Protein AF-F1YZT9-F1 (afdb_monomer)

Secondary structure (DSSP, 8-state):
-----SSSSSHHHHHHHSSTTSS-----------------SPPP---TT-EEEE--TTS--EEEEEEEEEEETTEEEEEEEEEETTEEEEEEEEGGGEEE--PPPSS-TT-EEEE-SEEEETTTEEEE--TT--EEEEEEEEEEETTEEEEEEEEEETT-SSPEEEEGGGEEEEEE--PPPTT-HHHHHHHHHHHHHHHHHSSSEEEEPPSEEEEE-BS-TTTS-EEPPSSEEEEEEEEEEEE-SEEEEEEPP-SSSTTSSEEEEEEEEEEEEES-TTT--EEEEEEEEEEEEEEES-EEE--BPTT--SEEEEEEEEEEEES-EEE-B-GGGTT-----TTS-GGGTS-EEEEEEEE-SS--STTHHHHTT-TTHHHHTSS-EE-EEEEEES-EEE-EE-TTS-EEEBB-EEE-SSS---SEEEES-EE-SBGGGSS-----GGGSSEE--TTS-EEEES-EE-

InterPro domains:
  IPR011050 Pectin lyase fold/virulence factor [SSF51126] (178-450)
  IPR012334 Pectin lyase fold [G3DSA:2.160.20.10] (184-465)

Radius of gyration: 34.02 Å; Cα contacts (8 Å, |Δi|>4): 1179; chains: 1; bounding box: 70×66×114 Å

Solvent-accessible surface area (backbone atoms only — not comparable to full-atom values): 24594 Å² total; per-residue (Å²): 135,89,85,90,86,85,82,76,74,70,68,65,60,60,63,62,62,65,67,73,74,76,83,81,85,90,83,80,97,80,72,82,80,75,75,74,81,71,82,87,69,82,80,81,88,79,55,75,71,42,61,31,31,36,45,60,91,98,50,75,71,41,64,29,34,26,72,41,80,45,78,54,95,96,43,49,34,33,33,28,44,28,71,60,87,94,44,80,43,80,47,78,44,49,55,91,49,49,43,75,60,78,68,83,68,95,69,55,73,68,39,59,28,29,41,44,47,69,36,57,36,63,101,68,46,78,44,80,44,61,66,82,50,62,24,35,27,71,41,78,46,72,48,78,58,97,83,40,80,46,50,33,35,32,29,32,41,92,89,50,93,63,67,46,43,34,46,56,92,43,47,25,45,58,44,77,52,82,72,59,65,54,85,42,24,73,60,27,42,53,51,51,43,49,52,30,56,46,24,57,76,37,69,39,21,32,37,38,43,53,67,46,62,32,26,29,42,26,95,50,38,94,82,49,58,38,60,58,34,34,36,22,34,42,36,33,45,75,15,30,43,28,32,40,56,24,35,34,35,37,24,58,56,78,40,62,50,46,58,29,21,36,25,47,26,36,42,30,36,35,34,38,31,21,68,40,75,78,74,24,16,44,52,34,43,35,27,38,18,9,24,39,37,40,39,31,50,28,34,40,44,23,21,28,45,55,61,53,44,39,30,42,28,16,9,34,29,55,26,40,39,33,49,29,36,39,28,14,24,22,31,85,52,68,84,53,71,63,82,56,96,88,56,71,65,62,50,54,40,41,22,40,42,31,48,29,44,29,37,53,85,38,93,59,84,40,60,64,55,54,73,72,38,94,55,40,56,66,30,18,68,58,76,38,44,18,24,52,35,38,43,30,46,28,38,19,29,44,33,60,48,98,85,71,47,76,47,14,23,6,29,18,37,28,34,86,89,47,60,44,35,46,34,40,38,34,49,27,39,34,31,52,33,55,51,81,63,45,85,66,82,93,47,68,63,50,34,59,67,18,60,49,94,86,39,49,65,50,79,43,76,59,47,77,89

Foldseek 3Di:
DDDDDDPPPPVVVVVVVVVVPPDDDDDDPDDDPPPPDDPPDDDDPDDQQAWWWFDDVPDFIFIWGFHDWDDDDNWIKTWTWGDDPPDTDIDIDTPVRIDHLPDDQPDDAQAKKFFAQWFQWDPGDIDGDDRPFIWGFHDWDWDDDPNDIWIWTFTDTPPDPHTIIGTSVRIAHEDEQDADDAPCAPVSLVSVQVQQVVCQVPARYEYEYEADEHEYEDPCCLVREHEHHANYEDEYDNYEYAYEAEYEYEWEACAQDLARIREQYEYEDYEYAYPDLLQFHYAEHEYRGHEEYEYEHYEASGLAAFLGENYHYASYEQYEAAHYEHEFYHLVCLPPQADDPPDDCSRQLQANHEWHKQAQVCQDVCVSNCVPHVCSNVSRVDTHTHENYEYAHYEFYFDADPVRDTRGAGGAHEYDRDAHYAYEYAHYEHERRSLVRHPDDDDQSSDSYHYDPPHNYHHDHYHHD

pLDDT: mean 82.39, std 17.15, range [31.23, 98.81]

Organism: NCBI:txid873447

Nearest PDB structures (foldseek):
  5in1-assembly1_B  TM=8.157E-01  e=1.071E-01  Oryza sativa
  6bph-assembly1_A-2  TM=7.509E-01  e=3.638E-01  Homo sapiens
  4qqd-assembly1_A  TM=3.696E-01  e=2.322E-02  Homo sapiens
  3mew-assembly1_A  TM=3.827E-01  e=3.490E-02  Homo sapiens
  2lcc-assembly1_A  TM=6.494E-01  e=5.197E-01  Homo sapiens

Mean predicted aligned error: 13.72 Å

Structure (mmCIF, N/CA/C/O backbone):
data_AF-F1YZT9-F1
#
_entry.id   AF-F1YZT9-F1
#
loop_
_atom_site.group_PDB
_atom_site.id
_atom_site.type_symbol
_atom_site.label_atom_id
_atom_site.label_alt_id
_atom_site.label_comp_id
_atom_site.label_asym_id
_atom_site.label_entity_id
_atom_site.label_seq_id
_atom_site.pdbx_PDB_ins_code
_atom_site.Cartn_x
_atom_site.Cartn_y
_atom_site.Cartn_z
_atom_site.occupancy
_atom_site.B_iso_or_equiv
_atom_site.auth_seq_id
_atom_site.auth_comp_id
_atom_site.auth_asym_id
_atom_site.auth_atom_id
_atom_site.pdbx_PDB_model_num
ATOM 1 N N . MET A 1 1 ? 35.104 10.758 81.255 1.00 37.69 1 MET A N 1
ATOM 2 C CA . MET A 1 1 ? 34.613 10.407 79.902 1.00 37.69 1 MET A CA 1
ATOM 3 C C . MET A 1 1 ? 33.093 10.293 79.944 1.00 37.69 1 MET A C 1
ATOM 5 O O . MET A 1 1 ? 32.594 9.729 80.902 1.00 37.69 1 MET A O 1
ATOM 9 N N . ILE A 1 2 ? 32.412 10.821 78.912 1.00 32.94 2 ILE A N 1
ATOM 10 C CA . ILE A 1 2 ? 30.948 10.817 78.656 1.00 32.94 2 ILE A CA 1
ATOM 11 C C . ILE A 1 2 ? 30.149 11.768 79.584 1.00 32.94 2 ILE A C 1
ATOM 13 O O . ILE A 1 2 ? 29.828 11.433 80.711 1.00 32.94 2 ILE A O 1
ATOM 17 N N . SER A 1 3 ? 29.994 13.060 79.267 1.00 32.69 3 SER A N 1
ATOM 18 C CA . SER A 1 3 ? 29.166 13.723 78.229 1.00 32.69 3 SER A CA 1
ATOM 19 C C . SER A 1 3 ? 27.778 14.167 78.728 1.00 32.69 3 SER A C 1
ATOM 21 O O . SER A 1 3 ? 26.776 13.458 78.679 1.00 32.69 3 SER A O 1
ATOM 23 N N . ASN A 1 4 ? 27.773 15.424 79.177 1.00 45.62 4 ASN A N 1
ATOM 24 C CA . ASN A 1 4 ? 26.649 16.327 79.404 1.00 45.62 4 ASN A CA 1
ATOM 25 C C . ASN A 1 4 ? 25.941 16.672 78.080 1.00 45.62 4 ASN A C 1
ATOM 27 O O . ASN A 1 4 ? 26.541 17.364 77.259 1.00 45.62 4 ASN A O 1
ATOM 31 N N . LYS A 1 5 ? 24.666 16.292 77.879 1.00 42.91 5 LYS A N 1
ATOM 32 C CA . LYS A 1 5 ? 23.831 16.871 76.793 1.00 42.91 5 LYS A CA 1
ATOM 33 C C . LYS A 1 5 ? 22.302 16.729 76.938 1.00 42.91 5 LYS A C 1
ATOM 35 O O . LYS A 1 5 ? 21.599 16.693 75.936 1.00 42.91 5 LYS A O 1
ATOM 40 N N . LYS A 1 6 ? 21.744 16.691 78.160 1.00 45.31 6 LYS A N 1
ATOM 41 C CA . LYS A 1 6 ? 20.269 16.628 78.350 1.00 45.31 6 LYS A CA 1
ATOM 42 C C . LYS A 1 6 ? 19.629 17.637 79.313 1.00 45.31 6 LYS A C 1
ATOM 44 O O . LYS A 1 6 ? 18.434 17.550 79.552 1.00 45.31 6 LYS A O 1
ATOM 49 N N . LYS A 1 7 ? 20.353 18.646 79.814 1.00 44.03 7 LYS A N 1
ATOM 50 C CA . LYS A 1 7 ? 19.772 19.641 80.749 1.00 44.03 7 LYS A CA 1
ATOM 51 C C . LYS A 1 7 ? 19.895 21.121 80.349 1.00 44.03 7 LYS A C 1
ATOM 53 O O . LYS A 1 7 ? 19.554 21.982 81.145 1.00 44.03 7 LYS A O 1
ATOM 58 N N . ARG A 1 8 ? 20.297 21.444 79.110 1.00 44.47 8 ARG A N 1
ATOM 59 C CA . ARG A 1 8 ? 20.360 22.843 78.615 1.00 44.47 8 ARG A CA 1
ATOM 60 C C . ARG A 1 8 ? 19.356 23.217 77.510 1.00 44.47 8 ARG A C 1
ATOM 62 O O . ARG A 1 8 ? 19.306 24.378 77.135 1.00 44.47 8 ARG A O 1
ATOM 69 N N . ALA A 1 9 ? 18.514 22.292 77.043 1.00 46.75 9 ALA A N 1
ATOM 70 C CA . ALA A 1 9 ? 17.522 22.576 75.991 1.00 46.75 9 ALA A CA 1
ATOM 71 C C . ALA A 1 9 ? 16.117 22.946 76.514 1.00 46.75 9 ALA A C 1
ATOM 73 O O . ALA A 1 9 ? 15.298 23.447 75.755 1.00 46.75 9 ALA A O 1
ATOM 74 N N . VAL A 1 10 ? 15.829 22.737 77.804 1.00 45.34 10 VAL A N 1
ATOM 75 C CA . VAL A 1 10 ? 14.486 22.983 78.375 1.00 45.34 10 VAL A CA 1
ATOM 76 C C . VAL A 1 10 ? 14.357 24.386 78.984 1.00 45.34 10 VAL A C 1
ATOM 78 O O . VAL A 1 10 ? 13.257 24.913 79.079 1.00 45.34 10 VAL A O 1
ATOM 81 N N . LEU A 1 11 ? 15.471 25.055 79.304 1.00 42.44 11 LEU A N 1
ATOM 82 C CA . LEU A 1 11 ? 15.437 26.403 79.889 1.00 42.44 11 LEU A CA 1
ATOM 83 C C . LEU A 1 11 ? 15.367 27.539 78.849 1.00 42.44 11 LEU A C 1
ATOM 85 O O . LEU A 1 11 ? 14.957 28.641 79.190 1.00 42.44 11 LEU A O 1
ATOM 89 N N . PHE A 1 12 ? 15.711 27.278 77.581 1.00 42.62 12 PHE A N 1
ATOM 90 C CA . PHE A 1 12 ? 15.686 28.295 76.515 1.00 42.62 12 PHE A CA 1
ATOM 91 C C . PHE A 1 12 ? 14.340 28.390 75.771 1.00 42.62 12 PHE A C 1
ATOM 93 O O . PHE A 1 12 ? 14.068 29.407 75.142 1.00 42.62 12 PHE A O 1
ATOM 100 N N . LEU A 1 13 ? 13.471 27.375 75.870 1.00 41.88 13 LEU A N 1
ATOM 101 C CA . LEU A 1 13 ? 12.161 27.373 75.199 1.00 41.88 13 LEU A CA 1
ATOM 102 C C . LEU A 1 13 ? 11.047 28.000 76.060 1.00 41.88 13 LEU A C 1
ATOM 104 O O . LEU A 1 13 ? 10.082 28.539 75.529 1.00 41.88 13 LEU A O 1
ATOM 108 N N . VAL A 1 14 ? 11.198 27.989 77.389 1.00 44.94 14 VAL A N 1
ATOM 109 C CA . VAL A 1 14 ? 10.204 28.555 78.322 1.00 44.94 14 VAL A CA 1
ATOM 110 C C . VAL A 1 14 ? 10.341 30.079 78.447 1.00 44.94 14 VAL A C 1
ATOM 112 O O . VAL A 1 14 ? 9.349 30.770 78.657 1.00 44.94 14 VAL A O 1
ATOM 115 N N . PHE A 1 15 ? 11.534 30.638 78.212 1.00 41.53 15 PHE A N 1
ATOM 116 C CA . PHE A 1 15 ? 11.748 32.090 78.275 1.00 41.53 15 PHE A CA 1
ATOM 117 C C . PHE A 1 15 ? 11.305 32.842 77.004 1.00 41.53 15 PHE A C 1
ATOM 119 O O . PHE A 1 15 ? 11.037 34.038 77.068 1.00 41.53 15 PHE A O 1
ATOM 126 N N . PHE A 1 16 ? 11.156 32.155 75.861 1.00 40.28 16 PHE A N 1
ATOM 127 C CA . PHE A 1 16 ? 10.717 32.782 74.602 1.00 40.28 16 PHE A CA 1
ATOM 128 C C . PHE A 1 16 ? 9.185 32.841 74.444 1.00 40.28 16 PHE A C 1
ATOM 130 O O . PHE A 1 16 ? 8.670 33.680 73.711 1.00 40.28 16 PHE A O 1
ATOM 137 N N . ILE A 1 17 ? 8.438 31.997 75.166 1.00 45.16 17 ILE A N 1
ATOM 138 C CA . ILE A 1 17 ? 6.964 31.973 75.113 1.00 45.16 17 ILE A CA 1
ATOM 139 C C . ILE A 1 17 ? 6.346 32.995 76.090 1.00 45.16 17 ILE A C 1
ATOM 141 O O . ILE A 1 17 ? 5.274 33.540 75.826 1.00 45.16 17 ILE A O 1
ATOM 145 N N . CYS A 1 18 ? 7.053 33.355 77.166 1.00 37.53 18 CYS A N 1
ATOM 146 C CA . CYS A 1 18 ? 6.551 34.318 78.152 1.00 37.53 18 CYS A CA 1
ATOM 147 C C . CYS A 1 18 ? 6.725 35.799 77.756 1.00 37.53 18 CYS A C 1
ATOM 149 O O . CYS A 1 18 ? 6.030 36.644 78.310 1.00 37.53 18 CYS A O 1
ATOM 151 N N . VAL A 1 19 ? 7.578 36.135 76.778 1.00 39.53 19 VAL A N 1
ATOM 152 C CA . VAL A 1 19 ? 7.821 37.541 76.369 1.00 39.53 19 VAL A CA 1
ATOM 153 C C . VAL A 1 19 ? 6.936 37.993 75.194 1.00 39.53 19 VAL A C 1
ATOM 155 O O . VAL A 1 19 ? 6.733 39.186 75.003 1.00 39.53 19 VAL A O 1
ATOM 158 N N . LEU A 1 20 ? 6.298 37.073 74.462 1.00 36.00 20 LEU A N 1
ATOM 159 C CA . LEU A 1 20 ? 5.319 37.421 73.415 1.00 36.00 20 LEU A CA 1
ATOM 160 C C . LEU A 1 20 ? 3.870 37.547 73.918 1.00 36.00 20 LEU A C 1
ATOM 162 O O . LEU A 1 20 ? 2.980 37.869 73.137 1.00 36.00 20 LEU A O 1
ATOM 166 N N . SER A 1 21 ? 3.626 37.342 75.218 1.00 38.50 21 SER A N 1
ATOM 167 C CA . SER A 1 21 ? 2.279 37.389 75.817 1.00 38.50 21 SER A CA 1
ATOM 168 C C . SER A 1 21 ? 1.905 38.744 76.443 1.00 38.50 21 SER A C 1
ATOM 170 O O . SER A 1 21 ? 0.850 38.862 77.059 1.00 38.50 21 SER A O 1
ATOM 172 N N . PHE A 1 22 ? 2.724 39.786 76.274 1.00 39.31 22 PHE A N 1
ATOM 173 C CA . PHE A 1 22 ? 2.459 41.129 76.805 1.00 39.31 22 PHE A CA 1
ATOM 174 C C . PHE A 1 22 ? 2.691 42.206 75.743 1.00 39.31 22 PHE A C 1
ATOM 176 O O . PHE A 1 22 ? 3.618 42.993 75.843 1.00 39.31 22 PHE A O 1
ATOM 183 N N . CYS A 1 23 ? 1.851 42.222 74.708 1.00 37.09 23 CYS A N 1
ATOM 184 C CA . CYS A 1 23 ? 1.519 43.422 73.935 1.00 37.09 23 CYS A CA 1
ATOM 185 C C . CYS A 1 23 ? 0.420 43.070 72.929 1.00 37.09 23 CYS A C 1
ATOM 187 O O . CYS A 1 23 ? 0.713 42.608 71.833 1.00 37.09 23 CYS A O 1
ATOM 189 N N . LEU A 1 24 ? -0.842 43.240 73.337 1.00 33.31 24 LEU A N 1
ATOM 190 C CA . LEU A 1 24 ? -1.923 43.911 72.595 1.00 33.31 24 LEU A CA 1
ATOM 191 C C . LEU A 1 24 ? -3.272 43.564 73.252 1.00 33.31 24 LEU A C 1
ATOM 193 O O . LEU A 1 24 ? -3.674 42.410 73.371 1.00 33.31 24 LEU A O 1
ATOM 197 N N . LYS A 1 25 ? -3.925 44.616 73.748 1.00 32.44 25 LYS A N 1
ATOM 198 C CA . LYS A 1 25 ? -5.222 44.634 74.437 1.00 32.44 25 LYS A CA 1
ATOM 199 C C . LYS A 1 25 ? -6.402 44.460 73.447 1.00 32.44 25 LYS A C 1
ATOM 201 O O . LYS A 1 25 ? -6.191 44.498 72.238 1.00 32.44 25 LYS A O 1
ATOM 206 N N . PRO A 1 26 ? -7.630 44.234 73.955 1.00 40.28 26 PRO A N 1
ATOM 207 C CA . PRO A 1 26 ? -8.633 43.368 73.352 1.00 40.28 26 PRO A CA 1
ATOM 208 C C . PRO A 1 26 ? -9.619 44.136 72.473 1.00 40.28 26 PRO A C 1
ATOM 210 O O . PRO A 1 26 ? -10.083 45.203 72.854 1.00 40.28 26 PRO A O 1
ATOM 213 N N . ASN A 1 27 ? -9.999 43.553 71.340 1.00 34.91 27 ASN A N 1
ATOM 214 C CA . ASN A 1 27 ? -11.311 43.750 70.727 1.00 34.91 27 ASN A CA 1
ATOM 215 C C . ASN A 1 27 ? -11.570 42.612 69.732 1.00 34.91 27 ASN A C 1
ATOM 217 O O . ASN A 1 27 ? -10.669 42.213 69.000 1.00 34.91 27 ASN A O 1
ATOM 221 N N . ASN A 1 28 ? -12.819 42.140 69.701 1.00 32.47 28 ASN A N 1
ATOM 222 C CA . ASN A 1 28 ? -13.394 41.129 68.796 1.00 32.47 28 ASN A CA 1
ATOM 223 C C . ASN A 1 28 ? -13.349 39.669 69.270 1.00 32.47 28 ASN A C 1
ATOM 225 O O . ASN A 1 28 ? -12.800 38.794 68.607 1.00 32.47 28 ASN A O 1
ATOM 229 N N . PHE A 1 29 ? -14.062 39.379 70.360 1.00 31.23 29 PHE A N 1
ATOM 230 C CA . PHE A 1 29 ? -14.511 38.021 70.689 1.00 31.23 29 PHE A CA 1
ATOM 231 C C . PHE A 1 29 ? -15.975 37.802 70.269 1.00 31.23 29 PHE A C 1
ATOM 233 O O . PHE A 1 29 ? -16.810 37.416 71.067 1.00 31.23 29 PHE A O 1
ATOM 240 N N . TYR A 1 30 ? -16.298 38.084 69.005 1.00 36.34 30 TYR A N 1
ATOM 241 C CA . TYR A 1 30 ? -17.476 37.548 68.310 1.00 36.34 30 TYR A CA 1
ATOM 242 C C . TYR A 1 30 ? -17.177 37.560 66.807 1.00 36.34 30 TYR A C 1
ATOM 244 O O . TYR A 1 30 ? -17.627 38.424 66.060 1.00 36.34 30 TYR A O 1
ATOM 252 N N . GLN A 1 31 ? -16.380 36.598 66.344 1.00 31.56 31 GLN A N 1
ATOM 253 C CA . GLN A 1 31 ? -16.395 36.217 64.937 1.00 31.56 31 GLN A CA 1
ATOM 254 C C . GLN A 1 31 ? -16.682 34.729 64.821 1.00 31.56 31 GLN A C 1
ATOM 256 O O . GLN A 1 31 ? -15.902 33.865 65.211 1.00 31.56 31 GLN A O 1
ATOM 261 N N . SER A 1 32 ? -17.866 34.478 64.276 1.00 33.44 32 SER A N 1
ATOM 262 C CA . SER A 1 32 ? -18.354 33.214 63.761 1.00 33.44 32 SER A CA 1
ATOM 263 C C . SER A 1 32 ? -17.246 32.399 63.093 1.00 33.44 32 SER A C 1
ATOM 265 O O . SER A 1 32 ? -16.807 32.719 61.983 1.00 33.44 32 SER A O 1
ATOM 267 N N . ILE A 1 33 ? -16.873 31.278 63.705 1.00 31.91 33 ILE A N 1
ATOM 268 C CA . ILE A 1 33 ? -16.302 30.166 62.953 1.00 31.91 33 ILE A CA 1
ATOM 269 C C . ILE A 1 33 ? -17.438 29.656 62.062 1.00 31.91 33 ILE A C 1
ATOM 271 O O . ILE A 1 33 ? -18.288 28.874 62.484 1.00 31.91 33 ILE A O 1
ATOM 275 N N . LYS A 1 34 ? -17.489 30.143 60.815 1.00 34.31 34 LYS A N 1
ATOM 276 C CA . LYS A 1 34 ? -18.239 29.487 59.744 1.00 34.31 34 LYS A CA 1
ATOM 277 C C . LYS A 1 34 ? -17.627 28.102 59.574 1.00 34.31 34 LYS A C 1
ATOM 279 O O . LYS A 1 34 ? -16.617 27.936 58.891 1.00 34.31 34 LYS A O 1
ATOM 284 N N . ILE A 1 35 ? -18.248 27.110 60.205 1.00 34.16 35 ILE A N 1
ATOM 285 C CA . ILE A 1 35 ? -18.067 25.706 59.858 1.00 34.16 35 ILE A CA 1
ATOM 286 C C . ILE A 1 35 ? -18.345 25.621 58.356 1.00 34.16 35 ILE A C 1
ATOM 288 O O . ILE A 1 35 ? -19.467 25.860 57.906 1.00 34.16 35 ILE A O 1
ATOM 292 N N . LYS A 1 36 ? -17.297 25.367 57.563 1.00 33.59 36 LYS A N 1
ATOM 293 C CA . LYS A 1 36 ? -17.425 25.066 56.135 1.00 33.59 36 LYS A CA 1
ATOM 294 C C . LYS A 1 36 ? -18.492 23.985 55.996 1.00 33.59 36 LYS A C 1
ATOM 296 O O . LYS A 1 36 ? -18.348 22.919 56.588 1.00 33.59 36 LYS A O 1
ATOM 301 N N . ASN A 1 37 ? -19.538 24.282 55.226 1.00 38.59 37 ASN A N 1
ATOM 302 C CA . ASN A 1 37 ? -20.581 23.342 54.830 1.00 38.59 37 ASN A CA 1
ATOM 303 C C . ASN A 1 37 ? -19.954 21.999 54.438 1.00 38.59 37 ASN A C 1
ATOM 305 O O . ASN A 1 37 ? -19.410 21.849 53.343 1.00 38.59 37 ASN A O 1
ATOM 309 N N . ILE A 1 38 ? -20.036 21.021 55.338 1.00 40.16 38 ILE A N 1
ATOM 310 C CA . ILE A 1 38 ? -19.806 19.620 55.006 1.00 40.16 38 ILE A CA 1
ATOM 311 C C . ILE A 1 38 ? -20.895 19.269 53.983 1.00 40.16 38 ILE A C 1
ATOM 313 O O . ILE A 1 38 ? -22.066 19.553 54.254 1.00 40.16 38 ILE A O 1
ATOM 317 N N . PRO A 1 39 ? -20.576 18.691 52.811 1.00 42.09 39 PRO A N 1
ATOM 318 C CA . PRO A 1 39 ? -21.597 18.346 51.833 1.00 42.09 39 PRO A CA 1
ATOM 319 C C . PRO A 1 39 ? -22.547 17.316 52.457 1.00 42.09 39 PRO A C 1
ATOM 321 O O . PRO A 1 39 ? -22.201 16.152 52.632 1.00 42.09 39 PRO A O 1
ATOM 324 N N . THR A 1 40 ? -23.756 17.737 52.821 1.00 48.50 40 THR A N 1
ATOM 325 C CA . THR A 1 40 ? -24.775 16.870 53.435 1.00 48.50 40 THR A CA 1
ATOM 326 C C . THR A 1 40 ? -25.545 16.038 52.409 1.00 48.50 40 THR A C 1
ATOM 328 O O . THR A 1 40 ? -26.349 15.187 52.787 1.00 48.50 40 THR A O 1
ATOM 331 N N . LYS A 1 41 ? -25.292 16.230 51.106 1.00 58.19 41 LYS A N 1
ATOM 332 C CA . LYS A 1 41 ? -25.924 15.470 50.020 1.00 58.19 41 LYS A CA 1
ATOM 333 C C . LYS A 1 41 ? -24.909 14.564 49.333 1.00 58.19 41 LYS A C 1
ATOM 335 O O . LYS A 1 41 ? -24.016 15.032 48.634 1.00 58.19 41 LYS A O 1
ATOM 340 N N . ILE A 1 42 ? -25.092 13.257 49.488 1.00 65.88 42 ILE A N 1
ATOM 341 C CA . ILE A 1 42 ? -24.388 12.264 48.673 1.00 65.88 42 ILE A CA 1
ATOM 342 C C . ILE A 1 42 ? -24.932 12.332 47.256 1.00 65.88 42 ILE A C 1
ATOM 344 O O . ILE A 1 42 ? -26.146 12.306 47.043 1.00 65.88 42 ILE A O 1
ATOM 348 N N . LYS A 1 43 ? -24.020 12.440 46.289 1.00 76.94 43 LYS A N 1
ATOM 349 C CA . LYS A 1 43 ? -24.362 12.476 44.873 1.00 76.94 43 LYS A CA 1
ATOM 350 C C . LYS A 1 43 ? -24.787 11.078 44.428 1.00 76.94 43 LYS A C 1
ATOM 352 O O . LYS A 1 43 ? -24.022 10.120 44.531 1.00 76.94 43 LYS A O 1
ATOM 357 N N . GLN A 1 44 ? -26.018 10.987 43.941 1.00 79.94 44 GLN A N 1
ATOM 358 C CA . GLN A 1 44 ? -26.518 9.812 43.241 1.00 79.94 44 GLN A CA 1
ATOM 359 C C . GLN A 1 44 ? -25.715 9.618 41.956 1.00 79.94 44 GLN A C 1
ATOM 361 O O . GLN A 1 44 ? -25.592 10.550 41.161 1.00 79.94 44 GLN A O 1
ATOM 366 N N . SER A 1 45 ? -25.157 8.424 41.783 1.00 76.94 45 SER A N 1
ATOM 367 C CA . SER A 1 45 ? -24.350 8.073 40.611 1.00 76.94 45 SER A CA 1
ATOM 368 C C . SER A 1 45 ? -25.144 7.364 39.515 1.00 76.94 45 SER A C 1
ATOM 370 O O . SER A 1 45 ? -24.720 7.421 38.366 1.00 76.94 45 SER A O 1
ATOM 372 N N . TYR A 1 46 ? -26.268 6.723 39.855 1.00 79.00 46 TYR A N 1
ATOM 373 C CA . TYR A 1 46 ? -27.009 5.843 38.946 1.00 79.00 46 TYR A CA 1
ATOM 374 C C . TYR A 1 46 ? -28.522 6.103 39.007 1.00 79.00 46 TYR A C 1
ATOM 376 O O . TYR A 1 46 ? -29.033 6.624 40.002 1.00 79.00 46 TYR A O 1
ATOM 384 N N . SER A 1 47 ? -29.245 5.753 37.949 1.00 80.75 47 SER A N 1
ATOM 385 C CA . SER A 1 47 ? -30.687 5.956 37.775 1.00 80.75 47 SER A CA 1
ATOM 386 C C . SER A 1 47 ? -31.441 4.632 37.632 1.00 80.75 47 SER A C 1
ATOM 388 O O . SER A 1 47 ? -30.864 3.581 37.360 1.00 80.75 47 SER A O 1
ATOM 390 N N . VAL A 1 48 ? -32.761 4.676 37.823 1.00 79.62 48 VAL A N 1
ATOM 391 C CA . VAL A 1 48 ? -33.638 3.539 37.508 1.00 79.62 48 VAL A CA 1
ATOM 392 C C . VAL A 1 48 ? -33.535 3.236 36.011 1.00 79.62 48 VAL A C 1
ATOM 394 O O . VAL A 1 48 ? -33.606 4.147 35.192 1.00 79.62 48 VAL A O 1
ATOM 397 N N . GLY A 1 49 ? -33.363 1.962 35.668 1.00 68.88 49 GLY A N 1
ATOM 398 C CA . GLY A 1 49 ? -33.122 1.480 34.308 1.00 68.88 49 GLY A CA 1
ATOM 399 C C . GLY A 1 49 ? -31.644 1.260 33.971 1.00 68.88 49 GLY A C 1
ATOM 400 O O . GLY A 1 49 ? -31.355 0.548 33.008 1.00 68.88 49 GLY A O 1
ATOM 401 N N . ASP A 1 50 ? -30.709 1.795 34.766 1.00 71.00 50 ASP A N 1
ATOM 402 C CA . ASP A 1 50 ? -29.280 1.602 34.518 1.00 71.00 50 ASP A CA 1
ATOM 403 C C . ASP A 1 50 ? -28.880 0.131 34.713 1.00 71.00 50 ASP A C 1
ATOM 405 O O . ASP A 1 50 ? -29.254 -0.525 35.694 1.00 71.00 50 ASP A O 1
ATOM 409 N N . LYS A 1 51 ? -28.077 -0.382 33.772 1.00 75.81 51 LYS A N 1
ATOM 410 C CA . LYS A 1 51 ? -27.419 -1.687 33.887 1.00 75.81 51 LYS A CA 1
ATOM 411 C C . LYS A 1 51 ? -26.077 -1.522 34.582 1.00 75.81 51 LYS A C 1
ATOM 413 O O . LYS A 1 51 ? -25.235 -0.749 34.132 1.00 75.81 51 LYS A O 1
ATOM 418 N N . VAL A 1 52 ? -25.857 -2.290 35.640 1.00 76.38 52 VAL A N 1
ATOM 419 C CA . VAL A 1 52 ? -24.680 -2.145 36.499 1.00 76.38 52 VAL A CA 1
ATOM 420 C C . VAL A 1 52 ? -24.040 -3.488 36.828 1.00 76.38 52 VAL A C 1
ATOM 422 O O . VAL A 1 52 ? -24.706 -4.528 36.810 1.00 76.38 52 VAL A O 1
ATOM 425 N N . THR A 1 53 ? -22.742 -3.465 37.142 1.00 77.94 53 THR A N 1
ATOM 426 C CA . THR A 1 53 ? -22.060 -4.591 37.779 1.00 77.94 53 THR A CA 1
ATOM 427 C C . THR A 1 53 ? -22.003 -4.372 39.281 1.00 77.94 53 THR A C 1
ATOM 429 O O . THR A 1 53 ? -21.727 -3.276 39.769 1.00 77.94 53 THR A O 1
ATOM 432 N N . PHE A 1 54 ? -22.234 -5.434 40.036 1.00 78.00 54 PHE A N 1
ATOM 433 C CA . PHE A 1 54 ? -22.107 -5.411 41.484 1.00 78.00 54 PHE A CA 1
ATOM 434 C C . PHE A 1 54 ? -21.558 -6.736 41.993 1.00 78.00 54 PHE A C 1
ATOM 436 O O . PHE A 1 54 ? -21.739 -7.786 41.372 1.00 78.00 54 PHE A O 1
ATOM 443 N N . ASN A 1 55 ? -20.900 -6.686 43.147 1.00 73.88 55 ASN A N 1
ATOM 444 C CA . ASN A 1 55 ? -20.371 -7.867 43.811 1.00 73.88 55 ASN A CA 1
ATOM 445 C C . ASN A 1 55 ? -20.802 -7.852 45.273 1.00 73.88 55 ASN A C 1
ATOM 447 O O . ASN A 1 55 ? -20.648 -6.848 45.974 1.00 73.88 55 ASN A O 1
ATOM 451 N N . PHE A 1 56 ? -21.245 -9.005 45.762 1.00 70.19 56 PHE A N 1
ATOM 452 C CA . PHE A 1 56 ? -21.214 -9.277 47.194 1.00 70.19 56 PHE A CA 1
ATOM 453 C C . PHE A 1 56 ? -19.756 -9.513 47.608 1.00 70.19 56 PHE A C 1
ATOM 455 O O . PHE A 1 56 ? -18.951 -9.967 46.784 1.00 70.19 56 PHE A O 1
ATOM 462 N N . LYS A 1 57 ? -19.392 -9.191 48.857 1.00 61.00 57 LYS A N 1
ATOM 463 C CA . LYS A 1 57 ? -18.046 -9.469 49.392 1.00 61.00 57 LYS A CA 1
ATOM 464 C C . LYS A 1 57 ? -17.638 -10.907 49.029 1.00 61.00 57 LYS A C 1
ATOM 466 O O . LYS A 1 57 ? -18.390 -11.834 49.304 1.00 61.00 57 LYS A O 1
ATOM 471 N N . ASN A 1 58 ? -16.475 -11.065 48.393 1.00 56.94 58 ASN A N 1
ATOM 472 C CA . ASN A 1 58 ? -15.899 -12.349 47.964 1.00 56.94 58 ASN A CA 1
ATOM 473 C C . ASN A 1 58 ? -16.705 -13.140 46.909 1.00 56.94 58 ASN A C 1
ATOM 475 O O . ASN A 1 58 ? -16.602 -14.361 46.849 1.00 56.94 58 ASN A O 1
ATOM 479 N N . SER A 1 59 ? -17.477 -12.466 46.049 1.00 67.00 59 SER A N 1
ATOM 480 C CA . SER A 1 59 ? -18.192 -13.106 44.930 1.00 67.00 59 SER A CA 1
ATOM 481 C C . SER A 1 59 ? -17.772 -12.565 43.561 1.00 67.00 59 SER A C 1
ATOM 483 O O . SER A 1 59 ? -17.304 -11.427 43.434 1.00 67.00 59 SER A O 1
ATOM 485 N N . SER A 1 60 ? -17.960 -13.386 42.524 1.00 66.25 60 SER A N 1
ATOM 486 C CA . SER A 1 60 ? -17.799 -12.979 41.127 1.00 66.25 60 SER A CA 1
ATOM 487 C C . SER A 1 60 ? -18.773 -11.846 40.765 1.00 66.25 60 SER A C 1
ATOM 489 O O . SER A 1 60 ? -19.894 -11.827 41.282 1.00 66.25 60 SER A O 1
ATOM 491 N N . PRO A 1 61 ? -18.391 -10.917 39.867 1.00 73.31 61 PRO A N 1
ATOM 492 C CA . PRO A 1 61 ? -19.272 -9.829 39.459 1.00 73.31 61 PRO A CA 1
ATOM 493 C C . PRO A 1 61 ? -20.582 -10.323 38.855 1.00 73.31 61 PRO A C 1
ATOM 495 O O . PRO A 1 61 ? -20.583 -11.222 38.014 1.00 73.31 61 PRO A O 1
ATOM 498 N N . LYS A 1 62 ? -21.693 -9.706 39.264 1.00 76.81 62 LYS A N 1
ATOM 499 C CA . LYS A 1 62 ? -23.03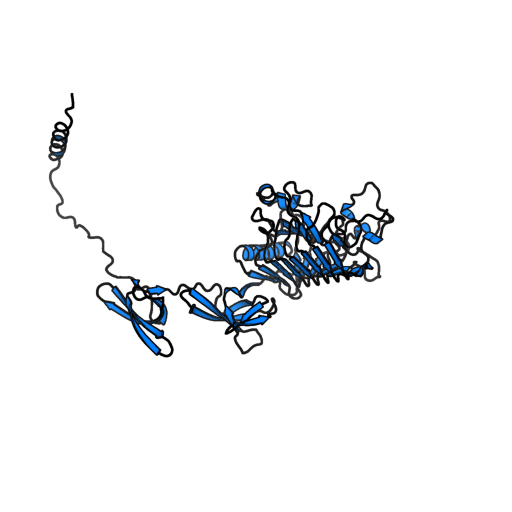5 -9.960 38.733 1.00 76.81 62 LYS A CA 1
ATOM 500 C C . LYS A 1 62 ? -23.535 -8.755 37.945 1.00 76.81 62 LYS A C 1
ATOM 502 O O . LYS A 1 62 ? -23.223 -7.616 38.279 1.00 76.81 62 LYS A O 1
ATOM 507 N N . LEU A 1 63 ? -24.318 -9.025 36.902 1.00 77.62 63 LEU A N 1
ATOM 508 C CA . LEU A 1 63 ? -24.992 -8.022 36.080 1.00 77.62 63 LEU A CA 1
ATOM 509 C C . LEU A 1 63 ? -26.435 -7.867 36.554 1.00 77.62 63 LEU A C 1
ATOM 511 O O . LEU A 1 63 ? -27.163 -8.857 36.603 1.00 77.62 63 LEU A O 1
ATOM 515 N N . GLY A 1 64 ? -26.873 -6.639 36.808 1.00 79.12 64 GLY A N 1
ATOM 516 C CA . GLY A 1 64 ? -28.275 -6.379 37.104 1.00 79.12 64 GLY A CA 1
ATOM 517 C C . GLY A 1 64 ? -28.766 -5.027 36.610 1.00 79.12 64 GLY A C 1
ATOM 518 O O . GLY A 1 64 ? -27.990 -4.202 36.135 1.00 79.12 64 GLY A O 1
ATOM 519 N N . THR A 1 65 ? -30.079 -4.831 36.688 1.00 82.81 65 THR A N 1
ATOM 520 C CA . THR A 1 65 ? -30.761 -3.584 36.323 1.00 82.81 65 THR A CA 1
ATOM 521 C C . THR A 1 65 ? -31.325 -2.940 37.577 1.00 82.81 65 THR A C 1
ATOM 523 O O . THR A 1 65 ? -32.044 -3.593 38.337 1.00 82.81 65 THR A O 1
ATOM 526 N N . ILE A 1 66 ? -31.002 -1.669 37.797 1.00 83.00 66 ILE A N 1
ATOM 527 C CA . ILE A 1 66 ? -31.553 -0.889 38.906 1.00 83.00 66 ILE A CA 1
ATOM 528 C C . ILE A 1 66 ? -33.033 -0.641 38.625 1.00 83.00 66 ILE A C 1
ATOM 530 O O . ILE A 1 66 ? -33.373 -0.046 37.607 1.00 83.00 66 ILE A O 1
ATOM 534 N N . TYR A 1 67 ? -33.916 -1.050 39.531 1.00 88.62 67 TYR A N 1
ATOM 535 C CA . TYR A 1 67 ? -35.356 -0.787 39.398 1.00 88.62 67 TYR A CA 1
ATOM 536 C C . TYR A 1 67 ? -35.909 0.083 40.534 1.00 88.62 67 TYR A C 1
ATOM 538 O O . TYR A 1 67 ? -36.993 0.647 40.406 1.00 88.62 67 TYR A O 1
ATOM 546 N N . LYS A 1 68 ? -35.160 0.246 41.633 1.00 89.44 68 LYS A N 1
ATOM 547 C CA . LYS A 1 68 ? -35.529 1.137 42.738 1.00 89.44 68 LYS A CA 1
ATOM 548 C C . LYS A 1 68 ? -34.292 1.756 43.377 1.00 89.44 68 LYS A C 1
ATOM 550 O O . LYS A 1 68 ? -33.240 1.129 43.461 1.00 89.44 68 LYS A O 1
ATOM 555 N N . ILE A 1 69 ? -34.435 2.990 43.853 1.00 89.50 69 ILE A N 1
ATOM 556 C CA . ILE A 1 69 ? -33.382 3.732 44.552 1.00 89.50 69 ILE A CA 1
ATOM 557 C C . ILE A 1 69 ? -33.896 4.073 45.946 1.00 89.50 69 ILE A C 1
ATOM 559 O O . ILE A 1 69 ? -34.979 4.640 46.089 1.00 89.50 69 ILE A O 1
ATOM 563 N N . ARG A 1 70 ? -33.121 3.734 46.976 1.00 86.38 70 ARG A N 1
ATOM 564 C CA . ARG A 1 70 ? -33.415 4.052 48.374 1.00 86.38 70 ARG A CA 1
ATOM 565 C C . ARG A 1 70 ? -32.297 4.907 48.953 1.00 86.38 70 ARG A C 1
ATOM 567 O O . ARG A 1 70 ? -31.115 4.665 48.720 1.00 86.38 70 ARG A O 1
ATOM 574 N N . ARG A 1 71 ? -32.671 5.932 49.716 1.00 83.38 71 ARG A N 1
ATOM 575 C CA . ARG A 1 71 ? -31.731 6.801 50.432 1.00 83.38 71 ARG A CA 1
ATOM 576 C C . ARG A 1 71 ? -31.929 6.583 51.924 1.00 83.38 71 ARG A C 1
ATOM 578 O O . ARG A 1 71 ? -33.012 6.850 52.429 1.00 83.38 71 ARG A O 1
ATOM 585 N N . ALA A 1 72 ? -30.894 6.110 52.609 1.00 74.75 72 ALA A N 1
ATOM 586 C CA . ALA A 1 72 ? -30.927 5.842 54.044 1.00 74.75 72 ALA A CA 1
ATOM 587 C C . ALA A 1 72 ? -29.603 6.280 54.681 1.00 74.75 72 ALA A C 1
ATOM 589 O O . ALA A 1 72 ? -28.547 6.023 54.119 1.00 74.75 72 ALA A O 1
ATOM 590 N N . HIS A 1 73 ? -29.653 6.975 55.823 1.00 69.25 73 HIS A N 1
ATOM 591 C CA . HIS A 1 73 ? -28.493 7.319 56.669 1.00 69.25 73 HIS A CA 1
ATOM 592 C C . HIS A 1 73 ? -27.219 7.770 55.932 1.00 69.25 73 HIS A C 1
ATOM 594 O O . HIS A 1 73 ? -26.139 7.236 56.167 1.00 69.25 73 HIS A O 1
ATOM 600 N N . ARG A 1 74 ? -27.325 8.764 55.038 1.00 74.50 74 ARG A N 1
ATOM 601 C CA . ARG A 1 74 ? -26.188 9.208 54.206 1.00 74.50 74 ARG A CA 1
ATOM 602 C C . ARG A 1 74 ? -25.547 8.032 53.449 1.00 74.50 74 ARG A C 1
ATOM 604 O O . ARG A 1 74 ? -24.331 7.909 53.388 1.00 74.50 74 ARG A O 1
ATOM 611 N N . LYS A 1 75 ? -26.366 7.183 52.843 1.00 80.94 75 LYS A N 1
ATOM 612 C CA . LYS A 1 75 ? -25.980 6.179 51.852 1.00 80.94 75 LYS A CA 1
ATOM 613 C C . LYS A 1 75 ? -27.075 6.080 50.798 1.00 80.94 75 LYS A C 1
ATOM 615 O O . LYS A 1 75 ? -28.247 6.370 51.060 1.00 80.94 75 LYS A O 1
ATOM 620 N N . ILE A 1 76 ? -26.679 5.702 49.588 1.00 84.00 76 ILE A N 1
ATOM 621 C CA . ILE A 1 76 ? -27.606 5.406 48.496 1.00 84.00 76 ILE A CA 1
ATOM 622 C C . ILE A 1 76 ? -27.531 3.908 48.250 1.00 84.00 76 ILE A C 1
ATOM 624 O O . ILE A 1 76 ? -26.454 3.379 47.975 1.00 84.00 76 ILE A O 1
ATOM 628 N N . HIS A 1 77 ? -28.673 3.248 48.375 1.00 88.12 77 HIS A N 1
ATOM 629 C CA . HIS A 1 77 ? -28.853 1.843 48.068 1.00 88.12 77 HIS A CA 1
ATOM 630 C C . HIS A 1 77 ? -29.676 1.719 46.793 1.00 88.12 77 HIS A C 1
ATOM 632 O O . HIS A 1 77 ? -30.614 2.484 46.550 1.00 88.12 77 HIS A O 1
ATOM 638 N N . TYR A 1 78 ? -29.316 0.746 45.974 1.00 86.69 78 TYR A N 1
ATOM 639 C CA . TYR A 1 78 ? -30.012 0.436 44.743 1.00 86.69 78 TYR A CA 1
ATOM 640 C C . TYR A 1 78 ? -30.575 -0.963 44.861 1.00 86.69 78 TYR A C 1
ATOM 642 O O . TYR A 1 78 ? -29.848 -1.907 45.173 1.00 86.69 78 TYR A O 1
ATOM 650 N N . SER A 1 79 ? -31.870 -1.088 44.608 1.00 89.75 79 SER A N 1
ATOM 651 C CA . SER A 1 79 ? -32.488 -2.387 44.440 1.00 89.75 79 SER A CA 1
ATOM 652 C C . SER A 1 79 ? -32.338 -2.807 42.978 1.00 89.75 79 SER A C 1
ATOM 654 O O . SER A 1 79 ? -32.662 -2.050 42.054 1.00 89.75 79 SER A O 1
ATOM 656 N N . ILE A 1 80 ? -31.769 -3.992 42.782 1.00 85.81 80 ILE A N 1
ATOM 657 C CA . ILE A 1 80 ? -31.274 -4.494 41.506 1.00 85.81 80 ILE A CA 1
ATOM 658 C C . ILE A 1 80 ? -31.932 -5.839 41.205 1.00 85.81 80 ILE A C 1
ATOM 660 O O . ILE A 1 80 ? -31.873 -6.758 42.022 1.00 85.81 80 ILE A O 1
ATOM 664 N N . PHE A 1 81 ? -32.495 -5.973 40.003 1.00 86.62 81 PHE A N 1
ATOM 665 C CA . PHE A 1 81 ? -32.856 -7.272 39.442 1.00 86.62 81 PHE A CA 1
ATOM 666 C C . PHE A 1 81 ? -31.662 -7.859 38.704 1.00 86.62 81 PHE A C 1
ATOM 668 O O . PHE A 1 81 ? -31.096 -7.212 37.821 1.00 86.62 81 PHE A O 1
ATOM 675 N N . TYR A 1 82 ? -31.299 -9.097 39.017 1.00 82.06 82 TYR A N 1
ATOM 676 C CA . TYR A 1 82 ? -30.272 -9.838 38.294 1.00 82.06 82 TYR A CA 1
ATOM 677 C C . TYR A 1 82 ? -30.725 -11.269 38.020 1.00 82.06 82 TYR A C 1
ATOM 679 O O . TYR A 1 82 ? -31.568 -11.815 38.726 1.00 82.06 82 TYR A O 1
ATOM 687 N N . ARG A 1 83 ? -30.182 -11.885 36.968 1.00 75.12 83 ARG A N 1
ATOM 688 C CA . ARG A 1 83 ? -30.573 -13.238 36.559 1.00 75.12 83 ARG A CA 1
ATOM 689 C C . ARG A 1 83 ? -29.576 -14.271 37.074 1.00 75.12 83 ARG A C 1
ATOM 691 O O . ARG A 1 83 ? -28.369 -14.060 36.989 1.00 75.12 83 ARG A O 1
ATOM 698 N N . THR A 1 84 ? -30.080 -15.397 37.565 1.00 72.69 84 THR A N 1
ATOM 699 C CA . THR A 1 84 ? -29.288 -16.586 37.909 1.00 72.69 84 THR A CA 1
ATOM 700 C C . THR A 1 84 ? -29.989 -17.818 37.346 1.00 72.69 84 THR A C 1
ATOM 702 O O . THR A 1 84 ? -31.051 -18.221 37.821 1.00 72.69 84 THR A O 1
ATOM 705 N N . GLY A 1 85 ? -29.440 -18.378 36.264 1.00 69.81 85 GLY A N 1
ATOM 706 C CA . GLY A 1 85 ? -30.140 -19.387 35.467 1.00 69.81 85 GLY A CA 1
ATOM 707 C C . GLY A 1 85 ? -31.439 -18.824 34.877 1.00 69.81 85 GLY A C 1
ATOM 708 O O . GLY A 1 85 ? -31.434 -17.764 34.247 1.00 69.81 85 GLY A O 1
ATOM 709 N N . MET A 1 86 ? -32.561 -19.512 35.099 1.00 67.44 86 MET A N 1
ATOM 710 C CA . MET A 1 86 ? -33.881 -19.052 34.644 1.00 67.44 86 MET A CA 1
ATOM 711 C C . MET A 1 86 ? -34.554 -18.051 35.595 1.00 67.44 86 MET A C 1
ATOM 713 O O . MET A 1 86 ? -35.525 -17.411 35.197 1.00 67.44 86 MET A O 1
ATOM 717 N N . HIS A 1 87 ? -34.036 -17.865 36.811 1.00 70.12 87 HIS A N 1
ATOM 718 C CA . HIS A 1 87 ? -34.683 -17.054 37.842 1.00 70.12 87 HIS A CA 1
ATOM 719 C C . HIS A 1 87 ? -34.217 -15.596 37.813 1.00 70.12 87 HIS A C 1
ATOM 721 O O . HIS A 1 87 ? -33.036 -15.305 37.598 1.00 70.12 87 HIS A O 1
ATOM 727 N N . ILE A 1 88 ? -35.154 -14.679 38.060 1.00 80.44 88 ILE A N 1
ATOM 728 C CA . ILE A 1 88 ? -34.872 -13.272 38.355 1.00 80.44 88 ILE A CA 1
ATOM 729 C C . ILE A 1 88 ? -34.806 -13.140 39.873 1.00 80.44 88 ILE A C 1
ATOM 731 O O . ILE A 1 88 ? -35.730 -13.549 40.570 1.00 80.44 88 ILE A O 1
ATOM 735 N N . VAL A 1 89 ? -33.707 -12.587 40.372 1.00 85.00 89 VAL A N 1
ATOM 736 C CA . VAL A 1 89 ? -33.463 -12.374 41.796 1.00 85.00 89 VAL A CA 1
ATOM 737 C C . VAL A 1 89 ? -33.353 -10.884 42.065 1.00 85.00 89 VAL A C 1
ATOM 739 O O . VAL A 1 89 ? -32.721 -10.135 41.317 1.00 85.00 89 VAL A O 1
ATOM 742 N N . GLU A 1 90 ? -33.983 -10.473 43.153 1.00 89.44 90 GLU A N 1
ATOM 743 C CA . GLU A 1 90 ? -33.948 -9.122 43.687 1.00 89.44 90 GLU A CA 1
ATOM 744 C C . GLU A 1 90 ? -32.867 -9.018 44.765 1.00 89.44 90 GLU A C 1
ATOM 746 O O . GLU A 1 90 ? -32.694 -9.917 45.588 1.00 89.44 90 GLU A O 1
ATOM 751 N N . THR A 1 91 ? -32.107 -7.927 44.766 1.00 87.56 91 THR A N 1
ATOM 752 C CA . THR A 1 91 ? -31.144 -7.649 45.834 1.00 87.56 91 THR A CA 1
ATOM 753 C C . THR A 1 91 ? -30.959 -6.157 46.042 1.00 87.56 91 THR A C 1
ATOM 755 O O . THR A 1 91 ? -31.271 -5.359 45.162 1.00 87.56 91 THR A O 1
ATOM 758 N N . GLU A 1 92 ? -30.438 -5.774 47.202 1.00 88.44 92 GLU A N 1
ATOM 759 C CA . GLU A 1 92 ? -30.135 -4.392 47.547 1.00 88.44 92 GLU A CA 1
ATOM 760 C C . GLU A 1 92 ? -28.625 -4.220 47.720 1.00 88.44 92 GLU A C 1
ATOM 762 O O . GLU A 1 92 ? -27.971 -4.984 48.430 1.00 88.44 92 GLU A O 1
ATOM 767 N N . VAL A 1 93 ? -28.064 -3.218 47.043 1.00 86.06 93 VAL A N 1
ATOM 768 C CA . VAL A 1 93 ? -26.618 -2.990 46.975 1.00 86.06 93 VAL A CA 1
ATOM 769 C C . VAL A 1 93 ? -26.314 -1.523 47.258 1.00 86.06 93 VAL A C 1
ATOM 771 O O . VAL A 1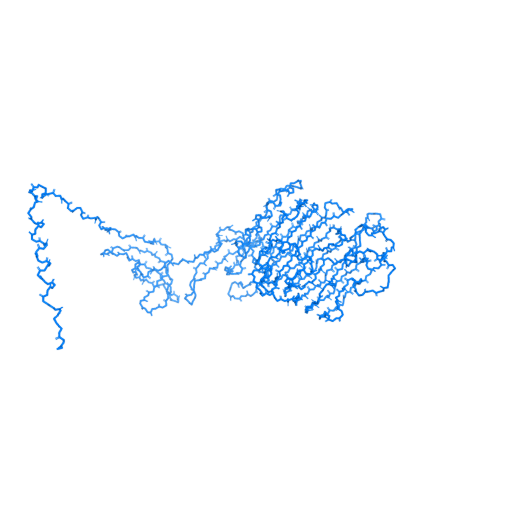 93 ? -26.921 -0.625 46.676 1.00 86.06 93 VAL A O 1
ATOM 774 N N . GLU A 1 94 ? -25.362 -1.264 48.153 1.00 85.25 94 GLU A N 1
ATOM 775 C CA . GLU A 1 94 ? -24.870 0.092 48.422 1.00 85.25 94 GLU A CA 1
ATOM 776 C C . GLU A 1 94 ? -24.105 0.642 47.203 1.00 85.25 94 GLU A C 1
ATOM 778 O O . GLU A 1 94 ? -23.353 -0.089 46.561 1.00 85.25 94 GLU A O 1
ATOM 783 N N . GLN A 1 95 ? -24.243 1.941 46.899 1.00 82.88 95 GLN A N 1
ATOM 784 C CA . GLN A 1 95 ? -23.591 2.608 45.758 1.00 82.88 95 GLN A CA 1
ATOM 785 C C . GLN A 1 95 ? -22.094 2.290 45.623 1.00 82.88 95 GLN A C 1
ATOM 787 O O . GLN A 1 95 ? -21.594 2.158 44.511 1.00 82.88 95 GLN A O 1
ATOM 792 N N . SER A 1 96 ? -21.384 2.164 46.746 1.00 80.88 96 SER A N 1
ATOM 793 C CA . SER A 1 96 ? -19.948 1.865 46.816 1.00 80.88 96 SER A CA 1
ATOM 794 C C . SER A 1 96 ? -19.576 0.476 46.277 1.00 80.88 96 SER A C 1
ATOM 796 O O . SER A 1 96 ? -18.434 0.260 45.879 1.00 80.88 96 SER A O 1
ATOM 798 N N . HIS A 1 97 ? -20.534 -0.450 46.215 1.00 78.56 97 HIS A N 1
ATOM 799 C CA . HIS A 1 97 ? -20.372 -1.811 45.693 1.00 78.56 97 HIS A CA 1
ATOM 800 C C . HIS A 1 97 ? -20.823 -1.948 44.234 1.00 78.56 97 HIS A C 1
ATOM 802 O O . HIS A 1 97 ? -20.702 -3.025 43.645 1.00 78.56 97 HIS A O 1
ATOM 808 N N . ILE A 1 98 ? -21.340 -0.864 43.655 1.00 74.56 98 ILE A N 1
ATOM 809 C CA . ILE A 1 98 ? -21.783 -0.808 42.271 1.00 74.56 98 ILE A CA 1
ATOM 810 C C . ILE A 1 98 ? -20.679 -0.177 41.441 1.00 74.56 98 ILE A C 1
ATOM 812 O O . ILE A 1 98 ? -20.308 0.984 41.633 1.00 74.56 98 ILE A O 1
ATOM 816 N N . LYS A 1 99 ? -20.191 -0.938 40.470 1.00 66.88 99 LYS A N 1
ATOM 817 C CA . LYS A 1 99 ? -19.386 -0.404 39.381 1.00 66.88 99 LYS A CA 1
ATOM 818 C C . LYS A 1 99 ? -20.320 -0.190 38.198 1.00 66.88 99 LYS A C 1
ATOM 820 O O . LYS A 1 99 ? -21.179 -1.024 37.906 1.00 66.88 99 LYS A O 1
ATOM 825 N N . ASN A 1 100 ? -20.173 0.937 37.509 1.00 60.00 100 ASN A N 1
ATOM 826 C CA . ASN A 1 100 ? -20.830 1.077 36.217 1.00 60.00 100 ASN A CA 1
ATOM 827 C C . ASN A 1 100 ? -20.401 -0.098 35.336 1.00 60.00 100 ASN A C 1
ATOM 829 O O . ASN A 1 100 ? -19.223 -0.473 35.328 1.00 60.00 100 ASN A O 1
ATOM 833 N N . LEU A 1 101 ? -21.326 -0.611 34.527 1.00 55.91 101 LEU A N 1
ATOM 834 C CA . LEU A 1 101 ? -20.910 -1.290 33.311 1.00 55.91 101 LEU A CA 1
ATOM 835 C C . LEU A 1 101 ? -20.357 -0.217 32.372 1.00 55.91 101 LEU A C 1
ATOM 837 O O . LEU A 1 101 ? -21.016 0.239 31.445 1.00 55.91 101 LEU A O 1
ATOM 841 N N . THR A 1 102 ? -19.136 0.240 32.632 1.00 49.44 102 THR A N 1
ATOM 842 C CA . THR A 1 102 ? -18.395 1.046 31.672 1.00 49.44 102 THR A CA 1
ATOM 843 C C . THR A 1 102 ? -17.847 0.101 30.611 1.00 49.44 102 THR A C 1
ATOM 845 O O . THR A 1 102 ? -16.648 -0.141 30.539 1.00 49.44 102 THR A O 1
ATOM 848 N N . GLY A 1 103 ? -18.734 -0.484 29.807 1.00 52.00 103 GLY A N 1
ATOM 849 C CA . GLY A 1 103 ? -18.338 -0.915 28.476 1.00 52.00 103 GLY A CA 1
ATOM 850 C C . GLY A 1 103 ? -18.258 0.344 27.628 1.00 52.00 103 GLY A C 1
ATOM 851 O O . GLY A 1 103 ? -19.250 1.057 27.483 1.00 52.00 103 GLY A O 1
ATOM 852 N N . HIS A 1 104 ? -17.074 0.682 27.135 1.00 60.19 104 HIS A N 1
ATOM 853 C CA . HIS A 1 104 ? -16.996 1.604 26.013 1.00 60.19 104 HIS A CA 1
ATOM 854 C C . HIS A 1 104 ? -17.325 0.794 24.770 1.00 60.19 104 HIS A C 1
ATOM 856 O O . HIS A 1 104 ? -16.642 -0.174 24.472 1.00 60.19 104 HIS A O 1
ATOM 862 N N . SER A 1 105 ? -18.414 1.162 24.102 1.00 71.19 105 SER A N 1
ATOM 863 C CA . SER A 1 105 ? -18.697 0.675 22.761 1.00 71.19 105 SER A CA 1
ATOM 864 C C . SER A 1 105 ? -17.880 1.515 21.785 1.00 71.19 105 SER A C 1
ATOM 866 O O . SER A 1 105 ? -18.087 2.733 21.721 1.00 71.19 105 SER A O 1
ATOM 868 N N . ALA A 1 106 ? -16.985 0.895 21.026 1.00 75.31 106 ALA A N 1
ATOM 869 C CA . ALA A 1 106 ? -16.201 1.572 19.996 1.00 75.31 106 ALA A CA 1
ATOM 870 C C . ALA A 1 106 ? -17.104 2.184 18.909 1.00 75.31 106 ALA A C 1
ATOM 872 O O . ALA A 1 106 ? -16.803 3.249 18.367 1.00 75.31 106 ALA A O 1
ATOM 873 N N . PHE A 1 107 ? -18.251 1.544 18.659 1.00 83.06 107 PHE A N 1
ATOM 874 C CA . PHE A 1 107 ? -19.224 1.933 17.640 1.00 83.06 107 PHE A CA 1
ATOM 875 C C . PHE A 1 107 ? -20.601 2.255 18.227 1.00 83.06 107 PHE A C 1
ATOM 877 O O . PHE A 1 107 ? -21.021 1.670 19.232 1.00 83.06 107 PHE A O 1
ATOM 884 N N . LYS A 1 108 ? -21.335 3.163 17.577 1.00 83.94 108 LYS A N 1
ATOM 885 C CA . LYS A 1 108 ? -22.659 3.635 18.011 1.00 83.94 108 LYS A CA 1
ATOM 886 C C . LYS A 1 108 ? -23.793 3.054 17.166 1.00 83.94 108 LYS A C 1
ATOM 888 O O . LYS A 1 108 ? -23.627 2.659 16.015 1.00 83.94 108 LYS A O 1
ATOM 893 N N . LYS A 1 109 ? -25.009 3.065 17.722 1.00 82.81 109 LYS A N 1
ATOM 894 C CA . LYS A 1 109 ? -26.229 2.752 16.961 1.00 82.81 109 LYS A CA 1
ATOM 895 C C . LYS A 1 109 ? -26.328 3.649 15.722 1.00 82.81 109 LYS A C 1
ATOM 897 O O . LYS A 1 109 ? -26.097 4.850 15.805 1.00 82.81 109 LYS A O 1
A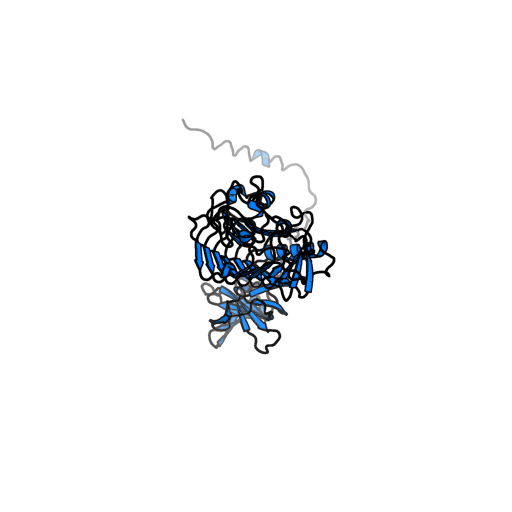TOM 902 N N . ASN A 1 110 ? -26.751 3.058 14.608 1.00 82.75 110 ASN A N 1
ATOM 903 C CA . ASN A 1 110 ? -26.846 3.633 13.264 1.00 82.75 110 ASN A CA 1
ATOM 904 C C . ASN A 1 110 ? -25.520 3.911 12.544 1.00 82.75 110 ASN A C 1
ATOM 906 O O . ASN A 1 110 ? -25.585 4.305 11.379 1.00 82.75 110 ASN A O 1
ATOM 910 N N . GLU A 1 111 ? -24.368 3.684 13.175 1.00 86.06 111 GLU A N 1
ATOM 911 C CA . GLU A 1 111 ? -23.069 3.782 12.508 1.00 86.06 111 GLU A CA 1
ATOM 912 C C . GLU A 1 111 ? -22.916 2.668 11.460 1.00 86.06 111 GLU A C 1
ATOM 914 O O . GLU A 1 111 ? -23.518 1.590 11.583 1.00 86.06 111 GLU A O 1
ATOM 919 N N . LEU A 1 112 ? -22.172 2.976 10.396 1.00 85.62 112 LEU A N 1
ATOM 920 C CA . LEU A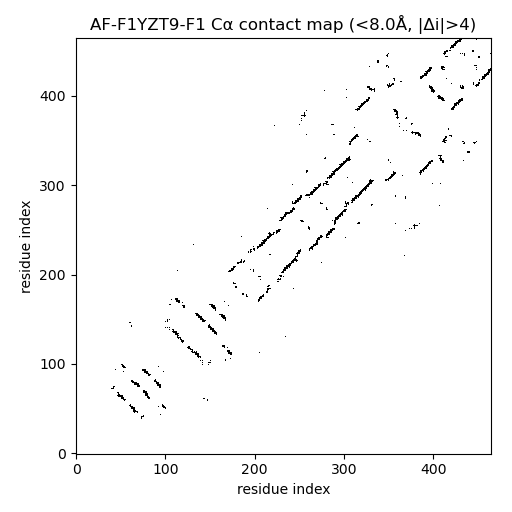 1 112 ? -21.811 2.026 9.352 1.00 85.62 112 LEU A CA 1
ATOM 921 C C . LEU A 1 112 ? -20.458 1.412 9.689 1.00 85.62 112 LEU A C 1
ATOM 923 O O . LEU A 1 112 ? -19.519 2.130 10.029 1.00 85.62 112 LEU A O 1
ATOM 927 N N . VAL A 1 113 ? -20.396 0.092 9.595 1.00 86.62 113 VAL A N 1
ATOM 928 C CA . VAL A 1 113 ? -19.203 -0.706 9.863 1.00 86.62 113 VAL A CA 1
ATOM 929 C C . VAL A 1 113 ? -19.044 -1.767 8.789 1.00 86.62 113 VAL A C 1
ATOM 931 O O . VAL A 1 113 ? -20.012 -2.174 8.139 1.00 86.62 113 VAL A O 1
ATOM 934 N N . THR A 1 114 ? -17.825 -2.246 8.652 1.00 84.81 114 THR A N 1
ATOM 935 C CA . THR A 1 114 ? -17.466 -3.464 7.931 1.00 84.81 114 THR A CA 1
ATOM 936 C C . THR A 1 114 ? -17.166 -4.568 8.937 1.00 84.81 114 THR A C 1
ATOM 938 O O . THR A 1 114 ? -16.961 -4.324 10.130 1.00 84.81 114 THR A O 1
ATOM 941 N N . ILE A 1 115 ? -17.199 -5.807 8.461 1.00 81.75 115 ILE A N 1
ATOM 942 C CA . ILE A 1 115 ? -16.819 -6.984 9.239 1.00 81.75 115 ILE A CA 1
ATOM 943 C C . ILE A 1 115 ? -15.542 -7.509 8.596 1.00 81.75 115 ILE A C 1
ATOM 945 O O . ILE A 1 115 ? -15.473 -7.564 7.369 1.00 81.75 115 ILE A O 1
ATOM 949 N N . LYS A 1 116 ? -14.556 -7.901 9.407 1.00 76.19 116 LYS A N 1
ATOM 950 C CA . LYS A 1 116 ? -13.354 -8.577 8.902 1.00 76.19 116 LYS A CA 1
ATOM 951 C C . LYS A 1 116 ? -13.750 -9.797 8.061 1.00 76.19 116 LYS A C 1
ATOM 953 O O . LYS A 1 116 ? -14.720 -10.479 8.394 1.00 76.19 116 LYS A O 1
ATOM 958 N N . ASP A 1 117 ? -12.968 -10.107 7.026 1.00 67.88 117 ASP A N 1
ATOM 959 C CA . ASP A 1 117 ? -13.258 -11.170 6.044 1.00 67.88 117 ASP A CA 1
ATOM 960 C C . ASP A 1 117 ? -13.638 -12.516 6.662 1.00 67.88 117 ASP A C 1
ATOM 962 O O . ASP A 1 117 ? -14.428 -13.275 6.099 1.00 67.88 117 ASP A O 1
ATOM 966 N N . LYS A 1 118 ? -13.112 -12.800 7.855 1.00 75.06 118 LYS A N 1
ATOM 967 C CA . LYS A 1 118 ? -13.489 -13.942 8.676 1.00 75.06 118 LYS A CA 1
ATOM 968 C C . LYS A 1 118 ? -13.968 -13.456 10.036 1.00 75.06 118 LYS A C 1
ATOM 970 O O . LYS A 1 118 ? -13.194 -12.874 10.796 1.00 75.06 118 LYS A O 1
ATOM 975 N N . ALA A 1 119 ? -15.218 -13.769 10.359 1.00 73.62 119 ALA A N 1
ATOM 976 C CA . ALA A 1 119 ? -15.803 -13.429 11.645 1.00 73.62 119 ALA A CA 1
ATOM 977 C C . ALA A 1 119 ? -16.660 -14.566 12.210 1.00 73.62 119 ALA A C 1
ATOM 979 O O . ALA A 1 119 ? -17.382 -15.264 11.497 1.00 73.62 119 ALA A O 1
ATOM 980 N N . VAL A 1 120 ? -16.575 -14.743 13.521 1.00 77.75 120 VAL A N 1
ATOM 981 C CA . VAL A 1 120 ? -17.464 -15.559 14.331 1.00 77.75 120 VAL A CA 1
ATOM 982 C C . VAL A 1 120 ? -18.793 -14.819 14.479 1.00 77.75 120 VAL A C 1
ATOM 984 O O . VAL A 1 120 ? -18.860 -13.738 15.064 1.00 77.75 120 VAL A O 1
ATOM 987 N N . ILE A 1 121 ? -19.850 -15.414 13.933 1.00 78.50 121 ILE A N 1
ATOM 988 C CA . ILE A 1 121 ? -21.227 -14.935 14.009 1.00 78.50 121 ILE A CA 1
ATOM 989 C C . ILE A 1 121 ? -22.054 -15.780 14.966 1.00 78.50 121 ILE A C 1
ATOM 991 O O . ILE A 1 121 ? -21.950 -17.012 14.987 1.00 78.50 121 ILE A O 1
ATOM 995 N N . ASN A 1 122 ? -22.976 -15.114 15.662 1.00 71.38 122 ASN A N 1
ATOM 996 C CA . ASN A 1 122 ? -23.941 -15.758 16.556 1.00 71.38 122 ASN A CA 1
ATOM 997 C C . ASN A 1 122 ? -23.220 -16.724 17.526 1.00 71.38 122 ASN A C 1
ATOM 999 O O . ASN A 1 122 ? -22.101 -16.440 17.937 1.00 71.38 122 ASN A O 1
ATOM 1003 N N . ASP A 1 123 ? -23.821 -17.861 17.879 1.00 65.69 123 ASP A N 1
ATOM 1004 C CA . ASP A 1 123 ? -23.327 -18.835 18.870 1.00 65.69 123 ASP A CA 1
ATOM 1005 C C . ASP A 1 123 ? -22.014 -19.581 18.497 1.00 65.69 123 ASP A C 1
ATOM 1007 O O . ASP A 1 123 ? -21.851 -20.753 18.827 1.00 65.69 123 ASP A O 1
ATOM 1011 N N . GLY A 1 124 ? -21.068 -18.944 17.796 1.00 67.19 124 GLY A N 1
ATOM 1012 C CA . GLY A 1 124 ? -19.729 -19.483 17.529 1.00 67.19 124 GLY A CA 1
ATOM 1013 C C . GLY A 1 124 ? -19.467 -19.936 16.090 1.00 67.19 124 GLY A C 1
ATOM 1014 O O . GLY A 1 124 ? -18.428 -20.539 15.827 1.00 67.19 124 GLY A O 1
ATOM 1015 N N . LYS A 1 125 ? -20.369 -19.669 15.135 1.00 76.69 125 LYS A N 1
ATOM 1016 C CA . LYS A 1 125 ? -20.177 -20.095 13.737 1.00 76.69 125 LYS A CA 1
ATOM 1017 C C . LYS A 1 125 ? -19.235 -19.151 13.004 1.00 76.69 125 LYS A C 1
ATOM 1019 O O . LYS A 1 125 ? -19.480 -17.955 12.957 1.00 76.69 125 LYS A O 1
ATOM 1024 N N . ILE A 1 126 ? -18.209 -19.684 12.352 1.00 78.44 126 ILE A N 1
ATOM 1025 C CA . ILE A 1 126 ? -17.357 -18.893 11.459 1.00 78.44 126 ILE A CA 1
ATOM 1026 C C . ILE A 1 126 ? -18.131 -18.596 10.174 1.00 78.44 126 ILE A C 1
ATOM 1028 O O . ILE A 1 126 ? -18.767 -19.474 9.593 1.00 78.44 126 ILE A O 1
ATOM 1032 N N . SER A 1 127 ? -18.094 -17.349 9.727 1.00 76.38 127 SER A N 1
ATOM 1033 C CA . SER A 1 127 ? -18.617 -16.926 8.435 1.00 76.38 127 SER A CA 1
ATOM 1034 C C . SER A 1 127 ? -17.614 -16.056 7.709 1.00 76.38 127 SER A C 1
ATOM 1036 O O . SER A 1 127 ? -16.844 -15.318 8.326 1.00 76.38 127 SER A O 1
ATOM 1038 N N . TYR A 1 128 ? -17.666 -16.163 6.387 1.00 76.12 128 TYR A N 1
ATOM 1039 C CA . TYR A 1 128 ? -16.864 -15.370 5.478 1.00 76.12 128 TYR A CA 1
ATOM 1040 C C . TYR A 1 128 ? -17.692 -14.197 4.975 1.00 76.12 128 TYR A C 1
ATOM 1042 O O . TYR A 1 128 ? -18.875 -14.340 4.644 1.00 76.12 128 TYR A O 1
ATOM 1050 N N . PHE A 1 129 ? -17.072 -13.031 4.977 1.00 70.69 129 PHE A N 1
ATOM 1051 C CA . PHE A 1 129 ? -17.687 -11.768 4.623 1.00 70.69 129 PHE A CA 1
ATOM 1052 C C . PHE A 1 129 ? -16.920 -11.142 3.471 1.00 70.69 129 PHE A C 1
ATOM 1054 O O . PHE A 1 129 ? -15.716 -11.320 3.355 1.00 70.69 129 PHE A O 1
ATOM 1061 N N . SER A 1 130 ? -17.630 -10.404 2.622 1.00 66.06 130 SER A N 1
ATOM 1062 C CA . SER A 1 130 ? -16.963 -9.467 1.726 1.00 66.06 130 SER A CA 1
ATOM 1063 C C . SER A 1 130 ? -16.493 -8.279 2.566 1.00 66.06 130 SER A C 1
ATOM 1065 O O . SER A 1 130 ? -17.335 -7.622 3.191 1.00 66.06 130 SER A O 1
ATOM 1067 N N . SER A 1 131 ? -15.187 -8.001 2.545 1.00 59.09 131 SER A N 1
ATOM 1068 C CA . SER A 1 131 ? -14.517 -6.840 3.160 1.00 59.09 131 SER A CA 1
ATOM 1069 C C . SER A 1 131 ? -15.191 -5.506 2.830 1.00 59.09 131 SER A C 1
ATOM 1071 O O . SER A 1 131 ? -15.100 -4.537 3.580 1.00 59.09 131 SER A O 1
ATOM 1073 N N . HIS A 1 132 ? -15.944 -5.451 1.731 1.00 65.88 132 HIS A N 1
ATOM 1074 C CA . HIS A 1 132 ? -16.569 -4.236 1.208 1.00 65.88 132 HIS A CA 1
ATOM 1075 C C . HIS A 1 132 ? -18.036 -4.072 1.607 1.00 65.88 132 HIS A C 1
ATOM 1077 O O . HIS A 1 132 ? -18.659 -3.047 1.312 1.00 65.88 132 HIS A O 1
ATOM 1083 N N . GLN A 1 133 ? -18.633 -5.073 2.258 1.00 77.62 133 GLN A N 1
ATOM 1084 C CA . GLN A 1 133 ? -20.041 -5.015 2.617 1.00 77.62 133 GLN A CA 1
ATOM 1085 C C . GLN A 1 133 ? -20.261 -4.146 3.858 1.00 77.62 133 GLN A C 1
ATOM 1087 O O . GLN A 1 133 ? -19.843 -4.477 4.963 1.00 77.62 133 GLN A O 1
ATOM 1092 N N . LEU A 1 134 ? -21.022 -3.065 3.681 1.00 81.31 134 LEU A N 1
ATOM 1093 C CA . LEU A 1 134 ? -21.415 -2.182 4.773 1.00 81.31 134 LEU A CA 1
ATOM 1094 C C . LEU A 1 134 ? -22.599 -2.739 5.564 1.00 81.31 134 LEU A C 1
ATOM 1096 O O . LEU A 1 134 ? -23.632 -3.144 5.013 1.00 81.31 134 LEU A O 1
ATOM 1100 N N . TYR A 1 135 ? -22.474 -2.647 6.879 1.00 86.19 135 TYR A N 1
ATOM 1101 C CA . TYR A 1 135 ? -23.482 -3.022 7.850 1.00 86.19 135 TYR A CA 1
ATOM 1102 C C . TYR A 1 135 ? -23.872 -1.820 8.696 1.00 86.19 135 TYR A C 1
ATOM 1104 O O . TYR A 1 135 ? -23.026 -1.067 9.164 1.00 86.19 135 TYR A O 1
ATOM 1112 N N . LYS A 1 136 ? -25.172 -1.658 8.940 1.00 89.19 136 LYS A N 1
ATOM 1113 C CA . LYS A 1 136 ? -25.681 -0.660 9.881 1.00 89.19 136 LYS A CA 1
ATOM 1114 C C . LYS A 1 136 ? -25.858 -1.288 11.256 1.00 89.19 136 LYS A C 1
ATOM 1116 O O . LYS A 1 136 ? -26.572 -2.286 11.385 1.00 89.19 136 LYS A O 1
ATOM 1121 N N . ILE A 1 137 ? -25.298 -0.666 12.291 1.00 88.00 137 ILE A N 1
ATOM 1122 C CA . ILE A 1 137 ? -25.510 -1.097 13.676 1.00 88.00 137 ILE A CA 1
ATOM 1123 C C . ILE A 1 137 ? -26.949 -0.786 14.090 1.00 88.00 137 ILE A C 1
ATOM 1125 O O . ILE A 1 137 ? -27.364 0.372 14.171 1.00 88.00 137 ILE A O 1
ATOM 1129 N N . LYS A 1 138 ? -27.729 -1.824 14.384 1.00 89.75 138 LYS A N 1
ATOM 1130 C CA . LYS A 1 138 ? -29.103 -1.701 14.888 1.00 89.75 138 LYS A CA 1
ATOM 1131 C C . LYS A 1 138 ? -29.164 -1.609 16.397 1.00 89.75 138 LYS A C 1
ATOM 1133 O O . LYS A 1 138 ? -29.965 -0.834 16.922 1.00 89.75 138 LYS A O 1
ATOM 1138 N N . ASN A 1 139 ? -28.335 -2.389 17.073 1.00 86.25 139 ASN A N 1
ATOM 1139 C CA . ASN A 1 139 ? -28.299 -2.443 18.520 1.00 86.25 139 ASN A CA 1
ATOM 1140 C C . ASN A 1 139 ? -26.885 -2.752 19.011 1.00 86.25 139 ASN A C 1
ATOM 1142 O O . ASN A 1 139 ? -26.126 -3.434 18.322 1.00 86.25 139 ASN A O 1
ATOM 1146 N N . VAL A 1 140 ? -26.574 -2.263 20.207 1.00 85.75 140 VAL A N 1
ATOM 1147 C CA . VAL A 1 140 ? -25.328 -2.539 20.921 1.00 85.75 140 VAL A CA 1
ATOM 1148 C C . VAL A 1 140 ? -25.702 -3.264 22.204 1.00 85.75 140 VAL A C 1
ATOM 1150 O O . VAL A 1 140 ? -26.552 -2.796 22.963 1.00 85.75 140 VAL A O 1
ATOM 1153 N N . GLN A 1 141 ? -25.102 -4.425 22.431 1.00 83.31 141 GLN A N 1
ATOM 1154 C CA . GLN A 1 141 ? -25.323 -5.223 23.626 1.00 83.31 141 GLN A CA 1
ATOM 1155 C C . GLN A 1 141 ? -24.013 -5.365 24.382 1.00 83.31 141 GLN A C 1
ATOM 1157 O O . GLN A 1 141 ? -23.069 -5.984 23.902 1.00 83.31 141 GLN A O 1
ATOM 1162 N N . ILE A 1 142 ? -23.988 -4.806 25.588 1.00 77.00 142 ILE A N 1
ATOM 1163 C CA . ILE A 1 142 ? -22.880 -4.969 26.520 1.00 77.00 142 ILE A CA 1
ATOM 1164 C C . ILE A 1 142 ? -23.311 -5.986 27.576 1.00 77.00 142 ILE A C 1
ATOM 1166 O O . ILE A 1 142 ? -24.380 -5.841 28.181 1.00 77.00 142 ILE A O 1
ATOM 1170 N N . PHE A 1 143 ? -22.510 -7.025 27.778 1.00 69.50 143 PHE A N 1
ATOM 1171 C CA . PHE A 1 143 ? -22.789 -8.086 28.743 1.00 69.50 143 PHE A CA 1
ATOM 1172 C C . PHE A 1 143 ? -21.517 -8.555 29.447 1.00 69.50 143 PHE A C 1
ATOM 1174 O O . PHE A 1 143 ? -20.400 -8.254 29.033 1.00 69.50 143 PHE A O 1
ATOM 1181 N N . LEU A 1 144 ? -21.698 -9.287 30.544 1.00 61.88 144 LEU A N 1
ATOM 1182 C CA . LEU A 1 144 ? -20.610 -9.890 31.300 1.00 61.88 144 LEU A CA 1
ATOM 1183 C C . LEU A 1 144 ? -20.567 -11.392 31.004 1.00 61.88 144 LEU A C 1
ATOM 1185 O O . LEU A 1 144 ? -21.574 -12.079 31.172 1.00 61.88 144 LEU A O 1
ATOM 1189 N N . LYS A 1 145 ? -19.403 -11.913 30.617 1.00 62.88 145 LYS A N 1
ATOM 1190 C CA . LYS A 1 145 ? -19.154 -13.354 30.477 1.00 62.88 145 LYS A CA 1
ATOM 1191 C C . LYS A 1 145 ? -17.845 -13.676 31.190 1.00 62.88 145 LYS A C 1
ATOM 1193 O O . LYS A 1 145 ? -16.840 -13.018 30.958 1.00 62.88 145 LYS A O 1
ATOM 1198 N N . GLN A 1 146 ? -17.867 -14.637 32.117 1.00 62.56 146 GLN A N 1
ATOM 1199 C CA . GLN A 1 146 ? -16.677 -15.055 32.883 1.00 62.56 146 GLN A CA 1
ATOM 1200 C C . GLN A 1 146 ? -15.900 -13.883 33.533 1.00 62.56 146 GLN A C 1
ATOM 1202 O O . GLN A 1 146 ? -14.674 -13.854 33.539 1.00 62.56 146 GLN A O 1
ATOM 1207 N N . GLY A 1 147 ? -16.610 -12.873 34.050 1.00 53.44 147 GLY A N 1
ATOM 1208 C CA . GLY A 1 147 ? -15.990 -11.713 34.705 1.00 53.44 147 GLY A CA 1
ATOM 1209 C C . GLY A 1 147 ? -15.374 -10.666 33.766 1.00 53.44 147 GLY A C 1
ATOM 1210 O O . GLY A 1 147 ? -14.902 -9.643 34.256 1.00 53.44 147 GLY A O 1
ATOM 1211 N N . LYS A 1 148 ? -15.418 -10.867 32.442 1.00 59.94 148 LYS A N 1
ATOM 1212 C CA . LYS A 1 148 ? -15.024 -9.871 31.434 1.00 59.94 148 LYS A CA 1
ATOM 1213 C C . LYS A 1 148 ? -16.256 -9.209 30.817 1.00 59.94 148 LYS A C 1
ATOM 1215 O O . LYS A 1 148 ? -17.303 -9.843 30.660 1.00 59.94 148 LYS A O 1
ATOM 1220 N N . VAL A 1 149 ? -16.131 -7.922 30.499 1.00 67.06 149 VAL A N 1
ATOM 1221 C CA . VAL A 1 149 ? -17.155 -7.150 29.782 1.00 67.06 149 VAL A CA 1
ATOM 1222 C C . VAL A 1 149 ? -16.949 -7.358 28.286 1.00 67.06 149 VAL A C 1
ATOM 1224 O O . VAL A 1 149 ? -15.837 -7.189 27.797 1.00 67.06 149 VAL A O 1
ATOM 1227 N N . TYR A 1 150 ? -18.017 -7.714 27.583 1.00 72.62 150 TYR A N 1
ATOM 1228 C CA . TYR A 1 150 ? -18.039 -7.898 26.136 1.00 72.62 150 TYR A CA 1
ATOM 1229 C C . TYR A 1 150 ? -19.048 -6.945 25.512 1.00 72.62 150 TYR A C 1
ATOM 1231 O O . TYR A 1 150 ? -20.129 -6.731 26.070 1.00 72.62 150 TYR A O 1
ATOM 1239 N N . THR A 1 151 ? -18.708 -6.429 24.334 1.00 81.31 151 THR A N 1
ATOM 1240 C CA . THR A 1 151 ? -19.603 -5.632 23.497 1.00 81.31 151 THR A CA 1
ATOM 1241 C C . THR A 1 151 ? -19.882 -6.403 22.211 1.00 81.31 151 THR A C 1
ATOM 1243 O O . THR A 1 151 ? -18.963 -6.749 21.472 1.00 81.31 151 THR A O 1
ATOM 1246 N N . THR A 1 152 ? -21.160 -6.660 21.940 1.00 86.81 152 THR A N 1
ATOM 1247 C CA . THR A 1 152 ? -21.636 -7.244 20.681 1.00 86.81 152 THR A CA 1
ATOM 1248 C C . THR A 1 152 ? -22.552 -6.287 19.947 1.00 86.81 152 THR A C 1
ATOM 1250 O O . THR A 1 152 ? -23.246 -5.449 20.534 1.00 86.81 152 THR A O 1
ATOM 1253 N N . TYR A 1 153 ? -22.580 -6.452 18.635 1.00 87.81 153 TYR A N 1
ATOM 1254 C CA . TYR A 1 153 ? -23.266 -5.580 17.708 1.00 87.81 153 TYR A CA 1
ATOM 1255 C C . TYR A 1 153 ? -24.247 -6.368 16.869 1.00 87.81 153 TYR A C 1
ATOM 1257 O O . TYR A 1 153 ? -23.907 -7.384 16.269 1.00 87.81 153 TYR A O 1
ATOM 1265 N N . HIS A 1 154 ? -25.480 -5.873 16.817 1.00 89.81 154 HIS A N 1
ATOM 1266 C CA . HIS A 1 154 ? -26.513 -6.412 15.944 1.00 89.81 154 HIS A CA 1
ATOM 1267 C C . HIS A 1 154 ? -26.473 -5.633 14.641 1.00 89.81 154 HIS A C 1
ATOM 1269 O O . HIS A 1 154 ? -26.823 -4.451 14.599 1.00 89.81 154 HIS A O 1
ATOM 1275 N N . LEU A 1 155 ? -26.032 -6.291 13.582 1.00 88.75 155 LEU A N 1
ATOM 1276 C CA . LEU A 1 155 ? -25.736 -5.686 12.295 1.00 88.75 155 LEU A CA 1
ATOM 1277 C C . LEU A 1 155 ? -26.823 -5.994 11.278 1.00 88.75 155 LEU A C 1
ATOM 1279 O O . LEU A 1 155 ? -27.234 -7.144 11.144 1.00 88.75 155 LEU A O 1
ATOM 1283 N N . LEU A 1 156 ? -27.242 -4.986 10.514 1.00 86.56 156 LEU A N 1
ATOM 1284 C CA . LEU A 1 156 ? -28.151 -5.151 9.383 1.00 86.56 156 LEU A CA 1
ATOM 1285 C C . LEU A 1 156 ? -27.441 -4.774 8.080 1.00 86.56 156 LEU A C 1
ATOM 1287 O O . LEU A 1 156 ? -27.025 -3.627 7.916 1.00 86.56 156 LEU A O 1
ATOM 1291 N N . ALA A 1 157 ? -27.339 -5.719 7.146 1.00 81.56 157 ALA A N 1
ATOM 1292 C CA . ALA A 1 157 ? -26.916 -5.411 5.782 1.00 81.56 157 ALA A CA 1
ATOM 1293 C C . ALA A 1 157 ? -28.050 -4.721 5.007 1.00 81.56 157 ALA A C 1
ATOM 1295 O O . ALA A 1 157 ? -29.227 -4.977 5.266 1.00 81.56 157 ALA A O 1
ATOM 1296 N N . LYS A 1 158 ? -27.690 -3.898 4.013 1.00 67.94 158 LYS A N 1
ATOM 1297 C CA . LYS A 1 158 ? -28.613 -3.069 3.209 1.00 67.94 158 LYS A CA 1
ATOM 1298 C C . LYS A 1 158 ? -29.816 -3.840 2.624 1.00 67.94 158 LYS A C 1
ATOM 1300 O O . LYS A 1 158 ? -30.893 -3.265 2.529 1.00 67.94 158 LYS A O 1
ATOM 1305 N N . ASN A 1 159 ? -29.651 -5.136 2.331 1.00 64.19 159 ASN A N 1
ATOM 1306 C CA . ASN A 1 159 ? -30.663 -5.979 1.675 1.00 64.19 159 ASN A CA 1
ATOM 1307 C C . ASN A 1 159 ? -31.189 -7.138 2.548 1.00 64.19 159 ASN A C 1
ATOM 1309 O O . ASN A 1 159 ? -31.870 -8.021 2.038 1.00 64.19 159 ASN A O 1
ATOM 1313 N N . ASN A 1 160 ? -30.876 -7.178 3.849 1.00 68.12 160 ASN A N 1
ATOM 1314 C CA . ASN A 1 160 ? -31.283 -8.282 4.726 1.00 68.12 160 ASN A CA 1
ATOM 1315 C C . ASN A 1 160 ? -32.309 -7.846 5.769 1.00 68.12 160 ASN A C 1
ATOM 1317 O O . ASN A 1 160 ? -32.195 -6.775 6.355 1.00 68.12 160 ASN A O 1
ATOM 1321 N N . LYS A 1 161 ? -33.273 -8.729 6.060 1.00 63.81 161 LYS A N 1
ATOM 1322 C CA . LYS A 1 161 ? -34.192 -8.579 7.203 1.00 63.81 161 LYS A CA 1
ATOM 1323 C C . LYS A 1 161 ? -33.615 -9.143 8.508 1.00 63.81 161 LYS A C 1
ATOM 1325 O O . LYS A 1 161 ? -34.053 -8.743 9.581 1.00 63.81 161 LYS A O 1
ATOM 1330 N N . LYS A 1 162 ? -32.639 -10.059 8.432 1.00 75.31 162 LYS A N 1
ATOM 1331 C CA . LYS A 1 162 ? -32.030 -10.706 9.605 1.00 75.31 162 LYS A CA 1
ATOM 1332 C C . LYS A 1 162 ? -30.792 -9.951 10.079 1.00 75.31 162 LYS A C 1
ATOM 1334 O O . LYS A 1 162 ? -29.921 -9.615 9.277 1.00 75.31 162 LYS A O 1
ATOM 1339 N N . THR A 1 163 ? -30.715 -9.724 11.387 1.00 77.75 163 THR A N 1
ATOM 1340 C CA . THR A 1 163 ? -29.535 -9.159 12.040 1.00 77.75 163 THR A CA 1
ATOM 1341 C C . THR A 1 163 ? -28.487 -10.235 12.303 1.00 77.75 163 THR A C 1
ATOM 1343 O O . THR A 1 163 ? -28.836 -11.358 12.663 1.00 77.75 163 THR A O 1
ATOM 1346 N N . LYS A 1 164 ? -27.208 -9.889 12.155 1.00 84.75 164 LYS A N 1
ATOM 1347 C CA . LYS A 1 164 ? -26.070 -10.723 12.577 1.00 84.75 164 LYS A CA 1
ATOM 1348 C C . LYS A 1 164 ? -25.528 -10.201 13.905 1.00 84.75 164 LYS A C 1
ATOM 1350 O O . LYS A 1 164 ? -25.462 -8.985 14.065 1.00 84.75 164 LYS A O 1
ATOM 1355 N N . VAL A 1 165 ? -25.151 -11.084 14.828 1.00 86.38 165 VAL A N 1
ATOM 1356 C CA . VAL A 1 165 ? -24.479 -10.696 16.080 1.00 86.38 165 VAL A CA 1
ATOM 1357 C C . VAL A 1 165 ? -22.980 -10.920 15.922 1.00 86.38 165 VAL A C 1
ATOM 1359 O O . VAL A 1 165 ? -22.573 -12.034 15.596 1.00 86.38 165 VAL A O 1
ATOM 1362 N N . ILE A 1 166 ? -22.197 -9.858 16.111 1.00 86.25 166 ILE A N 1
ATOM 1363 C CA . ILE A 1 166 ? -20.740 -9.829 15.925 1.00 86.25 166 ILE A CA 1
ATOM 1364 C C . ILE A 1 166 ? -20.074 -9.174 17.140 1.00 86.25 166 ILE A C 1
ATOM 1366 O O . ILE A 1 166 ? -20.605 -8.192 17.666 1.00 86.25 166 ILE A O 1
ATOM 1370 N N . ASP A 1 167 ? -18.917 -9.683 17.566 1.00 84.44 167 ASP A N 1
ATOM 1371 C CA . ASP A 1 167 ? -18.111 -9.054 18.619 1.00 84.44 167 ASP A CA 1
ATOM 1372 C C . ASP A 1 167 ? -17.385 -7.803 18.111 1.00 84.44 167 ASP A C 1
ATOM 1374 O O . ASP A 1 167 ? -16.966 -7.734 16.957 1.00 84.44 167 ASP A O 1
ATOM 1378 N N . GLU A 1 168 ? -17.190 -6.822 18.994 1.00 83.19 168 GLU A N 1
ATOM 1379 C CA . GLU A 1 168 ? -16.525 -5.548 18.680 1.00 83.19 168 GLU A CA 1
ATOM 1380 C C . GLU A 1 168 ? -15.185 -5.708 17.950 1.00 83.19 168 GLU A C 1
ATOM 1382 O O . GLU A 1 168 ? -14.928 -5.008 16.975 1.00 83.19 168 GLU A O 1
ATOM 1387 N N . GLU A 1 169 ? -14.359 -6.665 18.378 1.00 79.88 169 GLU A N 1
ATOM 1388 C CA . GLU A 1 169 ? -13.016 -6.907 17.832 1.00 79.88 169 GLU A CA 1
ATOM 1389 C C . GLU A 1 169 ? -13.006 -7.368 16.367 1.00 79.88 169 GLU A C 1
ATOM 1391 O O . GLU A 1 169 ? -11.955 -7.389 15.719 1.00 79.88 169 GLU A O 1
ATOM 1396 N N . GLN A 1 170 ? -14.166 -7.762 15.848 1.00 84.75 170 GLN A N 1
ATOM 1397 C CA . GLN A 1 170 ? -14.354 -8.275 14.496 1.00 84.75 170 GLN A CA 1
ATOM 1398 C C . GLN A 1 170 ? -14.915 -7.207 13.543 1.00 84.75 170 GLN A C 1
ATOM 1400 O O . GLN A 1 170 ? -15.105 -7.479 12.355 1.00 84.75 170 GLN A O 1
ATOM 1405 N N . LEU A 1 171 ? -15.178 -6.002 14.059 1.00 84.31 171 LEU A N 1
ATOM 1406 C CA . LEU A 1 171 ? -15.653 -4.858 13.294 1.00 84.31 171 LEU A CA 1
ATOM 1407 C C . LEU A 1 171 ? -14.517 -3.906 12.963 1.00 84.31 171 LEU A C 1
ATOM 1409 O O . LEU A 1 171 ? -13.613 -3.684 13.769 1.00 84.31 171 LEU A O 1
ATOM 1413 N N . CYS A 1 172 ? -14.632 -3.282 11.799 1.00 84.44 172 CYS A N 1
ATOM 1414 C CA . CYS A 1 172 ? -13.809 -2.148 11.427 1.00 84.44 172 CYS A CA 1
ATOM 1415 C C . CYS A 1 172 ? -14.680 -0.896 11.326 1.00 84.44 172 CYS A C 1
ATOM 1417 O O . CYS A 1 172 ? -15.836 -0.920 10.884 1.00 84.44 172 CYS A O 1
ATOM 1419 N N . LYS A 1 173 ? -14.111 0.230 11.757 1.00 84.56 173 LYS A N 1
ATOM 1420 C CA . LYS A 1 173 ? -14.720 1.538 11.563 1.00 84.56 173 LYS A CA 1
ATOM 1421 C C . LYS A 1 173 ? -14.642 1.905 10.097 1.00 84.56 173 LYS A C 1
ATOM 1423 O O . LYS A 1 173 ? -13.591 1.764 9.493 1.00 84.56 173 LYS A O 1
ATOM 1428 N N . THR A 1 174 ? -15.709 2.466 9.547 1.00 87.06 174 THR A N 1
ATOM 1429 C CA . THR A 1 174 ? -15.676 2.946 8.168 1.00 87.06 174 THR A CA 1
ATOM 1430 C C . THR A 1 174 ? -15.443 4.454 8.111 1.00 87.06 174 THR A C 1
ATOM 1432 O O . THR A 1 174 ? -16.219 5.236 8.664 1.00 87.06 174 THR A O 1
ATOM 1435 N N . TYR A 1 175 ? -14.393 4.877 7.406 1.00 90.06 175 TYR A N 1
ATOM 1436 C CA . TYR A 1 175 ? -14.156 6.268 7.029 1.00 90.06 175 TYR A CA 1
ATOM 1437 C C . TYR A 1 175 ? -14.494 6.465 5.550 1.00 90.06 175 TYR A C 1
ATOM 1439 O O . TYR A 1 175 ? -13.758 6.027 4.668 1.00 90.06 175 TYR A O 1
ATOM 1447 N N . PHE A 1 176 ? -15.601 7.153 5.270 1.00 89.56 176 PHE A N 1
ATOM 1448 C CA . PHE A 1 176 ? -15.976 7.498 3.901 1.00 89.56 176 PHE A CA 1
ATOM 1449 C C . PHE A 1 176 ? -15.222 8.733 3.432 1.00 89.56 176 PHE A C 1
ATOM 1451 O O . PHE A 1 176 ? -15.318 9.811 4.023 1.00 89.56 176 PHE A O 1
ATOM 1458 N N . VAL A 1 177 ? -14.481 8.578 2.342 1.00 92.44 177 VAL A N 1
ATOM 1459 C CA . VAL A 1 177 ? -13.807 9.691 1.692 1.00 92.44 177 VAL A CA 1
ATOM 1460 C C . VAL A 1 177 ? -14.807 10.457 0.829 1.00 92.44 177 VAL A C 1
ATOM 1462 O O . VAL A 1 177 ? -15.548 9.884 0.035 1.00 92.44 177 VAL A O 1
ATOM 1465 N N . HIS A 1 178 ? -14.814 11.780 0.968 1.00 91.00 178 HIS A N 1
ATOM 1466 C CA . HIS A 1 178 ? -15.667 12.673 0.187 1.00 91.00 178 HIS A CA 1
ATOM 1467 C C . HIS A 1 178 ? -14.794 13.547 -0.709 1.00 91.00 178 HIS A C 1
ATOM 1469 O O . HIS A 1 178 ? -14.491 14.690 -0.373 1.00 91.00 178 HIS A O 1
ATOM 1475 N N . PHE A 1 179 ? -14.336 12.975 -1.821 1.00 91.00 179 PHE A N 1
ATOM 1476 C CA . PHE A 1 179 ? -13.541 13.704 -2.803 1.00 91.00 179 PHE A CA 1
ATOM 1477 C C . PHE A 1 179 ? -14.344 14.807 -3.499 1.00 91.00 179 PHE A C 1
ATOM 1479 O O . PHE A 1 179 ? -15.558 14.707 -3.684 1.00 91.00 179 PHE A O 1
ATOM 1486 N N . HIS A 1 180 ? -13.633 15.842 -3.939 1.00 85.44 180 HIS A N 1
ATOM 1487 C CA . HIS A 1 180 ? -14.146 16.819 -4.890 1.00 85.44 180 HIS A CA 1
ATOM 1488 C C . HIS A 1 180 ? -13.945 16.322 -6.328 1.00 85.44 180 HIS A C 1
ATOM 1490 O O . HIS A 1 180 ? -13.124 15.441 -6.590 1.00 85.44 180 HIS A O 1
ATOM 1496 N N . SER A 1 181 ? -14.690 16.903 -7.272 1.00 74.69 181 SER A N 1
ATOM 1497 C CA . SER A 1 181 ? -14.637 16.560 -8.699 1.00 74.69 181 SER A CA 1
ATOM 1498 C C . SER A 1 181 ? -13.218 16.601 -9.290 1.00 74.69 181 SER A C 1
ATOM 1500 O O . SER A 1 181 ? -12.322 17.254 -8.749 1.00 74.69 181 SER A O 1
ATOM 1502 N N . LYS A 1 182 ? -13.049 15.939 -10.447 1.00 65.62 182 LYS A N 1
ATOM 1503 C CA . LYS A 1 182 ? -11.786 15.653 -11.161 1.00 65.62 182 LYS A CA 1
ATOM 1504 C C . LYS A 1 182 ? -10.702 16.736 -11.158 1.00 65.62 182 LYS A C 1
ATOM 1506 O O . LYS A 1 182 ? -9.548 16.366 -11.267 1.00 65.62 182 LYS A O 1
ATOM 1511 N N . THR A 1 183 ? -11.007 18.029 -11.069 1.00 67.12 183 THR A N 1
ATOM 1512 C CA . THR A 1 183 ? -10.027 19.116 -11.250 1.00 67.12 183 THR A CA 1
ATOM 1513 C C . THR A 1 183 ? -9.352 19.612 -9.968 1.00 67.12 183 THR A C 1
ATOM 1515 O O . THR A 1 183 ? -8.426 20.415 -10.053 1.00 67.12 183 THR A O 1
ATOM 1518 N N . ASN A 1 184 ? -9.749 19.144 -8.777 1.00 81.81 184 ASN A N 1
ATOM 1519 C CA . ASN A 1 184 ? -9.237 19.689 -7.512 1.00 81.81 184 ASN A CA 1
ATOM 1520 C C . ASN A 1 184 ? -8.197 18.790 -6.817 1.00 81.81 184 ASN A C 1
ATOM 1522 O O . ASN A 1 184 ? -8.397 18.329 -5.692 1.00 81.81 184 ASN A O 1
ATOM 1526 N N . GLN A 1 185 ? -7.060 18.582 -7.488 1.00 91.56 185 GLN A N 1
ATOM 1527 C CA . GLN A 1 185 ? -5.922 17.774 -7.020 1.00 91.56 185 GLN A CA 1
ATOM 1528 C C . GLN A 1 185 ? -5.492 18.114 -5.582 1.00 91.56 185 GLN A C 1
ATOM 1530 O O . GLN A 1 185 ? -5.450 17.244 -4.716 1.00 91.56 185 GLN A O 1
ATOM 1535 N N . LYS A 1 186 ? -5.240 19.398 -5.286 1.00 92.94 186 LYS A N 1
ATOM 1536 C CA . LYS A 1 186 ? -4.762 19.839 -3.963 1.00 92.94 186 LYS A CA 1
ATOM 1537 C C . LYS A 1 186 ? -5.781 19.579 -2.850 1.00 92.94 186 LYS A C 1
ATOM 1539 O O . LYS A 1 186 ? -5.391 19.222 -1.739 1.00 92.94 186 LYS A O 1
ATOM 1544 N N . ALA A 1 187 ? -7.075 19.781 -3.106 1.00 93.94 187 ALA A N 1
ATOM 1545 C CA . ALA A 1 187 ? -8.095 19.487 -2.102 1.00 93.94 187 ALA A CA 1
ATOM 1546 C C . ALA A 1 187 ? -8.271 17.976 -1.908 1.00 93.94 187 ALA A C 1
ATOM 1548 O O . ALA A 1 187 ? -8.378 17.529 -0.768 1.00 93.94 187 ALA A O 1
ATOM 1549 N N . ASN A 1 188 ? -8.219 17.191 -2.986 1.00 96.19 188 ASN A N 1
ATOM 1550 C CA . ASN A 1 188 ? -8.300 15.735 -2.909 1.00 96.19 188 ASN A CA 1
ATOM 1551 C C . ASN A 1 188 ? -7.105 15.130 -2.161 1.00 96.19 188 ASN A C 1
ATOM 1553 O O . ASN A 1 188 ? -7.322 14.272 -1.306 1.00 96.19 188 ASN A O 1
ATOM 1557 N N . ASN A 1 189 ? -5.882 15.640 -2.361 1.00 96.81 189 ASN A N 1
ATOM 1558 C CA . ASN A 1 189 ? -4.727 15.256 -1.541 1.00 96.81 189 ASN A CA 1
ATOM 1559 C C . ASN A 1 189 ? -4.984 15.541 -0.060 1.00 96.81 189 ASN A C 1
ATOM 1561 O O . ASN A 1 189 ? -4.795 14.663 0.772 1.00 96.81 189 ASN A O 1
ATOM 1565 N N . LYS A 1 190 ? -5.475 16.738 0.293 1.00 96.19 190 LYS A N 1
ATOM 1566 C CA . LYS A 1 190 ? -5.800 17.079 1.691 1.00 96.19 190 LYS A CA 1
ATOM 1567 C C . LYS A 1 190 ? -6.860 16.154 2.289 1.00 96.19 190 LYS A C 1
ATOM 1569 O O . LYS A 1 190 ? -6.744 15.768 3.449 1.00 96.19 190 LYS A O 1
ATOM 1574 N N . ILE A 1 191 ? -7.892 15.815 1.519 1.00 96.56 191 ILE A N 1
ATOM 1575 C CA . ILE A 1 191 ? -8.959 14.909 1.948 1.00 96.56 191 ILE A CA 1
ATOM 1576 C C . ILE A 1 191 ? -8.395 13.504 2.203 1.00 96.56 191 ILE A C 1
ATOM 1578 O O . ILE A 1 191 ? -8.642 12.937 3.267 1.00 96.56 191 ILE A O 1
ATOM 1582 N N . LEU A 1 192 ? -7.598 12.970 1.275 1.00 96.88 192 LEU A N 1
ATOM 1583 C CA . LEU A 1 192 ? -6.990 11.647 1.415 1.00 96.88 192 LEU A CA 1
ATOM 1584 C C . LEU A 1 192 ? -5.977 11.610 2.569 1.00 96.88 192 LEU A C 1
ATOM 1586 O O . LEU A 1 192 ? -6.029 10.706 3.400 1.00 96.88 192 LEU A O 1
ATOM 1590 N N . ASN A 1 193 ? -5.152 12.650 2.722 1.00 97.19 193 ASN A N 1
ATOM 1591 C CA . ASN A 1 193 ? -4.237 12.784 3.858 1.00 97.19 193 ASN A CA 1
ATOM 1592 C C . ASN A 1 193 ? -4.979 12.845 5.198 1.00 97.19 193 ASN A C 1
ATOM 1594 O O . ASN A 1 193 ? -4.526 12.270 6.189 1.00 97.19 193 ASN A O 1
ATOM 1598 N N . LYS A 1 194 ? -6.149 13.495 5.243 1.00 97.06 194 LYS A N 1
ATOM 1599 C CA . LYS A 1 194 ? -7.001 13.510 6.437 1.00 97.06 194 LYS A CA 1
ATOM 1600 C C . LYS A 1 194 ? -7.557 12.119 6.745 1.00 97.06 194 LYS A C 1
ATOM 1602 O O . LYS A 1 194 ? -7.612 11.762 7.920 1.00 97.06 194 LYS A O 1
ATOM 1607 N N . ALA A 1 195 ? -7.932 11.344 5.728 1.00 96.94 195 ALA A N 1
ATOM 1608 C CA . ALA A 1 195 ? -8.392 9.967 5.896 1.00 96.94 195 ALA A CA 1
ATOM 1609 C C . ALA A 1 195 ? -7.275 9.063 6.444 1.00 96.94 195 ALA A C 1
ATOM 1611 O O . ALA A 1 195 ? -7.476 8.380 7.446 1.00 96.94 195 ALA A O 1
ATOM 1612 N N . PHE A 1 196 ? -6.070 9.140 5.873 1.00 97.75 196 PHE A N 1
ATOM 1613 C CA . PHE A 1 196 ? -4.913 8.360 6.332 1.00 97.75 196 PHE A CA 1
ATOM 1614 C C . PHE A 1 196 ? -4.506 8.757 7.755 1.00 97.75 196 PHE A C 1
ATOM 1616 O O . PHE A 1 196 ? -4.345 7.906 8.627 1.00 97.75 196 PHE A O 1
ATOM 1623 N N . SER A 1 197 ? -4.436 10.062 8.036 1.00 96.25 197 SER A N 1
ATOM 1624 C CA . SER A 1 197 ? -4.187 10.579 9.389 1.00 96.25 197 SER A CA 1
ATOM 1625 C C . SER A 1 197 ? -5.247 10.122 10.393 1.00 96.25 197 SER A C 1
ATOM 1627 O O . SER A 1 197 ? -4.939 9.903 11.564 1.00 96.25 197 SER A O 1
ATOM 1629 N N . TYR A 1 198 ? -6.506 10.004 9.961 1.00 95.00 198 TYR A N 1
ATOM 1630 C CA . TYR A 1 198 ? -7.579 9.505 10.808 1.00 95.00 198 TYR A CA 1
ATOM 1631 C C . TYR A 1 198 ? -7.371 8.026 11.140 1.00 95.00 198 TYR A C 1
ATOM 1633 O O . TYR A 1 198 ? -7.390 7.682 12.320 1.00 95.00 198 TYR A O 1
ATOM 1641 N N . ALA A 1 199 ? -7.118 7.183 10.137 1.00 94.44 199 ALA A N 1
ATOM 1642 C CA . ALA A 1 199 ? -6.880 5.752 10.316 1.00 94.44 199 ALA A CA 1
ATOM 1643 C C . ALA A 1 199 ? -5.627 5.465 11.166 1.00 94.44 199 ALA A C 1
ATOM 1645 O O . ALA A 1 199 ? -5.665 4.631 12.065 1.00 94.44 199 ALA A O 1
ATOM 1646 N N . ASN A 1 200 ? -4.562 6.258 11.011 1.00 91.94 200 ASN A N 1
ATOM 1647 C CA . ASN A 1 200 ? -3.379 6.181 11.876 1.00 91.94 200 ASN A CA 1
ATOM 1648 C C . ASN A 1 200 ? -3.685 6.432 13.363 1.00 91.94 200 ASN A C 1
ATOM 1650 O O . ASN A 1 200 ? -3.060 5.842 14.242 1.00 91.94 200 ASN A O 1
ATOM 1654 N N . LYS A 1 201 ? -4.663 7.295 13.665 1.00 91.12 201 LYS A N 1
ATOM 1655 C CA . LYS A 1 201 ? -5.091 7.593 15.044 1.00 91.12 201 LYS A CA 1
ATOM 1656 C C . LYS A 1 201 ? -6.147 6.621 15.574 1.00 91.12 201 LYS A C 1
ATOM 1658 O O . LYS A 1 201 ? -6.326 6.531 16.785 1.00 91.12 201 LYS A O 1
ATOM 1663 N N . HIS A 1 202 ? -6.847 5.914 14.690 1.00 86.75 202 HIS A N 1
ATOM 1664 C CA . HIS A 1 202 ? -7.956 5.026 15.027 1.00 86.75 202 HIS A CA 1
ATOM 1665 C C . HIS A 1 202 ? -7.729 3.677 14.348 1.00 86.75 202 HIS A C 1
ATOM 1667 O O . HIS A 1 202 ? -8.149 3.467 13.212 1.00 86.75 202 HIS A O 1
ATOM 1673 N N . LYS A 1 203 ? -7.054 2.765 15.054 1.00 82.56 203 LYS A N 1
ATOM 1674 C CA . LYS A 1 203 ? -6.796 1.400 14.569 1.00 82.56 203 LYS A CA 1
ATOM 1675 C C . LYS A 1 203 ? -8.101 0.722 14.128 1.00 82.56 203 LYS A C 1
ATOM 1677 O O . LYS A 1 203 ? -9.152 1.019 14.691 1.00 82.56 203 LYS A O 1
ATOM 1682 N N . GLN A 1 204 ? -8.006 -0.224 13.191 1.00 83.88 204 GLN A N 1
ATOM 1683 C CA . GLN A 1 204 ? -9.155 -0.946 12.623 1.00 83.88 204 GLN A CA 1
ATOM 1684 C C . GLN A 1 204 ? -10.122 0.002 11.901 1.00 83.88 204 GLN A C 1
ATOM 1686 O O . GLN A 1 204 ? -11.333 -0.060 12.106 1.00 83.88 204 GLN A O 1
ATOM 1691 N N . THR A 1 205 ? -9.578 0.908 11.081 1.00 88.31 205 THR A N 1
ATOM 1692 C CA . THR A 1 205 ? -10.378 1.798 10.232 1.00 88.31 205 THR A CA 1
ATOM 1693 C C . THR A 1 205 ? -10.199 1.429 8.767 1.00 88.31 205 THR A C 1
ATOM 1695 O O . THR A 1 205 ? -9.103 1.538 8.227 1.00 88.31 205 THR A O 1
ATOM 1698 N N . ASP A 1 206 ? -11.296 1.093 8.104 1.00 90.88 206 ASP A N 1
ATOM 1699 C CA . ASP A 1 206 ? -11.340 0.945 6.658 1.00 90.88 206 ASP A CA 1
ATOM 1700 C C . ASP A 1 206 ? -11.664 2.294 6.012 1.00 90.88 206 ASP A C 1
ATOM 1702 O O . ASP A 1 206 ? -12.663 2.950 6.328 1.00 90.88 206 ASP A O 1
ATOM 1706 N N . ILE A 1 207 ? -10.808 2.717 5.092 1.00 94.19 207 ILE A N 1
ATOM 1707 C CA . ILE A 1 207 ? -10.946 3.922 4.285 1.00 94.19 207 ILE A CA 1
ATOM 1708 C C . ILE A 1 207 ? -11.637 3.536 2.979 1.00 94.19 207 ILE A C 1
ATOM 1710 O O . ILE A 1 207 ? -11.054 2.874 2.124 1.00 94.19 207 ILE A O 1
ATOM 1714 N N . PHE A 1 208 ? -12.872 3.998 2.808 1.00 91.88 208 PHE A N 1
ATOM 1715 C CA . PHE A 1 208 ? -13.664 3.748 1.609 1.00 91.88 208 PHE A CA 1
ATOM 1716 C C . PHE A 1 208 ? -13.583 4.931 0.657 1.00 91.88 208 PHE A C 1
ATOM 1718 O O . PHE A 1 208 ? -14.018 6.043 0.981 1.00 91.88 208 PHE A O 1
ATOM 1725 N N . LEU A 1 209 ? -13.063 4.671 -0.537 1.00 93.44 209 LEU A N 1
ATOM 1726 C CA . LEU A 1 209 ? -13.034 5.632 -1.621 1.00 93.44 209 LEU A CA 1
ATOM 1727 C C . LEU A 1 209 ? -14.345 5.552 -2.425 1.00 93.44 209 LEU A C 1
ATOM 1729 O O . LEU A 1 209 ? -14.838 4.459 -2.716 1.00 93.44 209 LEU A O 1
ATOM 1733 N N . PRO A 1 210 ? -14.949 6.700 -2.771 1.00 90.69 210 PRO A N 1
ATOM 1734 C CA . PRO A 1 210 ? -16.213 6.733 -3.491 1.00 90.69 210 PRO A CA 1
ATOM 1735 C C . PRO A 1 210 ? -16.043 6.291 -4.950 1.00 90.69 210 PRO A C 1
ATOM 1737 O O . PRO A 1 210 ? -14.950 6.340 -5.515 1.00 90.69 210 PRO A O 1
ATOM 1740 N N . MET A 1 211 ? -17.150 5.889 -5.572 1.00 90.19 211 MET A N 1
ATOM 1741 C CA . MET A 1 211 ? -17.206 5.623 -7.008 1.00 90.19 211 MET A CA 1
ATOM 1742 C C . MET A 1 211 ? -16.996 6.906 -7.803 1.00 90.19 211 MET A C 1
ATOM 1744 O O . MET A 1 211 ? -17.670 7.905 -7.552 1.00 90.19 211 MET A O 1
ATOM 1748 N N . GLY A 1 212 ? -16.132 6.843 -8.811 1.00 92.44 212 GLY A N 1
ATOM 1749 C CA . GLY A 1 212 ? -15.851 7.963 -9.698 1.00 92.44 212 GLY A CA 1
ATOM 1750 C C . GLY A 1 212 ? -14.364 8.134 -9.961 1.00 92.44 212 GLY A C 1
ATOM 1751 O O . GLY A 1 212 ? -13.540 7.301 -9.590 1.00 92.44 212 GLY A O 1
ATOM 1752 N N . GLU A 1 213 ? -14.028 9.240 -10.612 1.00 95.00 213 GLU A N 1
ATOM 1753 C CA . GLU A 1 213 ? -12.661 9.569 -10.996 1.00 95.00 213 GLU A CA 1
ATOM 1754 C C . GLU A 1 213 ? -12.192 10.836 -10.268 1.00 95.00 213 GLU A C 1
ATOM 1756 O O . GLU A 1 213 ? -12.846 11.883 -10.334 1.00 95.00 213 GLU A O 1
ATOM 1761 N N . TYR A 1 214 ? -11.033 10.758 -9.617 1.00 95.69 214 TYR A N 1
ATOM 1762 C CA . TYR A 1 214 ? -10.520 11.813 -8.746 1.00 95.69 214 TYR A CA 1
ATOM 1763 C C . TYR A 1 214 ? -9.040 12.044 -8.998 1.00 95.69 214 TYR A C 1
ATOM 1765 O O . TYR A 1 214 ? -8.243 11.114 -8.928 1.00 95.69 214 TYR A O 1
ATOM 1773 N N . MET A 1 215 ? -8.655 13.287 -9.280 1.00 96.25 215 MET A N 1
ATOM 1774 C CA . MET A 1 215 ? -7.246 13.625 -9.455 1.00 96.25 215 MET A CA 1
ATOM 1775 C C . MET A 1 215 ? -6.558 13.806 -8.101 1.00 96.25 215 MET A C 1
ATOM 1777 O O . MET A 1 215 ? -7.104 14.481 -7.225 1.00 96.25 215 MET A O 1
ATOM 1781 N N . ILE A 1 216 ? -5.368 13.220 -7.966 1.00 96.44 216 ILE A N 1
ATOM 1782 C CA . ILE A 1 216 ? -4.440 13.343 -6.834 1.00 96.44 216 ILE A CA 1
ATOM 1783 C C . ILE A 1 216 ? -3.001 13.494 -7.353 1.00 96.44 216 ILE A C 1
ATOM 1785 O O . ILE A 1 216 ? -2.742 13.370 -8.550 1.00 96.44 216 ILE A O 1
ATOM 1789 N N . GLY A 1 217 ? -2.056 13.750 -6.454 1.00 94.88 217 GLY A N 1
ATOM 1790 C CA . GLY A 1 217 ? -0.630 13.867 -6.765 1.00 94.88 217 GLY A CA 1
ATOM 1791 C C . GLY A 1 217 ? -0.110 15.295 -6.633 1.00 94.88 217 GLY A C 1
ATOM 1792 O O . GLY A 1 217 ? -0.850 16.203 -6.267 1.00 94.88 217 GLY A O 1
ATOM 1793 N N . SER A 1 218 ? 1.170 15.510 -6.897 1.00 94.81 218 SER A N 1
ATOM 1794 C CA . SER A 1 218 ? 1.870 16.762 -6.644 1.00 94.81 218 SER A CA 1
ATOM 1795 C C . SER A 1 218 ? 3.101 16.893 -7.534 1.00 94.81 218 SER A C 1
ATOM 1797 O O . SER A 1 218 ? 3.717 15.904 -7.922 1.00 94.81 218 SER A O 1
ATOM 1799 N N . LYS A 1 219 ? 3.512 18.134 -7.809 1.00 94.56 219 LYS A N 1
ATOM 1800 C CA . LYS A 1 219 ? 4.833 18.443 -8.386 1.00 94.56 219 LYS A CA 1
ATOM 1801 C C . LYS A 1 219 ? 5.954 18.421 -7.341 1.00 94.56 219 LYS A C 1
ATOM 1803 O O . LYS A 1 219 ? 7.125 18.430 -7.702 1.00 94.56 219 LYS A O 1
ATOM 1808 N N . TYR A 1 220 ? 5.605 18.406 -6.053 1.00 93.94 220 TYR A N 1
ATOM 1809 C CA . TYR A 1 220 ? 6.542 18.470 -4.931 1.00 93.94 220 TYR A CA 1
ATOM 1810 C C . TYR A 1 220 ? 6.342 17.273 -3.988 1.00 93.94 220 TYR A C 1
ATOM 1812 O O . TYR A 1 220 ? 5.979 17.464 -2.824 1.00 93.94 220 TYR A O 1
ATOM 1820 N N . PRO A 1 221 ? 6.579 16.034 -4.451 1.00 91.25 221 PRO A N 1
ATOM 1821 C CA . PRO A 1 221 ? 6.207 14.831 -3.705 1.00 91.25 221 PRO A CA 1
ATOM 1822 C C . PRO A 1 221 ? 7.002 14.630 -2.403 1.00 91.25 221 PRO A C 1
ATOM 1824 O O . PRO A 1 221 ? 6.557 13.922 -1.512 1.00 91.25 221 PRO A O 1
ATOM 1827 N N . LYS A 1 222 ? 8.137 15.323 -2.224 1.00 89.75 222 LYS A N 1
ATOM 1828 C CA . LYS A 1 222 ? 8.884 15.354 -0.948 1.00 89.75 222 LYS A CA 1
ATOM 1829 C C . LYS A 1 222 ? 8.228 16.224 0.138 1.00 89.75 222 LYS A C 1
ATOM 1831 O O . LYS A 1 222 ? 8.644 16.177 1.288 1.00 89.75 222 LYS A O 1
ATOM 1836 N N . LYS A 1 223 ? 7.246 17.059 -0.221 1.00 91.69 223 LYS A N 1
ATOM 1837 C CA . LYS A 1 223 ? 6.506 17.945 0.703 1.00 91.69 223 LYS A CA 1
ATOM 1838 C C . LYS A 1 223 ? 5.020 17.600 0.798 1.00 91.69 223 LYS A C 1
ATOM 1840 O O . LYS A 1 223 ? 4.384 17.953 1.784 1.00 91.69 223 LYS A O 1
ATOM 1845 N N . ASP A 1 224 ? 4.472 16.970 -0.235 1.00 94.94 224 ASP A N 1
ATOM 1846 C CA . ASP A 1 224 ? 3.076 16.549 -0.319 1.00 94.94 224 ASP A CA 1
ATOM 1847 C C . ASP A 1 224 ? 3.042 15.050 -0.623 1.00 94.94 224 ASP A C 1
ATOM 1849 O O . ASP A 1 224 ? 3.083 14.628 -1.780 1.00 94.94 224 ASP A O 1
ATOM 1853 N N . TYR A 1 225 ? 3.054 14.272 0.454 1.00 96.38 225 TYR A N 1
ATOM 1854 C CA . TYR A 1 225 ? 3.038 12.814 0.466 1.00 96.38 225 TYR A CA 1
ATOM 1855 C C . TYR A 1 225 ? 1.983 12.315 1.453 1.00 96.38 225 TYR A C 1
ATOM 1857 O O . TYR A 1 225 ? 1.378 13.094 2.196 1.00 96.38 225 TYR A O 1
ATOM 1865 N N . PHE A 1 226 ? 1.783 11.003 1.461 1.00 97.94 226 PHE A N 1
ATOM 1866 C CA . PHE A 1 226 ? 0.848 10.304 2.328 1.00 97.94 226 PHE A CA 1
ATOM 1867 C C . PHE A 1 226 ? 1.604 9.340 3.243 1.00 97.94 226 PHE A C 1
ATOM 1869 O O . PHE A 1 226 ? 2.553 8.703 2.800 1.00 97.94 226 PHE A O 1
ATOM 1876 N N . ILE A 1 227 ? 1.177 9.213 4.502 1.00 97.75 227 ILE A N 1
ATOM 1877 C CA . ILE A 1 227 ? 1.696 8.194 5.429 1.00 97.75 227 ILE A CA 1
ATOM 1878 C C . ILE A 1 227 ? 0.672 7.071 5.550 1.00 97.75 227 ILE A C 1
ATOM 1880 O O . ILE A 1 227 ? -0.456 7.304 5.996 1.00 97.75 227 ILE A O 1
ATOM 1884 N N . LEU A 1 228 ? 1.063 5.867 5.145 1.00 98.06 228 LEU A N 1
ATOM 1885 C CA . LEU A 1 228 ? 0.207 4.688 5.135 1.00 98.06 228 LEU A CA 1
ATOM 1886 C C . LEU A 1 228 ? -0.236 4.304 6.555 1.00 98.06 228 LEU A C 1
ATOM 1888 O O . LEU A 1 228 ? 0.583 4.312 7.478 1.00 98.06 228 LEU A O 1
ATOM 1892 N N . PRO A 1 229 ? -1.520 3.962 6.754 1.00 95.94 229 PRO A N 1
ATOM 1893 C CA . PRO A 1 229 ? -2.013 3.519 8.046 1.00 95.94 229 PRO A CA 1
ATOM 1894 C C . PRO A 1 229 ? -1.835 2.016 8.274 1.00 95.94 229 PRO A C 1
ATOM 1896 O O . PRO A 1 229 ? -2.049 1.204 7.381 1.00 95.94 229 PRO A O 1
ATOM 1899 N N . SER A 1 230 ? -1.520 1.636 9.514 1.00 95.12 230 SER A N 1
ATOM 1900 C CA . SER A 1 230 ? -1.574 0.234 9.960 1.00 95.12 230 SER A CA 1
ATOM 1901 C C . SER A 1 230 ? -2.983 -0.175 10.393 1.00 95.12 230 SER A C 1
ATOM 1903 O O . SER A 1 230 ? -3.777 0.661 10.829 1.00 95.12 230 SER A O 1
ATOM 1905 N N . ASN A 1 231 ? -3.266 -1.480 10.400 1.00 91.44 231 ASN A N 1
ATOM 1906 C CA . ASN A 1 231 ? -4.537 -2.076 10.828 1.00 91.44 231 ASN A CA 1
ATOM 1907 C C . ASN A 1 231 ? -5.726 -1.430 10.119 1.00 91.44 231 ASN A C 1
ATOM 1909 O O . ASN A 1 231 ? -6.687 -1.018 10.770 1.00 91.44 231 ASN A O 1
ATOM 1913 N N . SER A 1 232 ? -5.581 -1.228 8.818 1.00 91.75 232 SER A N 1
ATOM 1914 C CA . SER A 1 232 ? -6.473 -0.403 8.020 1.00 91.75 232 SER A CA 1
ATOM 1915 C C . SER A 1 232 ? -6.485 -0.905 6.589 1.00 91.75 232 SER A C 1
ATOM 1917 O O . SER A 1 232 ? -5.465 -1.365 6.076 1.00 91.75 232 SER A O 1
ATOM 1919 N N . SER A 1 233 ? -7.628 -0.741 5.944 1.00 93.12 233 SER A N 1
ATOM 1920 C CA . SER A 1 233 ? -7.823 -1.081 4.538 1.00 93.12 233 SER A CA 1
ATOM 1921 C C . SER A 1 233 ? -8.079 0.196 3.749 1.00 93.12 233 SER A C 1
ATOM 1923 O O . SER A 1 233 ? -8.761 1.094 4.241 1.00 93.12 233 SER A O 1
ATOM 1925 N N . ILE A 1 234 ? -7.564 0.302 2.528 1.00 96.12 234 ILE A N 1
ATOM 1926 C CA . ILE A 1 234 ? -7.919 1.359 1.580 1.00 96.12 234 ILE A CA 1
ATOM 1927 C C . ILE A 1 234 ? -8.609 0.692 0.401 1.00 96.12 234 ILE A C 1
ATOM 1929 O O . ILE A 1 234 ? -7.996 -0.041 -0.372 1.00 96.12 234 ILE A O 1
ATOM 1933 N N . ILE A 1 235 ? -9.900 0.966 0.280 1.00 93.44 235 ILE A N 1
ATOM 1934 C CA . ILE A 1 235 ? -10.802 0.197 -0.562 1.00 93.44 235 ILE A CA 1
ATOM 1935 C C . ILE A 1 235 ? -11.459 1.134 -1.566 1.00 93.44 235 ILE A C 1
ATOM 1937 O O . ILE A 1 235 ? -12.105 2.114 -1.188 1.00 93.44 235 ILE A O 1
ATOM 1941 N N . GLY A 1 236 ? -11.334 0.811 -2.848 1.00 91.94 236 GLY A N 1
ATOM 1942 C CA . GLY A 1 236 ? -12.092 1.445 -3.917 1.00 91.94 236 GLY A CA 1
ATOM 1943 C C . GLY A 1 236 ? -13.439 0.772 -4.178 1.00 91.94 236 GLY A C 1
ATOM 1944 O O . GLY A 1 236 ? -13.662 -0.396 -3.878 1.00 91.94 236 GLY A O 1
ATOM 1945 N N . ASN A 1 237 ? -14.355 1.519 -4.784 1.00 83.12 237 ASN A N 1
ATOM 1946 C CA . ASN A 1 237 ? -15.608 0.989 -5.314 1.00 83.12 237 ASN A CA 1
ATOM 1947 C C . ASN A 1 237 ? -15.816 1.563 -6.711 1.00 83.12 237 ASN A C 1
ATOM 1949 O O . ASN A 1 237 ? -16.437 2.615 -6.852 1.00 83.12 237 ASN A O 1
ATOM 1953 N N . HIS A 1 238 ? -15.249 0.915 -7.732 1.00 86.75 238 HIS A N 1
ATOM 1954 C CA . HIS A 1 238 ? -15.145 1.508 -9.074 1.00 86.75 238 HIS A CA 1
ATOM 1955 C C . HIS A 1 238 ? -14.501 2.909 -9.010 1.00 86.75 238 HIS A C 1
ATOM 1957 O O . HIS A 1 238 ? -14.922 3.860 -9.673 1.00 86.75 238 HIS A O 1
ATOM 1963 N N . THR A 1 239 ? -13.506 3.046 -8.132 1.00 94.44 239 THR A N 1
ATOM 1964 C CA . THR A 1 239 ? -12.768 4.286 -7.905 1.00 94.44 239 THR A CA 1
ATOM 1965 C C . THR A 1 239 ? -11.577 4.335 -8.843 1.00 94.44 239 THR A C 1
ATOM 1967 O O . THR A 1 239 ? -10.775 3.400 -8.879 1.00 94.44 239 THR A O 1
ATOM 1970 N N . GLN A 1 240 ? -11.406 5.458 -9.534 1.00 97.31 240 GLN A N 1
ATOM 1971 C CA . GLN A 1 240 ? -10.190 5.759 -10.271 1.00 97.31 240 GLN A CA 1
ATOM 1972 C C . GLN A 1 240 ? -9.479 6.977 -9.672 1.00 97.31 240 GLN A C 1
ATOM 1974 O O . GLN A 1 240 ? -10.036 8.073 -9.609 1.00 97.31 240 GLN A O 1
ATOM 1979 N N . LEU A 1 241 ? -8.227 6.793 -9.264 1.00 97.56 241 LEU A N 1
ATOM 1980 C CA . LEU A 1 241 ? -7.334 7.861 -8.834 1.00 97.56 241 LEU A CA 1
ATOM 1981 C C . LEU A 1 241 ? -6.438 8.264 -10.011 1.00 97.56 241 LEU A C 1
ATOM 1983 O O . LEU A 1 241 ? -5.579 7.499 -10.452 1.00 97.56 241 LEU A O 1
ATOM 1987 N N . ILE A 1 242 ? -6.659 9.466 -10.540 1.00 97.19 242 ILE A N 1
ATOM 1988 C CA . ILE A 1 242 ? -5.863 10.036 -11.627 1.00 97.19 242 ILE A CA 1
ATOM 1989 C C . ILE A 1 242 ? -4.619 10.683 -11.014 1.00 97.19 242 ILE A C 1
ATOM 1991 O O . ILE A 1 242 ? -4.720 11.708 -10.343 1.00 97.19 242 ILE A O 1
ATOM 1995 N N . ILE A 1 243 ? -3.451 10.089 -11.237 1.00 96.69 243 ILE A N 1
ATOM 1996 C CA . ILE A 1 243 ? -2.174 10.597 -10.740 1.00 96.69 243 ILE A CA 1
ATOM 1997 C C . ILE A 1 243 ? -1.677 11.687 -11.681 1.00 96.69 243 ILE A C 1
ATOM 1999 O O . ILE A 1 243 ? -1.310 11.421 -12.829 1.00 96.69 243 ILE A O 1
ATOM 2003 N N . ASP A 1 244 ? -1.655 12.918 -11.187 1.00 93.94 244 ASP A N 1
ATOM 2004 C CA . ASP A 1 244 ? -1.025 14.039 -11.862 1.00 93.94 244 ASP A CA 1
ATOM 2005 C C . ASP A 1 244 ? 0.368 14.296 -11.273 1.00 93.94 244 ASP A C 1
ATOM 2007 O O . ASP A 1 244 ? 0.524 14.620 -10.094 1.00 93.94 244 ASP A O 1
ATOM 2011 N N . ASN A 1 245 ? 1.385 14.144 -12.124 1.00 93.00 245 ASN A N 1
ATOM 2012 C CA . ASN A 1 245 ? 2.805 14.147 -11.772 1.00 93.00 245 ASN A CA 1
ATOM 2013 C C . ASN A 1 245 ? 3.191 12.990 -10.826 1.00 93.00 245 ASN A C 1
ATOM 2015 O O . ASN A 1 245 ? 3.392 11.871 -11.303 1.00 93.00 245 ASN A O 1
ATOM 2019 N N . PHE A 1 246 ? 3.301 13.247 -9.520 1.00 95.44 246 PHE A N 1
ATOM 2020 C CA . PHE A 1 246 ? 3.844 12.307 -8.533 1.00 95.44 246 PHE A CA 1
ATOM 2021 C C . PHE A 1 246 ? 2.884 12.095 -7.356 1.00 95.44 246 PHE A C 1
ATOM 2023 O O . PHE A 1 246 ? 2.288 13.049 -6.872 1.00 95.44 246 PHE A O 1
ATOM 2030 N N . SER A 1 247 ? 2.773 10.883 -6.823 1.00 97.19 247 SER A N 1
ATOM 2031 C CA . SER A 1 247 ? 2.049 10.585 -5.582 1.00 97.19 247 SER A CA 1
ATOM 2032 C C . SER A 1 247 ? 2.878 9.624 -4.738 1.00 97.19 247 SER A C 1
ATOM 2034 O O . SER A 1 247 ? 3.044 8.474 -5.132 1.00 97.19 247 SER A O 1
ATOM 2036 N N . TYR A 1 248 ? 3.417 10.085 -3.606 1.00 97.69 248 TYR A N 1
ATOM 2037 C CA . TYR A 1 248 ? 4.281 9.275 -2.732 1.00 97.69 248 TYR A CA 1
ATOM 2038 C C . TYR A 1 248 ? 3.535 8.856 -1.473 1.00 97.69 248 TYR A C 1
ATOM 2040 O O . TYR A 1 248 ? 2.951 9.694 -0.786 1.00 97.69 248 TYR A O 1
ATOM 2048 N N . TRP A 1 249 ? 3.495 7.553 -1.224 1.00 98.25 249 TRP A N 1
ATOM 2049 C CA . TRP A 1 249 ? 2.809 6.908 -0.114 1.00 98.25 249 TRP A CA 1
ATOM 2050 C C . TRP A 1 249 ? 3.867 6.143 0.678 1.00 98.25 249 TRP A C 1
ATOM 2052 O O . TRP A 1 249 ? 4.440 5.186 0.168 1.00 98.25 249 TRP A O 1
ATOM 2062 N N . PHE A 1 250 ? 4.142 6.578 1.904 1.00 98.00 250 PHE A N 1
ATOM 2063 C CA . PHE A 1 250 ? 5.221 6.045 2.728 1.00 98.00 250 PHE A CA 1
ATOM 2064 C C . PHE A 1 250 ? 4.688 5.204 3.884 1.00 98.00 250 PHE A C 1
ATOM 2066 O O . PHE A 1 250 ? 3.851 5.664 4.664 1.00 98.00 250 PHE A O 1
ATOM 2073 N N . GLY A 1 251 ? 5.201 3.985 4.017 1.00 97.12 251 GLY A N 1
ATOM 2074 C CA . GLY A 1 251 ? 5.137 3.193 5.234 1.00 97.12 251 GLY A CA 1
ATOM 2075 C C . GLY A 1 251 ? 6.412 3.389 6.041 1.00 97.12 251 GLY A C 1
ATOM 2076 O O . GLY A 1 251 ? 7.495 3.076 5.562 1.00 97.12 251 GLY A O 1
ATOM 2077 N N . LEU A 1 252 ? 6.284 3.948 7.241 1.00 95.88 252 LEU A N 1
ATOM 2078 C CA . LEU A 1 252 ? 7.427 4.233 8.106 1.00 95.88 252 LEU A CA 1
ATOM 2079 C C . LEU A 1 252 ? 7.626 3.107 9.119 1.00 95.88 252 LEU A C 1
ATOM 2081 O O . LEU A 1 252 ? 6.646 2.571 9.654 1.00 95.88 252 LEU A O 1
ATOM 2085 N N . ALA A 1 253 ? 8.887 2.811 9.422 1.00 95.56 253 ALA A N 1
ATOM 2086 C CA . ALA A 1 253 ? 9.245 1.933 10.520 1.00 95.56 253 ALA A CA 1
ATOM 2087 C C . ALA A 1 253 ? 8.826 2.564 11.859 1.00 95.56 253 ALA A C 1
ATOM 2089 O O . ALA A 1 253 ? 8.953 3.763 12.091 1.00 95.56 253 ALA A O 1
ATOM 2090 N N . THR A 1 254 ? 8.323 1.737 12.766 1.00 94.44 254 THR A N 1
ATOM 2091 C CA . THR A 1 254 ? 7.929 2.114 14.130 1.00 94.44 254 THR A CA 1
ATOM 2092 C C . THR A 1 254 ? 8.866 1.535 15.192 1.00 94.44 254 THR A C 1
ATOM 2094 O O . THR A 1 254 ? 8.639 1.728 16.386 1.00 94.44 254 THR A O 1
ATOM 2097 N N . GLY A 1 255 ? 9.890 0.791 14.773 1.00 96.06 255 GLY A N 1
ATOM 2098 C CA . GLY A 1 255 ? 10.813 0.070 15.641 1.00 96.06 255 GLY A CA 1
ATOM 2099 C C . GLY A 1 255 ? 11.861 -0.721 14.848 1.00 96.06 255 GLY A C 1
ATOM 2100 O O . GLY A 1 255 ? 11.832 -0.728 13.618 1.00 96.06 255 GLY A O 1
ATOM 2101 N N . PRO A 1 256 ? 12.813 -1.366 15.544 1.00 94.56 256 PRO A N 1
ATOM 2102 C CA . PRO A 1 256 ? 13.956 -2.028 14.919 1.00 94.56 256 PRO A CA 1
ATOM 2103 C C . PRO A 1 256 ? 13.678 -3.444 14.393 1.00 94.56 256 PRO A C 1
ATOM 2105 O O . PRO A 1 256 ? 14.545 -4.020 13.745 1.00 94.56 256 PRO A O 1
ATOM 2108 N N . SER A 1 257 ? 12.526 -4.050 14.692 1.00 95.62 257 SER A N 1
ATOM 2109 C CA . SER A 1 257 ? 12.144 -5.332 14.085 1.00 95.62 257 SER A CA 1
ATOM 2110 C C . SER A 1 257 ? 11.654 -5.107 12.651 1.00 95.62 257 SER A C 1
ATOM 2112 O O . SER A 1 257 ? 10.940 -4.133 12.426 1.00 95.62 257 SER A O 1
ATOM 2114 N N . PRO A 1 258 ? 11.880 -6.030 11.695 1.00 93.94 258 PRO A N 1
ATOM 2115 C CA . PRO A 1 258 ? 11.350 -5.890 10.332 1.00 93.94 258 PRO A CA 1
ATOM 2116 C C . PRO A 1 258 ? 9.815 -5.868 10.276 1.00 93.94 258 PRO A C 1
ATOM 2118 O O . PRO A 1 258 ? 9.223 -5.439 9.291 1.00 93.94 258 PRO A O 1
ATOM 2121 N N . ARG A 1 259 ? 9.149 -6.330 11.344 1.00 96.81 259 ARG A N 1
ATOM 2122 C CA . ARG A 1 259 ? 7.688 -6.255 11.498 1.00 96.81 259 ARG A CA 1
ATOM 2123 C C . ARG A 1 259 ? 7.220 -4.960 12.162 1.00 96.81 259 ARG A C 1
ATOM 2125 O O . ARG A 1 259 ? 6.021 -4.693 12.158 1.00 96.81 259 ARG A O 1
ATOM 2132 N N . ASP A 1 260 ? 8.130 -4.168 12.721 1.00 95.94 260 ASP A N 1
ATOM 2133 C CA . ASP A 1 260 ? 7.830 -2.867 13.314 1.00 95.94 260 ASP A CA 1
ATOM 2134 C C . ASP A 1 260 ? 7.759 -1.811 12.206 1.00 95.94 260 ASP A C 1
ATOM 2136 O O . ASP A 1 260 ? 8.582 -0.905 12.131 1.00 95.94 260 ASP A O 1
ATOM 2140 N N . GLY A 1 261 ? 6.767 -1.938 11.337 1.00 96.31 261 GLY A N 1
ATOM 2141 C CA . GLY A 1 261 ? 6.417 -0.957 10.318 1.00 96.31 261 GLY A CA 1
ATOM 2142 C C . GLY A 1 261 ? 4.923 -1.022 10.038 1.00 96.31 261 GLY A C 1
ATOM 2143 O O . GLY A 1 261 ? 4.141 -1.517 10.863 1.00 96.31 261 GLY A O 1
ATOM 2144 N N . VAL A 1 262 ? 4.501 -0.565 8.860 1.00 97.56 262 VAL A N 1
ATOM 2145 C CA . VAL A 1 262 ? 3.081 -0.626 8.493 1.00 97.56 262 VAL A CA 1
ATOM 2146 C C . VAL A 1 262 ? 2.611 -2.074 8.480 1.00 97.56 262 VAL A C 1
ATOM 2148 O O . VAL A 1 262 ? 3.143 -2.905 7.745 1.00 97.56 262 VAL A O 1
ATOM 2151 N N . SER A 1 263 ? 1.614 -2.376 9.310 1.00 96.56 263 SER A N 1
ATOM 2152 C CA . SER A 1 263 ? 1.186 -3.751 9.559 1.00 96.56 263 SER A CA 1
ATOM 2153 C C . SER A 1 263 ? -0.313 -3.947 9.405 1.00 96.56 263 SER A C 1
ATOM 2155 O O . SER A 1 263 ? -1.079 -3.069 9.801 1.00 96.56 263 SER A O 1
ATOM 2157 N N . ASN A 1 264 ? -0.737 -5.122 8.926 1.00 94.38 264 ASN A N 1
ATOM 2158 C CA . ASN A 1 264 ? -2.147 -5.467 8.690 1.00 94.38 264 ASN A CA 1
ATOM 2159 C C . ASN A 1 264 ? -2.818 -4.430 7.774 1.00 94.38 264 ASN A C 1
ATOM 2161 O O . ASN A 1 264 ? -3.747 -3.729 8.187 1.00 94.38 264 ASN A O 1
ATOM 2165 N N . PHE A 1 265 ? -2.259 -4.275 6.578 1.00 96.62 265 PHE A N 1
ATOM 2166 C CA . PHE A 1 265 ? -2.636 -3.244 5.618 1.00 96.62 265 PHE A CA 1
ATOM 2167 C C . PHE A 1 265 ? -3.245 -3.874 4.369 1.00 96.62 265 PHE A C 1
ATOM 2169 O O . PHE A 1 265 ? -2.644 -4.773 3.787 1.00 96.62 265 PHE A O 1
ATOM 2176 N N . GLU A 1 266 ? -4.405 -3.387 3.939 1.00 96.12 266 GLU A N 1
ATOM 2177 C CA . GLU A 1 266 ? -5.028 -3.799 2.677 1.00 96.12 266 GLU A CA 1
ATOM 2178 C C . GLU A 1 266 ? -5.117 -2.617 1.706 1.00 96.12 266 GLU A C 1
ATOM 2180 O O . GLU A 1 266 ? -5.488 -1.505 2.092 1.00 96.12 266 GLU A O 1
ATOM 2185 N N . LEU A 1 267 ? -4.829 -2.869 0.428 1.00 97.94 267 LEU A N 1
ATOM 2186 C CA . LEU A 1 267 ? -5.123 -1.959 -0.677 1.00 97.94 267 LEU A CA 1
ATOM 2187 C C . LEU A 1 267 ? -5.868 -2.727 -1.763 1.00 97.94 267 LEU A C 1
ATOM 2189 O O . LEU A 1 267 ? -5.294 -3.637 -2.369 1.00 97.94 267 LEU A O 1
ATOM 2193 N N . SER A 1 268 ? -7.117 -2.352 -2.043 1.00 96.19 268 SER A N 1
ATOM 2194 C CA . SER A 1 268 ? -7.914 -3.110 -3.002 1.00 96.19 268 SER A CA 1
ATOM 2195 C C . SER A 1 268 ? -8.911 -2.302 -3.823 1.00 96.19 268 SER A C 1
ATOM 2197 O O . SER A 1 268 ? -9.418 -1.262 -3.400 1.00 96.19 268 SER A O 1
ATOM 2199 N N . HIS A 1 269 ? -9.216 -2.822 -5.017 1.00 95.19 269 HIS A N 1
ATOM 2200 C CA . HIS A 1 269 ? -10.288 -2.343 -5.898 1.00 95.19 269 HIS A CA 1
ATOM 2201 C C . HIS A 1 269 ? -10.147 -0.885 -6.369 1.00 95.19 269 HIS A C 1
ATOM 2203 O O . HIS A 1 269 ? -11.144 -0.200 -6.625 1.00 95.19 269 HIS A O 1
ATOM 2209 N N . ILE A 1 270 ? -8.910 -0.397 -6.512 1.00 98.12 270 ILE A N 1
ATOM 2210 C CA . ILE A 1 270 ? -8.616 0.958 -6.992 1.00 98.12 270 ILE A CA 1
ATOM 2211 C C . ILE A 1 270 ? -7.948 0.905 -8.364 1.00 98.12 270 ILE A C 1
ATOM 2213 O O . ILE A 1 270 ? -7.019 0.136 -8.611 1.00 98.12 270 ILE A O 1
ATOM 2217 N N . GLN A 1 271 ? -8.397 1.781 -9.262 1.00 98.50 271 GLN A N 1
ATOM 2218 C CA . GLN A 1 271 ? -7.732 2.030 -10.534 1.00 98.50 271 GLN A CA 1
ATOM 2219 C C . GLN A 1 271 ? -6.855 3.278 -10.423 1.00 98.50 271 GLN A C 1
ATOM 2221 O O . GLN A 1 271 ? -7.344 4.401 -10.382 1.00 98.50 271 GLN A O 1
ATOM 2226 N N . PHE A 1 272 ? -5.544 3.115 -10.415 1.00 98.56 272 PHE A N 1
ATOM 2227 C CA . PHE A 1 272 ? -4.591 4.206 -10.545 1.00 98.56 272 PHE A CA 1
ATOM 2228 C C . PHE A 1 272 ? -4.318 4.460 -12.027 1.00 98.56 272 PHE A C 1
ATOM 2230 O O . PHE A 1 272 ? -3.964 3.544 -12.769 1.00 98.56 272 PHE A O 1
ATOM 2237 N N . ARG A 1 273 ? -4.477 5.704 -12.483 1.00 97.38 273 ARG A N 1
ATOM 2238 C CA . ARG A 1 273 ? -4.263 6.077 -13.888 1.00 97.38 273 ARG A CA 1
ATOM 2239 C C . ARG A 1 273 ? -3.392 7.314 -13.988 1.00 97.38 273 ARG A C 1
ATOM 2241 O O . ARG A 1 273 ? -3.684 8.306 -13.335 1.00 97.38 273 ARG A O 1
ATOM 2248 N N . ALA A 1 274 ? -2.373 7.312 -14.840 1.00 96.69 274 ALA A N 1
ATOM 2249 C CA . ALA A 1 274 ? -1.653 8.549 -15.125 1.00 96.69 274 ALA A CA 1
ATOM 2250 C C . ALA A 1 274 ? -2.568 9.570 -15.816 1.00 96.69 274 ALA A C 1
ATOM 2252 O O . ALA A 1 274 ? -3.321 9.228 -16.734 1.00 96.69 274 ALA A O 1
ATOM 2253 N N . ASN A 1 275 ? -2.463 10.838 -15.411 1.00 95.00 275 ASN A N 1
ATOM 2254 C CA . ASN A 1 275 ? -3.160 11.948 -16.062 1.00 95.00 275 ASN A CA 1
ATOM 2255 C C . ASN A 1 275 ? -2.795 12.035 -17.556 1.00 95.00 275 ASN A C 1
ATOM 2257 O O . ASN A 1 275 ? -3.655 12.240 -18.411 1.00 95.00 275 ASN A O 1
ATOM 2261 N N . ASN A 1 276 ? -1.523 11.776 -17.881 1.00 93.25 276 ASN A N 1
ATOM 2262 C CA . ASN A 1 276 ? -1.023 11.710 -19.247 1.00 93.25 276 ASN A CA 1
ATOM 2263 C C . ASN A 1 276 ? -0.451 10.320 -19.561 1.00 93.25 276 ASN A C 1
ATOM 2265 O O . ASN A 1 276 ? 0.682 10.010 -19.216 1.00 93.25 276 ASN A O 1
ATOM 2269 N N . LEU A 1 277 ? -1.211 9.503 -20.292 1.00 92.25 277 LEU A N 1
ATOM 2270 C CA . LEU A 1 277 ? -0.807 8.145 -20.683 1.00 92.25 277 LEU A CA 1
ATOM 2271 C C . LEU A 1 277 ? 0.278 8.089 -21.777 1.00 92.25 277 LEU A C 1
ATOM 2273 O O . LEU A 1 277 ? 0.695 7.001 -22.153 1.00 92.25 277 LEU A O 1
ATOM 2277 N N . LYS A 1 278 ? 0.723 9.229 -22.317 1.00 88.62 278 LYS A N 1
ATOM 2278 C CA . LYS A 1 278 ? 1.887 9.285 -23.219 1.00 88.62 278 LYS A CA 1
ATOM 2279 C C . LYS A 1 278 ? 3.188 9.549 -22.464 1.00 88.62 278 LYS A C 1
ATOM 2281 O O . LYS A 1 278 ? 4.227 9.062 -22.881 1.00 88.62 278 LYS A O 1
ATOM 2286 N N . LEU A 1 279 ? 3.124 10.343 -21.393 1.00 87.50 279 LEU A N 1
ATOM 2287 C CA . LEU A 1 279 ? 4.294 10.753 -20.601 1.00 87.50 279 LEU A CA 1
ATOM 2288 C C . LEU A 1 279 ? 4.431 9.997 -19.276 1.00 87.50 279 LEU A C 1
ATOM 2290 O O . LEU A 1 279 ? 5.456 10.116 -18.610 1.00 87.50 279 LEU A O 1
ATOM 2294 N N . GLY A 1 280 ? 3.389 9.278 -18.868 1.00 92.38 280 GLY A N 1
ATOM 2295 C CA . GLY A 1 280 ? 3.351 8.590 -17.592 1.00 92.38 280 GLY A CA 1
ATOM 2296 C C . GLY A 1 280 ? 3.144 9.498 -16.386 1.00 92.38 280 GLY A C 1
ATOM 2297 O O . GLY A 1 280 ? 3.142 10.730 -16.464 1.00 92.38 280 GLY A O 1
ATOM 2298 N N . ALA A 1 281 ? 2.976 8.850 -15.242 1.00 94.12 281 ALA A N 1
ATOM 2299 C CA . ALA A 1 281 ? 2.997 9.452 -13.915 1.00 94.12 281 ALA A CA 1
ATOM 2300 C C . ALA A 1 281 ? 3.707 8.502 -12.943 1.00 94.12 281 ALA A C 1
ATOM 2302 O O . ALA A 1 281 ? 3.942 7.338 -13.269 1.00 94.12 281 ALA A O 1
ATOM 2303 N N . GLN A 1 282 ? 4.033 8.989 -11.748 1.00 94.75 282 GLN A N 1
ATOM 2304 C CA . GLN A 1 282 ? 4.660 8.171 -10.712 1.00 94.75 282 GLN A CA 1
ATOM 2305 C C . GLN A 1 282 ? 3.751 8.078 -9.492 1.00 94.75 282 GLN A C 1
ATOM 2307 O O . GLN A 1 282 ? 3.509 9.067 -8.803 1.00 94.75 282 GLN A O 1
ATOM 2312 N N . LEU A 1 283 ? 3.268 6.874 -9.216 1.00 97.12 283 LEU A N 1
ATOM 2313 C CA . LEU A 1 283 ? 2.817 6.485 -7.887 1.00 97.12 283 LEU A CA 1
ATOM 2314 C C . LEU A 1 283 ? 3.957 5.683 -7.273 1.00 97.12 283 LEU A C 1
ATOM 2316 O O . LEU A 1 283 ? 4.388 4.725 -7.898 1.00 97.12 283 LEU A O 1
ATOM 2320 N N . LEU A 1 284 ? 4.417 6.078 -6.093 1.00 97.31 284 LEU A N 1
ATOM 2321 C CA . LEU A 1 284 ? 5.409 5.337 -5.324 1.00 97.31 284 LEU A CA 1
ATOM 2322 C C . LEU A 1 284 ? 4.778 4.963 -3.985 1.00 97.31 284 LEU A C 1
ATOM 2324 O O . LEU A 1 284 ? 4.432 5.847 -3.203 1.00 97.31 284 LEU A O 1
ATOM 2328 N N . ILE A 1 285 ? 4.613 3.671 -3.745 1.00 98.38 285 ILE A N 1
ATOM 2329 C CA . ILE A 1 285 ? 4.208 3.074 -2.478 1.00 98.38 285 ILE A CA 1
ATOM 2330 C C . ILE A 1 285 ? 5.458 2.428 -1.899 1.00 98.38 285 ILE A C 1
ATOM 2332 O O . ILE A 1 285 ? 5.856 1.336 -2.296 1.00 98.38 285 ILE A O 1
ATOM 2336 N N . MET A 1 286 ? 6.094 3.146 -0.986 1.00 96.62 286 MET A N 1
ATOM 2337 C CA . MET A 1 286 ? 7.394 2.784 -0.451 1.00 96.62 286 MET A CA 1
ATOM 2338 C C . MET A 1 286 ? 7.267 2.477 1.032 1.00 96.62 286 MET A C 1
ATOM 2340 O O . MET A 1 286 ? 6.602 3.224 1.750 1.00 96.62 286 MET A O 1
ATOM 2344 N N . ALA A 1 287 ? 7.879 1.399 1.503 1.00 96.56 287 ALA A N 1
ATOM 2345 C CA . ALA A 1 287 ? 7.821 1.028 2.912 1.00 96.56 287 ALA A CA 1
ATOM 2346 C C . ALA A 1 287 ? 9.194 0.653 3.449 1.00 96.56 287 ALA A C 1
ATOM 2348 O O . ALA A 1 287 ? 9.949 -0.054 2.791 1.00 96.56 287 ALA A O 1
ATOM 2349 N N . ASP A 1 288 ? 9.472 1.111 4.661 1.00 95.38 288 ASP A N 1
ATOM 2350 C CA . ASP A 1 288 ? 10.590 0.671 5.474 1.00 95.38 288 ASP A CA 1
ATOM 2351 C C . ASP A 1 288 ? 10.028 -0.102 6.665 1.00 95.38 288 ASP A C 1
ATOM 2353 O O . ASP A 1 288 ? 9.328 0.471 7.503 1.00 95.38 288 ASP A O 1
ATOM 2357 N N . HIS A 1 289 ? 10.280 -1.412 6.680 1.00 96.81 289 HIS A N 1
ATOM 2358 C CA . HIS A 1 289 ? 9.615 -2.391 7.536 1.00 96.81 289 HIS A CA 1
ATOM 2359 C C . HIS A 1 289 ? 8.106 -2.511 7.261 1.00 96.81 289 HIS A C 1
ATOM 2361 O O . HIS A 1 289 ? 7.411 -1.597 6.809 1.00 96.81 289 HIS A O 1
ATOM 2367 N N . GLY A 1 290 ? 7.544 -3.669 7.586 1.00 97.69 290 GLY A N 1
ATOM 2368 C CA . GLY A 1 290 ? 6.109 -3.887 7.472 1.00 97.69 290 GLY A CA 1
ATOM 2369 C C . GLY A 1 290 ? 5.738 -5.351 7.570 1.00 97.69 290 GLY A C 1
ATOM 2370 O O . GLY A 1 290 ? 6.584 -6.236 7.456 1.00 97.69 290 GLY A O 1
ATOM 2371 N N . ASN A 1 291 ? 4.460 -5.629 7.795 1.00 98.50 291 ASN A N 1
ATOM 2372 C CA . ASN A 1 291 ? 4.010 -7.001 7.985 1.00 98.50 291 ASN A CA 1
ATOM 2373 C C . ASN A 1 291 ? 2.554 -7.204 7.571 1.00 98.50 291 ASN A C 1
ATOM 2375 O O . ASN A 1 291 ? 1.694 -6.401 7.924 1.00 98.50 291 ASN A O 1
ATOM 2379 N N . ASN A 1 292 ? 2.245 -8.337 6.943 1.00 97.88 292 ASN A N 1
ATOM 2380 C CA . ASN A 1 292 ? 0.863 -8.711 6.636 1.00 97.88 292 ASN A CA 1
ATOM 2381 C C . ASN A 1 292 ? 0.157 -7.657 5.767 1.00 97.88 292 ASN A C 1
ATOM 2383 O O . ASN A 1 292 ? -0.856 -7.076 6.169 1.00 97.88 292 ASN A O 1
ATOM 2387 N N . TRP A 1 293 ? 0.748 -7.354 4.609 1.00 98.62 293 TRP A N 1
ATOM 2388 C CA . TRP A 1 293 ? 0.096 -6.558 3.575 1.00 98.62 293 TRP A CA 1
ATOM 2389 C C . TRP A 1 293 ? -0.695 -7.453 2.633 1.00 98.62 293 TRP A C 1
ATOM 2391 O O . TRP A 1 293 ? -0.234 -8.531 2.253 1.00 98.62 293 TRP A O 1
ATOM 2401 N N . TYR A 1 294 ? -1.854 -6.961 2.212 1.00 97.94 294 TYR A N 1
ATOM 2402 C CA . TYR A 1 294 ? -2.684 -7.604 1.214 1.00 97.94 294 TYR A CA 1
ATOM 2403 C C . TYR A 1 294 ? -3.065 -6.617 0.114 1.00 97.94 294 TYR A C 1
ATOM 2405 O O . TYR A 1 294 ? -3.879 -5.715 0.299 1.00 97.94 294 TYR A O 1
ATOM 2413 N N . ILE A 1 295 ? -2.430 -6.764 -1.044 1.00 98.69 295 ILE A N 1
ATOM 2414 C CA . ILE A 1 295 ? -2.575 -5.848 -2.171 1.00 98.69 295 ILE A CA 1
ATOM 2415 C C . ILE A 1 295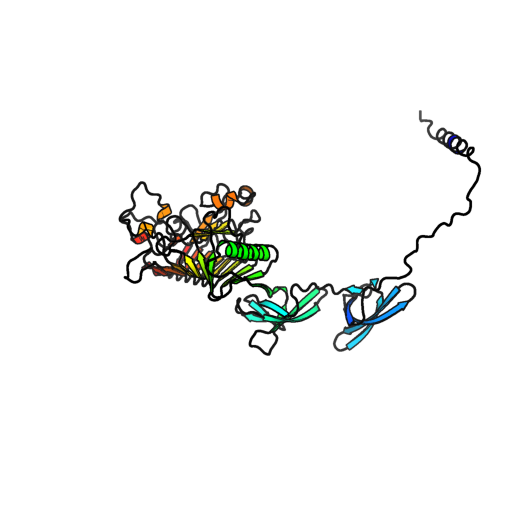 ? -3.247 -6.607 -3.304 1.00 98.69 295 ILE A C 1
ATOM 2417 O O . ILE A 1 295 ? -2.631 -7.492 -3.905 1.00 98.69 295 ILE A O 1
ATOM 2421 N N . HIS A 1 296 ? -4.506 -6.292 -3.605 1.00 97.94 296 HIS A N 1
ATOM 2422 C CA . HIS A 1 296 ? -5.250 -7.106 -4.560 1.00 97.94 296 HIS A CA 1
ATOM 2423 C C . HIS A 1 296 ? -6.298 -6.372 -5.383 1.00 97.94 296 HIS A C 1
ATOM 2425 O O . HIS A 1 296 ? -6.916 -5.411 -4.935 1.00 97.94 296 HIS A O 1
ATOM 2431 N N . HIS A 1 297 ? -6.556 -6.888 -6.587 1.00 97.06 297 HIS A N 1
ATOM 2432 C CA . HIS A 1 297 ? -7.613 -6.385 -7.473 1.00 97.06 297 HIS A CA 1
ATOM 2433 C C . HIS A 1 297 ? -7.477 -4.885 -7.798 1.00 97.06 297 HIS A C 1
ATOM 2435 O O . HIS A 1 297 ? -8.472 -4.180 -7.980 1.00 97.06 297 HIS A O 1
ATOM 2441 N N . ASN A 1 298 ? -6.244 -4.378 -7.859 1.00 98.69 298 ASN A N 1
ATOM 2442 C CA . ASN A 1 298 ? -5.954 -3.012 -8.286 1.00 98.69 298 ASN A CA 1
ATOM 2443 C C . ASN A 1 298 ? -5.498 -2.981 -9.747 1.00 98.69 298 ASN A C 1
ATOM 2445 O O . ASN A 1 298 ? -4.886 -3.923 -10.250 1.00 98.69 298 ASN A O 1
ATOM 2449 N N . THR A 1 299 ? -5.714 -1.848 -10.409 1.00 98.69 299 THR A N 1
ATOM 2450 C CA . THR A 1 299 ? -5.152 -1.579 -11.739 1.00 98.69 299 THR A CA 1
ATOM 2451 C C . THR A 1 299 ? -4.232 -0.372 -11.665 1.00 98.69 299 THR A C 1
ATOM 2453 O O . THR A 1 299 ? -4.674 0.717 -11.323 1.00 98.69 299 THR A O 1
ATOM 2456 N N . PHE A 1 300 ? -2.973 -0.526 -12.053 1.00 98.56 300 PHE A N 1
ATOM 2457 C CA . PHE A 1 300 ? -1.959 0.519 -12.130 1.00 98.56 300 PHE A CA 1
ATOM 2458 C C . PHE A 1 300 ? -1.656 0.849 -13.594 1.00 98.56 300 PHE A C 1
ATOM 2460 O O . PHE A 1 300 ? -0.678 0.386 -14.175 1.00 98.56 300 PHE A O 1
ATOM 2467 N N . LYS A 1 301 ? -2.499 1.678 -14.215 1.00 97.62 301 LYS A N 1
ATOM 2468 C CA . LYS A 1 301 ? -2.295 2.202 -15.574 1.00 97.62 301 LYS A CA 1
ATOM 2469 C C . LYS A 1 301 ? -1.505 3.506 -15.541 1.00 97.62 301 LYS A C 1
ATOM 2471 O O . LYS A 1 301 ? -2.012 4.582 -15.875 1.00 97.62 301 LYS A O 1
ATOM 2476 N N . LEU A 1 302 ? -0.267 3.407 -15.075 1.00 95.56 302 LEU A N 1
ATOM 2477 C CA . LEU A 1 302 ? 0.587 4.561 -14.805 1.00 95.56 302 LEU A CA 1
ATOM 2478 C C . LEU A 1 302 ? 1.519 4.904 -15.961 1.00 95.56 302 LEU A C 1
ATOM 2480 O O . LEU A 1 302 ? 1.967 6.047 -16.013 1.00 95.56 302 LEU A O 1
ATOM 2484 N N . VAL A 1 303 ? 1.772 3.971 -16.892 1.00 91.06 303 VAL A N 1
ATOM 2485 C CA . VAL A 1 303 ? 2.767 4.172 -17.960 1.00 91.06 303 VAL A CA 1
ATOM 2486 C C . VAL A 1 303 ? 4.066 4.676 -17.317 1.00 91.06 303 VAL A C 1
ATOM 2488 O O . VAL A 1 303 ? 4.555 5.762 -17.609 1.00 91.06 303 VAL A O 1
ATOM 2491 N N . GLN A 1 304 ? 4.507 3.930 -16.306 1.00 89.19 304 GLN A N 1
ATOM 2492 C CA . GLN A 1 304 ? 5.509 4.315 -15.318 1.00 89.19 304 GLN A CA 1
ATOM 2493 C C . GLN A 1 304 ? 6.770 4.827 -16.003 1.00 89.19 304 GLN A C 1
ATOM 2495 O O . GLN A 1 304 ? 7.243 4.205 -16.944 1.00 89.19 304 GLN A O 1
ATOM 2500 N N . LYS A 1 305 ? 7.325 5.957 -15.564 1.00 90.00 305 LYS A N 1
ATOM 2501 C CA . LYS A 1 305 ? 8.576 6.463 -16.151 1.00 90.00 305 LYS A CA 1
ATOM 2502 C C . LYS A 1 305 ? 9.738 5.528 -15.809 1.00 90.00 305 LYS A C 1
ATOM 2504 O O . LYS A 1 305 ? 9.721 4.916 -14.740 1.00 90.00 305 LYS A O 1
ATOM 2509 N N . LYS A 1 306 ? 10.734 5.449 -16.695 1.00 88.31 306 LYS A N 1
ATOM 2510 C CA . LYS A 1 306 ? 11.956 4.652 -16.480 1.00 88.31 306 LYS A CA 1
ATOM 2511 C C . LYS A 1 306 ? 12.620 4.953 -15.127 1.00 88.31 306 LYS A C 1
ATOM 2513 O O . LYS A 1 306 ? 12.566 6.092 -14.662 1.00 88.31 306 LYS A O 1
ATOM 2518 N N . GLY A 1 307 ? 13.223 3.934 -14.520 1.00 85.81 307 GLY A N 1
ATOM 2519 C CA . GLY A 1 307 ? 13.947 4.037 -13.249 1.00 85.81 307 GLY A CA 1
ATOM 2520 C C . GLY A 1 307 ? 13.087 4.331 -12.019 1.00 85.81 307 GLY A C 1
ATOM 2521 O O . GLY A 1 307 ? 13.635 4.702 -10.993 1.00 85.81 307 GLY A O 1
ATOM 2522 N N . ASN A 1 308 ? 11.761 4.220 -12.121 1.00 88.38 308 ASN A N 1
ATOM 2523 C CA . ASN A 1 308 ? 10.866 4.286 -10.967 1.00 88.38 308 ASN A CA 1
ATOM 2524 C C . ASN A 1 308 ? 10.334 2.904 -10.615 1.00 88.38 308 ASN A C 1
ATOM 2526 O O . ASN A 1 308 ? 10.393 2.005 -11.453 1.00 88.38 308 ASN A O 1
ATOM 2530 N N . HIS A 1 309 ? 9.658 2.835 -9.466 1.00 92.69 309 HIS A N 1
ATOM 2531 C CA . HIS A 1 309 ? 8.911 1.689 -8.940 1.00 92.69 309 HIS A CA 1
ATOM 2532 C C . HIS A 1 309 ? 7.485 2.109 -8.558 1.00 92.69 309 HIS A C 1
ATOM 2534 O O . HIS A 1 309 ? 7.245 3.286 -8.264 1.00 92.69 309 HIS A O 1
ATOM 2540 N N . ILE A 1 310 ? 6.534 1.166 -8.563 1.00 97.06 310 ILE A N 1
ATOM 2541 C CA . ILE A 1 310 ? 5.219 1.383 -7.933 1.00 97.06 310 ILE A CA 1
ATOM 2542 C C . ILE A 1 310 ? 5.285 0.949 -6.479 1.00 97.06 310 ILE A C 1
ATOM 2544 O O . ILE A 1 310 ? 4.843 1.693 -5.611 1.00 97.06 310 ILE A O 1
ATOM 2548 N N . PHE A 1 311 ? 5.845 -0.228 -6.225 1.00 97.88 311 PHE A N 1
ATOM 2549 C CA . PHE A 1 311 ? 6.135 -0.734 -4.897 1.00 97.88 311 PHE A CA 1
ATOM 2550 C C . PHE A 1 311 ? 7.639 -0.832 -4.716 1.00 97.88 311 PHE A C 1
ATOM 2552 O O . PHE A 1 311 ? 8.298 -1.508 -5.501 1.00 97.88 311 PHE A O 1
ATOM 2559 N N . ASP A 1 312 ? 8.138 -0.177 -3.677 1.00 95.44 312 ASP A N 1
ATOM 2560 C CA . ASP A 1 312 ? 9.550 -0.181 -3.310 1.00 95.44 312 ASP A CA 1
ATOM 2561 C C . ASP A 1 312 ? 9.683 -0.495 -1.813 1.00 95.44 312 ASP A C 1
ATOM 2563 O O . ASP A 1 312 ? 9.327 0.308 -0.944 1.00 95.44 312 ASP A O 1
ATOM 2567 N N . LEU A 1 313 ? 10.015 -1.749 -1.507 1.00 96.25 313 LEU A N 1
ATOM 2568 C CA . LEU A 1 313 ? 9.651 -2.372 -0.236 1.00 96.25 313 LEU A CA 1
ATOM 2569 C C . LEU A 1 313 ? 10.882 -2.885 0.508 1.00 96.25 313 LEU A C 1
ATOM 2571 O O . LEU A 1 313 ? 11.349 -3.991 0.252 1.00 96.25 313 LEU A O 1
ATOM 2575 N N . GLY A 1 314 ? 11.358 -2.124 1.489 1.00 94.69 314 GLY A N 1
ATOM 2576 C CA . GLY A 1 314 ? 12.431 -2.523 2.393 1.00 94.69 314 GLY A CA 1
ATOM 2577 C C . GLY A 1 314 ? 11.927 -3.397 3.543 1.00 94.69 314 GLY A C 1
ATOM 2578 O O . GLY A 1 314 ? 11.135 -2.954 4.375 1.00 94.69 314 GLY A O 1
ATOM 2579 N N . SER A 1 315 ? 12.428 -4.631 3.639 1.00 95.25 315 SER A N 1
ATOM 2580 C CA . SER A 1 315 ? 12.134 -5.572 4.737 1.00 95.25 315 SER A CA 1
ATOM 2581 C C . SER A 1 315 ? 10.651 -5.857 4.984 1.00 95.25 315 SER A C 1
ATOM 2583 O O . SER A 1 315 ? 10.254 -6.114 6.123 1.00 95.25 315 SER A O 1
ATOM 2585 N N . LEU A 1 316 ? 9.815 -5.871 3.946 1.00 97.69 316 LEU A N 1
ATOM 2586 C CA . LEU A 1 316 ? 8.408 -6.238 4.094 1.00 97.69 316 LEU A CA 1
ATOM 2587 C C . LEU A 1 316 ? 8.268 -7.726 4.456 1.00 97.69 316 LEU A C 1
ATOM 2589 O O . LEU A 1 316 ? 8.957 -8.576 3.898 1.00 97.69 316 LEU A O 1
ATOM 2593 N N . GLN A 1 317 ? 7.365 -8.049 5.381 1.00 98.38 317 GLN A N 1
ATOM 2594 C CA . GLN A 1 317 ? 7.170 -9.409 5.890 1.00 98.38 317 GLN A CA 1
ATOM 2595 C C . GLN A 1 317 ? 5.771 -9.955 5.568 1.00 98.38 317 GLN A C 1
ATOM 2597 O O . GLN A 1 317 ? 4.783 -9.217 5.622 1.00 98.38 317 GLN A O 1
ATOM 2602 N N . ASN A 1 318 ? 5.655 -11.265 5.333 1.00 98.44 318 ASN A N 1
ATOM 2603 C CA . ASN A 1 318 ? 4.386 -12.016 5.339 1.00 98.44 318 ASN A CA 1
ATOM 2604 C C . ASN A 1 318 ? 3.274 -11.380 4.485 1.00 98.44 318 ASN A C 1
ATOM 2606 O O . ASN A 1 318 ? 2.178 -11.148 4.988 1.00 98.44 318 ASN A O 1
ATOM 2610 N N . SER A 1 319 ? 3.559 -11.010 3.239 1.00 98.69 319 SER A N 1
ATOM 2611 C CA . SER A 1 319 ? 2.661 -10.163 2.439 1.00 98.69 319 SER A CA 1
ATOM 2612 C C . SER A 1 319 ? 2.291 -10.786 1.099 1.00 98.69 319 SER A C 1
ATOM 2614 O O . SER A 1 319 ? 3.060 -11.560 0.532 1.00 98.69 319 SER A O 1
ATOM 2616 N N . ILE A 1 320 ? 1.104 -10.443 0.596 1.00 98.75 320 ILE A N 1
ATOM 2617 C CA . ILE A 1 320 ? 0.514 -11.034 -0.606 1.00 98.75 320 ILE A CA 1
ATOM 2618 C C . ILE A 1 320 ? 0.125 -9.941 -1.604 1.00 98.75 320 ILE A C 1
ATOM 2620 O O . ILE A 1 320 ? -0.581 -8.990 -1.263 1.00 98.75 320 ILE A O 1
ATOM 2624 N N . PHE A 1 321 ? 0.534 -10.133 -2.856 1.00 98.81 321 PHE A N 1
ATOM 2625 C CA . PHE A 1 321 ? 0.156 -9.329 -4.013 1.00 98.81 321 PHE A CA 1
ATOM 2626 C C . PHE A 1 321 ? -0.560 -10.235 -5.013 1.00 98.81 321 PHE A C 1
ATOM 2628 O O . PHE A 1 321 ? 0.077 -11.109 -5.607 1.00 98.81 321 PHE A O 1
ATOM 2635 N N . GLU A 1 322 ? -1.868 -10.058 -5.214 1.00 98.50 322 GLU A N 1
ATOM 2636 C CA . GLU A 1 322 ? -2.609 -10.912 -6.149 1.00 98.50 322 GLU A CA 1
ATOM 2637 C C . GLU A 1 322 ? -3.686 -10.224 -6.979 1.00 98.50 322 GLU A C 1
ATOM 2639 O O . GLU A 1 322 ? -4.349 -9.290 -6.536 1.00 98.50 322 GLU A O 1
ATOM 2644 N N . TYR A 1 323 ? -3.890 -10.717 -8.202 1.00 98.31 323 TYR A N 1
ATOM 2645 C CA . TYR A 1 323 ? -4.913 -10.210 -9.122 1.00 98.31 323 TYR A CA 1
ATOM 2646 C C . TYR A 1 323 ? -4.801 -8.705 -9.413 1.00 98.31 323 TYR A C 1
ATOM 2648 O O . TYR A 1 323 ? -5.801 -8.044 -9.692 1.00 98.31 323 TYR A O 1
ATOM 2656 N N . ASN A 1 324 ? -3.594 -8.138 -9.336 1.00 98.81 324 ASN A N 1
ATOM 2657 C CA . ASN A 1 324 ? -3.335 -6.763 -9.751 1.00 98.81 324 ASN A CA 1
ATOM 2658 C C . ASN A 1 324 ? -2.925 -6.712 -11.225 1.00 98.81 324 ASN A C 1
ATOM 2660 O O . ASN A 1 324 ? -2.370 -7.665 -11.773 1.00 98.81 324 ASN A O 1
ATOM 2664 N N . GLN A 1 325 ? -3.150 -5.564 -11.855 1.00 98.62 325 GLN A N 1
ATOM 2665 C CA . GLN A 1 325 ? -2.752 -5.298 -13.233 1.00 98.62 325 GLN A CA 1
ATOM 2666 C C . GLN A 1 325 ? -1.814 -4.090 -13.281 1.00 98.62 325 GLN A C 1
ATOM 2668 O O . GLN A 1 325 ? -2.206 -2.992 -12.899 1.00 98.62 325 GLN A O 1
ATOM 2673 N N . PHE A 1 326 ? -0.604 -4.261 -13.795 1.00 98.31 326 PHE A N 1
ATOM 2674 C CA . PHE A 1 326 ? 0.396 -3.215 -13.998 1.00 98.31 326 PHE A CA 1
ATOM 2675 C C . PHE A 1 326 ? 0.502 -2.926 -15.493 1.00 98.31 326 PHE A C 1
ATOM 2677 O O . PHE A 1 326 ? 0.807 -3.829 -16.267 1.00 98.31 326 PHE A O 1
ATOM 2684 N N . VAL A 1 327 ? 0.207 -1.696 -15.926 1.00 97.31 327 VAL A N 1
ATOM 2685 C CA . VAL A 1 327 ? 0.108 -1.359 -17.355 1.00 97.31 327 VAL A CA 1
ATOM 2686 C C . VAL A 1 327 ? 1.061 -0.231 -17.733 1.00 97.31 327 VAL A C 1
ATOM 2688 O O . VAL A 1 327 ? 0.843 0.937 -17.383 1.00 97.31 327 VAL A O 1
ATOM 2691 N N . GLY A 1 328 ? 2.048 -0.591 -18.552 1.00 94.25 328 GLY A N 1
ATOM 2692 C CA . GLY A 1 328 ? 3.007 0.310 -19.173 1.00 94.25 328 GLY A CA 1
ATOM 2693 C C . GLY A 1 328 ? 4.182 0.686 -18.267 1.00 94.25 328 GLY A C 1
ATOM 2694 O O . GLY A 1 328 ? 3.990 1.208 -17.170 1.00 94.25 328 GLY A O 1
ATOM 2695 N N . TYR A 1 329 ? 5.390 0.523 -18.797 1.00 92.62 329 TYR A N 1
ATOM 2696 C CA . TYR A 1 329 ? 6.666 0.947 -18.239 1.00 92.62 329 TYR A CA 1
ATOM 2697 C C . TYR A 1 329 ? 7.542 1.622 -19.304 1.00 92.62 329 TYR A C 1
ATOM 2699 O O . TYR A 1 329 ? 7.606 1.189 -20.457 1.00 92.62 329 TYR A O 1
ATOM 2707 N N . ALA A 1 330 ? 8.221 2.682 -18.883 1.00 88.75 330 ALA A N 1
ATOM 2708 C CA . ALA A 1 330 ? 9.196 3.478 -19.603 1.00 88.75 330 ALA A CA 1
ATOM 2709 C C . ALA A 1 330 ? 8.788 3.838 -21.040 1.00 88.75 330 ALA A C 1
ATOM 2711 O O . ALA A 1 330 ? 9.398 3.351 -22.001 1.00 88.75 330 ALA A O 1
ATOM 2712 N N . PRO A 1 331 ? 7.780 4.710 -21.224 1.00 89.38 331 PRO A N 1
ATOM 2713 C CA . PRO A 1 331 ? 7.395 5.156 -22.558 1.00 89.38 331 PRO A CA 1
ATOM 2714 C C . PRO A 1 331 ? 8.564 5.777 -23.337 1.00 89.38 331 PRO A C 1
ATOM 2716 O O . PRO A 1 331 ? 8.658 5.618 -24.555 1.00 89.38 331 PRO A O 1
ATOM 2719 N N . GLU A 1 332 ? 9.507 6.405 -22.632 1.00 88.44 332 GLU A N 1
ATOM 2720 C CA . GLU A 1 332 ? 10.708 7.028 -23.187 1.00 88.44 332 GLU A CA 1
ATOM 2721 C C . GLU A 1 332 ? 11.705 6.024 -23.790 1.00 88.44 332 GLU A C 1
ATOM 2723 O O . GLU A 1 332 ? 12.576 6.415 -24.567 1.00 88.44 3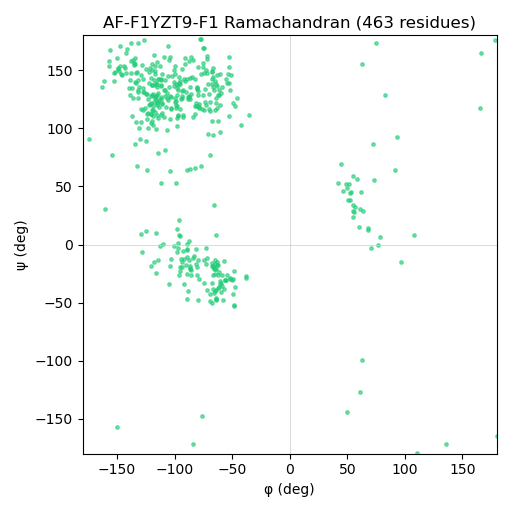32 GLU A O 1
ATOM 2728 N N . LEU A 1 333 ? 11.601 4.736 -23.446 1.00 86.69 333 LEU A N 1
ATOM 2729 C CA . LEU A 1 333 ? 12.503 3.695 -23.942 1.00 86.69 333 LEU A CA 1
ATOM 2730 C C . LEU A 1 333 ? 11.990 3.015 -25.219 1.00 86.69 333 LEU A C 1
ATOM 2732 O O . LEU A 1 333 ? 12.761 2.337 -25.892 1.00 86.69 333 LEU A O 1
ATOM 2736 N N . THR A 1 334 ? 10.724 3.214 -25.605 1.00 85.62 334 THR A N 1
ATOM 2737 C CA . THR A 1 334 ? 10.141 2.580 -26.810 1.00 85.62 334 THR A CA 1
ATOM 2738 C C . THR A 1 334 ? 10.752 3.061 -28.127 1.00 85.62 334 THR A C 1
ATOM 2740 O O . THR A 1 334 ? 10.639 2.379 -29.142 1.00 85.62 334 THR A O 1
ATOM 2743 N N . SER A 1 335 ? 11.419 4.218 -28.127 1.00 81.81 335 SER A N 1
ATOM 2744 C CA . SER A 1 335 ? 12.147 4.757 -29.282 1.00 81.81 335 SER A CA 1
ATOM 2745 C C . SER A 1 335 ? 13.649 4.455 -29.264 1.00 81.81 335 SER A C 1
ATOM 2747 O O . SER A 1 335 ? 14.371 4.931 -30.138 1.00 81.81 335 SER A O 1
ATOM 2749 N N . ILE A 1 336 ? 14.153 3.728 -28.262 1.00 79.56 336 ILE A N 1
ATOM 2750 C CA . ILE A 1 336 ? 15.582 3.428 -28.123 1.00 79.56 336 ILE A CA 1
ATOM 2751 C C . ILE A 1 336 ? 15.860 2.040 -28.701 1.00 79.56 336 ILE A C 1
ATOM 2753 O O . ILE A 1 336 ? 15.152 1.091 -28.395 1.00 79.56 336 ILE A O 1
ATOM 2757 N N . ALA A 1 337 ? 16.909 1.917 -29.519 1.00 71.94 337 ALA A N 1
ATOM 2758 C CA . ALA A 1 337 ? 17.253 0.659 -30.191 1.00 71.94 337 ALA A CA 1
ATOM 2759 C C . ALA A 1 337 ? 18.318 -0.183 -29.460 1.00 71.94 337 ALA A C 1
ATOM 2761 O O . ALA A 1 337 ? 18.376 -1.396 -29.643 1.00 71.94 337 ALA A O 1
ATOM 2762 N N . LYS A 1 338 ? 19.204 0.441 -28.667 1.00 72.25 338 LYS A N 1
ATOM 2763 C CA . LYS A 1 338 ? 20.306 -0.236 -27.954 1.00 72.25 338 LYS A CA 1
ATOM 2764 C C . LYS A 1 338 ? 20.590 0.423 -26.601 1.00 72.25 338 LYS A C 1
ATOM 2766 O O . LYS A 1 338 ? 20.510 1.649 -26.477 1.00 72.25 338 LYS A O 1
ATOM 2771 N N . ILE A 1 339 ? 20.971 -0.395 -25.619 1.00 72.12 339 ILE A N 1
ATOM 2772 C CA . ILE A 1 339 ? 21.556 0.066 -24.353 1.00 72.12 339 ILE A CA 1
ATOM 2773 C C . ILE A 1 339 ? 23.023 0.400 -24.636 1.00 72.12 339 ILE A C 1
ATOM 2775 O O . ILE A 1 339 ? 23.771 -0.444 -25.125 1.00 72.12 339 ILE A O 1
ATOM 2779 N N . THR A 1 340 ? 23.424 1.642 -24.388 1.00 69.88 340 THR A N 1
ATOM 2780 C CA . THR A 1 340 ? 24.816 2.089 -24.520 1.00 69.88 340 THR A CA 1
ATOM 2781 C C . THR A 1 340 ? 25.520 1.982 -23.165 1.00 69.88 340 THR A C 1
ATOM 2783 O O . THR A 1 340 ? 24.868 2.051 -22.123 1.00 69.88 340 THR A O 1
ATOM 2786 N N . ALA A 1 341 ? 26.840 1.767 -23.169 1.00 60.12 341 ALA A N 1
ATOM 2787 C CA . ALA A 1 341 ? 27.623 1.452 -21.964 1.00 60.12 341 ALA A CA 1
ATOM 2788 C C . ALA A 1 341 ? 27.649 2.571 -20.899 1.00 60.12 341 ALA A C 1
ATOM 2790 O O . ALA A 1 341 ? 28.016 2.326 -19.757 1.00 60.12 341 ALA A O 1
ATOM 2791 N N . ASP A 1 342 ? 27.258 3.786 -21.271 1.00 58.12 342 ASP A N 1
ATOM 2792 C CA . ASP A 1 342 ? 27.179 4.989 -20.439 1.00 58.12 342 ASP A CA 1
ATOM 2793 C C . ASP A 1 342 ? 25.823 5.170 -19.733 1.00 58.12 342 ASP A C 1
ATOM 2795 O O . ASP A 1 342 ? 25.653 6.103 -18.946 1.00 58.12 342 ASP A O 1
ATOM 2799 N N . LYS A 1 343 ? 24.835 4.308 -20.002 1.00 68.81 343 LYS A N 1
ATOM 2800 C CA . LYS A 1 343 ? 23.489 4.451 -19.437 1.00 68.81 343 LYS A CA 1
ATOM 2801 C C . LYS A 1 343 ? 23.332 3.711 -18.117 1.00 68.81 343 LYS A C 1
ATOM 2803 O O . LYS A 1 343 ? 23.772 2.576 -17.957 1.00 68.81 343 LYS A O 1
ATOM 2808 N N . ASN A 1 344 ? 22.612 4.351 -17.198 1.00 74.19 344 ASN A N 1
ATOM 2809 C CA . ASN A 1 344 ? 22.209 3.742 -15.942 1.00 74.19 344 ASN A CA 1
ATOM 2810 C C . ASN A 1 344 ? 21.287 2.544 -16.216 1.00 74.19 344 ASN A C 1
ATOM 2812 O O . ASN A 1 344 ? 20.196 2.712 -16.763 1.00 74.19 344 ASN A O 1
ATOM 2816 N N . LEU A 1 345 ? 21.719 1.345 -15.825 1.00 77.94 345 LEU A N 1
ATOM 2817 C CA . LEU A 1 345 ? 20.928 0.125 -15.975 1.00 77.94 345 LEU A CA 1
ATOM 2818 C C . LEU A 1 345 ? 19.632 0.153 -15.143 1.00 77.94 345 LEU A C 1
ATOM 2820 O O . LEU A 1 345 ? 18.675 -0.511 -15.527 1.00 77.94 345 LEU A O 1
ATOM 2824 N N . HIS A 1 346 ? 19.556 0.993 -14.101 1.00 80.25 346 HIS A N 1
ATOM 2825 C CA . HIS A 1 346 ? 18.341 1.220 -13.306 1.00 80.25 346 HIS A CA 1
ATOM 2826 C C . HIS A 1 346 ? 17.133 1.640 -14.154 1.00 80.25 346 HIS A C 1
ATOM 2828 O O . HIS A 1 346 ? 15.995 1.296 -13.852 1.00 80.25 346 HIS A O 1
ATOM 2834 N N . ASP A 1 347 ? 17.372 2.333 -15.272 1.00 83.25 347 ASP A N 1
ATOM 2835 C CA . ASP A 1 347 ? 16.311 2.718 -16.204 1.00 83.25 347 ASP A CA 1
ATOM 2836 C C . ASP A 1 347 ? 15.614 1.502 -16.852 1.00 83.25 347 ASP A C 1
ATOM 2838 O O . ASP A 1 347 ? 14.526 1.656 -17.408 1.00 83.25 347 ASP A O 1
ATOM 2842 N N . T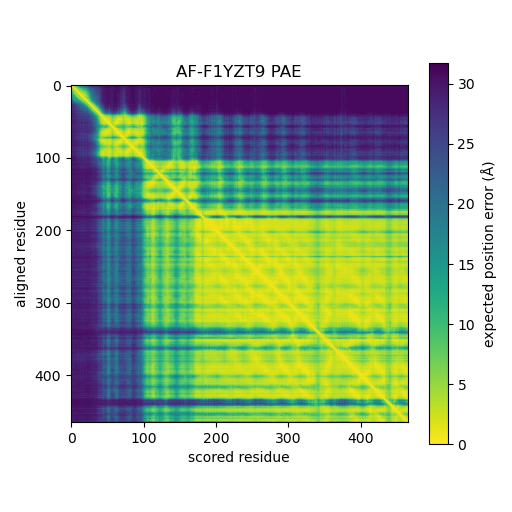YR A 1 348 ? 16.235 0.317 -16.813 1.00 80.94 348 TYR A N 1
ATOM 2843 C CA . TYR A 1 348 ? 15.848 -0.856 -17.599 1.00 80.94 348 TYR A CA 1
ATOM 2844 C C . TYR A 1 348 ? 15.331 -2.042 -16.782 1.00 80.94 348 TYR A C 1
ATOM 2846 O O . TYR A 1 348 ? 14.735 -2.942 -17.370 1.00 80.94 348 TYR A O 1
ATOM 2854 N N . TYR A 1 349 ? 15.509 -2.055 -15.460 1.00 77.44 349 TYR A N 1
ATOM 2855 C CA . TYR A 1 349 ? 15.084 -3.189 -14.631 1.00 77.44 349 TYR A CA 1
ATOM 2856 C C . TYR A 1 349 ? 13.560 -3.349 -14.574 1.00 77.44 349 TYR A C 1
ATOM 2858 O O . TYR A 1 349 ? 13.06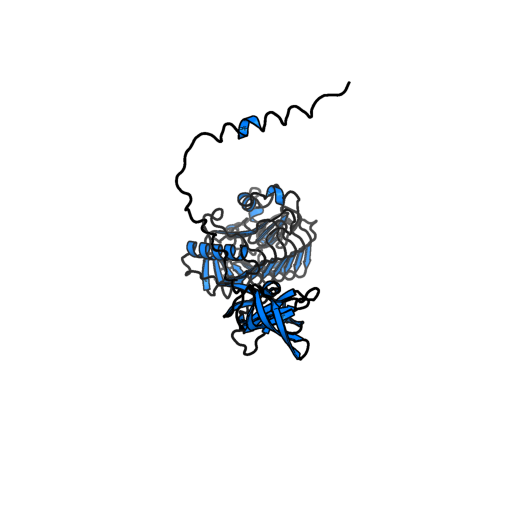8 -4.447 -14.352 1.00 77.44 349 TYR A O 1
ATOM 2866 N N . ALA A 1 350 ? 12.799 -2.304 -14.916 1.00 79.88 350 ALA A N 1
ATOM 2867 C CA . ALA A 1 350 ? 11.347 -2.344 -15.113 1.00 79.88 350 ALA A CA 1
ATOM 2868 C C . ALA A 1 350 ? 10.502 -2.766 -13.902 1.00 79.88 350 ALA A C 1
ATOM 2870 O O . ALA A 1 350 ? 9.315 -3.045 -14.069 1.00 79.88 350 ALA A O 1
ATOM 2871 N N . GLU A 1 351 ? 11.073 -2.769 -12.696 1.00 90.12 351 GLU A N 1
ATOM 2872 C CA . GLU A 1 351 ? 10.443 -3.318 -11.493 1.00 90.12 351 GLU A CA 1
ATOM 2873 C C . GLU A 1 351 ? 9.224 -2.473 -11.085 1.00 90.12 351 GLU A C 1
ATOM 2875 O O . GLU A 1 351 ? 9.343 -1.362 -10.562 1.00 90.12 351 GLU A O 1
ATOM 2880 N N . ALA A 1 352 ? 8.015 -2.994 -11.308 1.00 95.00 352 ALA A N 1
ATOM 2881 C CA . ALA A 1 352 ? 6.808 -2.428 -10.706 1.00 95.00 352 ALA A CA 1
ATOM 2882 C C . ALA A 1 352 ? 6.726 -2.788 -9.218 1.00 95.00 352 ALA A C 1
ATOM 2884 O O . ALA A 1 352 ? 6.222 -1.990 -8.428 1.00 95.00 352 ALA A O 1
ATOM 2885 N N . ILE A 1 353 ? 7.225 -3.974 -8.857 1.00 96.94 353 ILE A N 1
ATOM 2886 C CA . ILE A 1 353 ? 7.387 -4.436 -7.481 1.00 96.94 353 ILE A CA 1
ATOM 2887 C C . ILE A 1 353 ? 8.866 -4.730 -7.259 1.00 96.94 353 ILE A C 1
ATOM 2889 O O . ILE A 1 353 ? 9.393 -5.685 -7.834 1.00 96.94 353 ILE A O 1
ATOM 2893 N N . GLN A 1 354 ? 9.493 -3.921 -6.413 1.00 94.69 354 GLN A N 1
ATOM 2894 C CA . GLN A 1 354 ? 10.855 -4.109 -5.947 1.00 94.69 354 GLN A CA 1
ATOM 2895 C C . GLN A 1 354 ? 10.852 -4.580 -4.492 1.00 94.69 354 GLN A C 1
ATOM 2897 O O . GLN A 1 354 ? 10.158 -4.018 -3.638 1.00 94.69 354 GLN A O 1
ATOM 2902 N N . LEU A 1 355 ? 11.608 -5.647 -4.224 1.00 94.62 355 LEU A N 1
ATOM 2903 C CA . LEU A 1 355 ? 11.769 -6.211 -2.885 1.00 94.62 355 LEU A CA 1
ATOM 2904 C C . LEU A 1 355 ? 13.180 -5.950 -2.363 1.00 94.62 355 LEU A C 1
ATOM 2906 O O . LEU A 1 355 ? 14.159 -6.570 -2.781 1.00 94.62 355 LEU A O 1
ATOM 2910 N N . ASP A 1 356 ? 13.267 -5.070 -1.380 1.00 92.00 356 ASP A N 1
ATOM 2911 C CA . ASP A 1 356 ? 14.506 -4.578 -0.815 1.00 92.00 356 ASP A CA 1
ATOM 2912 C C . ASP A 1 356 ? 14.799 -5.077 0.591 1.00 92.00 356 ASP A C 1
ATOM 2914 O O . ASP A 1 356 ? 13.937 -5.578 1.324 1.00 92.00 356 ASP A O 1
ATOM 2918 N N . ALA A 1 357 ? 16.073 -4.958 0.951 1.00 91.94 357 ALA A N 1
ATOM 2919 C CA . ALA A 1 357 ? 16.533 -5.132 2.311 1.00 91.94 357 ALA A CA 1
ATOM 2920 C C . ALA A 1 357 ? 16.590 -3.765 2.987 1.00 91.94 357 ALA A C 1
ATOM 2922 O O . ALA A 1 357 ? 17.266 -2.856 2.504 1.00 91.94 357 ALA A O 1
ATOM 2923 N N . ALA A 1 358 ? 15.927 -3.627 4.127 1.00 91.88 358 ALA A N 1
ATOM 2924 C CA . ALA A 1 358 ? 16.074 -2.427 4.929 1.00 91.88 358 ALA A CA 1
ATOM 2925 C C . ALA A 1 358 ? 17.422 -2.461 5.656 1.00 91.88 358 ALA A C 1
ATOM 2927 O O . ALA A 1 358 ? 17.800 -3.477 6.251 1.00 91.88 358 ALA A O 1
ATOM 2928 N N . GLU A 1 359 ? 18.188 -1.379 5.530 1.00 90.12 359 GLU A N 1
ATOM 2929 C CA . GLU A 1 359 ? 19.522 -1.257 6.106 1.00 90.12 359 GLU A CA 1
ATOM 2930 C C . GLU A 1 359 ? 19.926 0.208 6.309 1.00 90.12 359 GLU A C 1
ATOM 2932 O O . GLU A 1 359 ? 19.376 1.138 5.711 1.00 90.12 359 GLU A O 1
ATOM 2937 N N . LYS A 1 360 ? 20.878 0.412 7.222 1.00 88.62 360 LYS A N 1
ATOM 2938 C CA . LYS A 1 360 ? 21.226 1.720 7.788 1.00 88.62 360 LYS A CA 1
ATOM 2939 C C . LYS A 1 360 ? 21.699 2.743 6.757 1.00 88.62 360 LYS A C 1
ATOM 2941 O O . LYS A 1 360 ? 21.464 3.944 6.931 1.00 88.62 360 LYS A O 1
ATOM 2946 N N . ASN A 1 361 ? 22.401 2.299 5.716 1.00 83.44 361 ASN A N 1
ATOM 2947 C CA . ASN A 1 361 ? 22.983 3.217 4.742 1.00 83.44 361 ASN A CA 1
ATOM 2948 C C . ASN A 1 361 ? 21.938 3.713 3.739 1.00 83.44 361 ASN A C 1
ATOM 2950 O O . ASN A 1 361 ? 22.007 4.879 3.344 1.00 83.44 361 ASN A O 1
ATOM 2954 N N . GLY A 1 362 ? 20.926 2.893 3.457 1.00 76.69 362 GLY A N 1
ATOM 2955 C CA . GLY A 1 362 ? 19.886 3.172 2.480 1.00 76.69 362 GLY A CA 1
ATOM 2956 C C . GLY A 1 362 ? 20.423 3.035 1.059 1.00 76.69 362 GLY A C 1
ATOM 2957 O O . GLY A 1 362 ? 20.387 4.002 0.312 1.00 76.69 362 GLY A O 1
ATOM 2958 N N . ILE A 1 363 ? 20.995 1.871 0.734 1.00 73.19 363 ILE A N 1
ATOM 2959 C CA . ILE A 1 363 ? 21.599 1.545 -0.571 1.00 73.19 363 ILE A CA 1
ATOM 2960 C C . ILE A 1 363 ? 20.553 1.485 -1.700 1.00 73.19 363 ILE A C 1
ATOM 2962 O O . ILE A 1 363 ? 20.898 1.739 -2.851 1.00 73.19 363 ILE A O 1
ATOM 2966 N N . TRP A 1 364 ? 19.295 1.182 -1.376 1.00 75.25 364 TRP A N 1
ATOM 2967 C CA . TRP A 1 364 ? 18.147 1.296 -2.283 1.00 75.25 364 TRP A CA 1
ATOM 2968 C C . TRP A 1 364 ? 17.594 2.733 -2.303 1.00 75.25 364 TRP A C 1
ATOM 2970 O O . TRP A 1 364 ? 18.167 3.630 -1.683 1.00 75.25 364 TRP A O 1
ATOM 2980 N N . ASP A 1 365 ? 16.452 2.984 -2.948 1.00 72.69 365 ASP A N 1
ATOM 2981 C CA . ASP A 1 365 ? 15.815 4.316 -3.031 1.00 72.69 365 ASP A CA 1
ATOM 2982 C C . ASP A 1 365 ? 15.340 4.890 -1.661 1.00 72.69 365 ASP A C 1
ATOM 2984 O O . ASP A 1 365 ? 14.753 5.978 -1.570 1.00 72.69 365 ASP A O 1
ATOM 2988 N N . ALA A 1 366 ? 15.708 4.217 -0.560 1.00 80.62 366 ALA A N 1
ATOM 2989 C CA . ALA A 1 366 ? 15.598 4.557 0.863 1.00 80.62 366 ALA A CA 1
ATOM 2990 C C . ALA A 1 366 ? 15.846 6.023 1.235 1.00 80.62 366 ALA A C 1
ATOM 2992 O O . ALA A 1 366 ? 15.321 6.501 2.244 1.00 80.62 366 ALA A O 1
ATOM 2993 N N . GLY A 1 367 ? 16.639 6.760 0.450 1.00 87.50 367 GLY A N 1
ATOM 2994 C CA . GLY A 1 367 ? 16.906 8.181 0.671 1.00 87.50 367 GLY A CA 1
ATOM 2995 C C . GLY A 1 367 ? 15.635 9.029 0.824 1.00 87.50 367 GLY A C 1
ATOM 2996 O O . GLY A 1 367 ? 15.654 10.032 1.540 1.00 87.50 367 GLY A O 1
ATOM 2997 N N . LEU A 1 368 ? 14.518 8.619 0.206 1.00 91.38 368 LEU A N 1
ATOM 2998 C CA . LEU A 1 368 ? 13.217 9.273 0.369 1.00 91.38 368 LEU A CA 1
ATOM 2999 C C . LEU A 1 368 ? 12.621 9.077 1.771 1.00 91.38 368 LEU A C 1
ATOM 3001 O O . LEU A 1 368 ? 12.231 10.067 2.390 1.00 91.38 368 LEU A O 1
ATOM 3005 N N . ILE A 1 369 ? 12.588 7.844 2.289 1.00 91.81 369 ILE A N 1
ATOM 3006 C CA . ILE A 1 369 ? 12.093 7.558 3.647 1.00 91.81 369 ILE A CA 1
ATOM 3007 C C . ILE A 1 369 ? 13.056 8.109 4.702 1.00 91.81 369 ILE A C 1
ATOM 3009 O O . ILE A 1 369 ? 12.621 8.758 5.649 1.00 91.81 369 ILE A O 1
ATOM 3013 N N . LYS A 1 370 ? 14.370 7.953 4.511 1.00 92.06 370 LYS A N 1
ATOM 3014 C CA . LYS A 1 370 ? 15.400 8.483 5.418 1.00 92.06 370 LYS A CA 1
ATOM 3015 C C . LYS A 1 370 ? 15.292 9.997 5.625 1.00 92.06 370 LYS A C 1
ATOM 3017 O O . LYS A 1 370 ? 15.638 10.499 6.689 1.00 92.06 370 LYS A O 1
ATOM 3022 N N . ALA A 1 371 ? 14.808 10.733 4.623 1.00 91.38 371 ALA A N 1
ATOM 3023 C CA . ALA A 1 371 ? 14.602 12.176 4.720 1.00 91.38 371 ALA A CA 1
ATOM 3024 C C . ALA A 1 371 ? 13.406 12.579 5.605 1.00 91.38 371 ALA A C 1
ATOM 3026 O O . ALA A 1 371 ? 13.312 13.747 5.984 1.00 91.38 371 ALA A O 1
ATOM 3027 N N . ILE A 1 372 ? 12.491 11.652 5.908 1.00 92.31 372 ILE A N 1
ATOM 3028 C CA . ILE A 1 372 ? 11.265 11.919 6.677 1.00 92.31 372 ILE A CA 1
ATOM 3029 C C . ILE A 1 372 ? 11.150 11.092 7.965 1.00 92.31 372 ILE A C 1
ATOM 3031 O O . ILE A 1 372 ? 10.389 11.484 8.846 1.00 92.31 372 ILE A O 1
ATOM 3035 N N . GLU A 1 373 ? 11.906 9.998 8.099 1.00 91.44 373 GLU A N 1
ATOM 3036 C CA . GLU A 1 373 ? 11.958 9.157 9.298 1.00 91.44 373 GLU A CA 1
ATOM 3037 C C . GLU A 1 373 ? 13.182 9.520 10.162 1.00 91.44 373 GLU A C 1
ATOM 3039 O O . GLU A 1 373 ? 14.309 9.120 9.846 1.00 91.44 373 GLU A O 1
ATOM 3044 N N . PRO A 1 374 ? 13.009 10.278 11.263 1.00 91.31 374 PRO A N 1
ATOM 3045 C CA . PRO A 1 374 ? 14.127 10.728 12.092 1.00 91.31 374 PRO A CA 1
ATOM 3046 C C . PRO A 1 374 ? 14.909 9.577 12.741 1.00 91.31 374 PRO A C 1
ATOM 3048 O O . PRO A 1 374 ? 16.099 9.730 13.014 1.00 91.31 374 PRO A O 1
ATOM 3051 N N . ASN A 1 375 ? 14.275 8.424 12.971 1.00 93.81 375 ASN A N 1
ATOM 3052 C CA . ASN A 1 375 ? 14.904 7.265 13.597 1.00 93.81 375 ASN A CA 1
ATOM 3053 C C . ASN A 1 375 ? 15.394 6.222 12.582 1.00 93.81 375 ASN A C 1
ATOM 3055 O O . ASN A 1 375 ? 15.759 5.120 12.992 1.00 93.81 375 ASN A O 1
ATOM 3059 N N . TYR A 1 376 ? 15.464 6.555 11.286 1.00 93.94 376 TYR A N 1
ATOM 3060 C CA . TYR A 1 376 ? 15.787 5.605 10.213 1.00 93.94 376 TYR A CA 1
ATOM 3061 C C . TYR A 1 376 ? 17.026 4.760 10.531 1.00 93.94 376 TYR A C 1
ATOM 3063 O O . TYR A 1 376 ? 16.975 3.535 10.523 1.00 93.94 376 TYR A O 1
ATOM 3071 N N . SER A 1 377 ? 18.138 5.406 10.897 1.00 92.12 377 SER A N 1
ATOM 3072 C CA . SER A 1 377 ? 19.400 4.718 11.203 1.00 92.12 377 SER A CA 1
ATOM 3073 C C . SER A 1 377 ? 19.329 3.811 12.437 1.00 92.12 377 SER A C 1
ATOM 3075 O O . SER A 1 377 ? 20.140 2.896 12.561 1.00 92.12 377 SER A O 1
ATOM 3077 N N . ILE A 1 378 ? 18.418 4.098 13.373 1.00 93.56 378 ILE A N 1
ATOM 3078 C CA . ILE A 1 378 ? 18.212 3.318 14.600 1.00 93.56 378 ILE A CA 1
ATOM 3079 C C . ILE A 1 378 ? 17.376 2.082 14.277 1.00 93.56 378 ILE A C 1
ATOM 3081 O O . ILE A 1 378 ? 17.748 0.975 14.663 1.00 93.56 378 ILE A O 1
ATOM 3085 N N . TYR A 1 379 ? 16.273 2.264 13.551 1.00 95.38 379 TYR A N 1
ATOM 3086 C CA . TYR A 1 379 ? 15.384 1.170 13.168 1.00 95.38 379 TYR A CA 1
ATOM 3087 C C . TYR A 1 379 ? 16.054 0.214 12.175 1.00 95.38 379 TYR A C 1
ATOM 3089 O O . TYR A 1 379 ? 15.909 -0.994 12.305 1.00 95.38 379 TYR A O 1
ATOM 3097 N N . ASN A 1 380 ? 16.923 0.733 11.308 1.00 94.00 380 ASN A N 1
ATOM 3098 C CA . ASN A 1 380 ? 17.662 -0.045 10.315 1.00 94.00 380 ASN A CA 1
ATOM 3099 C C . ASN A 1 380 ? 19.077 -0.447 10.744 1.00 94.00 380 ASN A C 1
ATOM 3101 O O . ASN A 1 380 ? 19.940 -0.713 9.904 1.00 94.00 380 ASN A O 1
ATOM 3105 N N . ASN A 1 381 ? 19.367 -0.469 12.049 1.00 92.31 381 ASN A N 1
ATOM 3106 C CA . ASN A 1 381 ? 20.710 -0.817 12.520 1.00 92.31 381 ASN A CA 1
ATOM 3107 C C . ASN A 1 381 ? 21.090 -2.278 12.213 1.00 92.31 381 ASN A C 1
ATOM 3109 O O . ASN A 1 381 ? 22.274 -2.606 12.157 1.00 92.31 381 ASN A O 1
ATOM 3113 N N . PHE A 1 382 ? 20.095 -3.136 11.984 1.00 91.19 382 PHE A N 1
ATOM 3114 C CA . PHE A 1 382 ? 20.275 -4.478 11.448 1.00 91.19 382 PHE A CA 1
ATOM 3115 C C . PHE A 1 382 ? 19.690 -4.553 10.046 1.00 91.19 382 PHE A C 1
ATOM 3117 O O . PHE A 1 382 ? 18.632 -3.992 9.775 1.00 91.19 382 PHE A O 1
ATOM 3124 N N . ARG A 1 383 ? 20.383 -5.277 9.167 1.00 92.81 383 ARG A N 1
ATOM 3125 C CA . ARG A 1 383 ? 19.887 -5.548 7.824 1.00 92.81 383 ARG A CA 1
ATOM 3126 C C . ARG A 1 383 ? 18.867 -6.678 7.877 1.00 92.81 383 ARG A C 1
ATOM 3128 O O . ARG A 1 383 ? 19.230 -7.804 8.219 1.00 92.81 383 ARG A O 1
ATOM 3135 N N . PHE A 1 384 ? 17.638 -6.393 7.471 1.00 93.75 384 PHE A N 1
ATOM 3136 C CA . PHE A 1 384 ? 16.598 -7.401 7.275 1.00 93.75 384 PHE A CA 1
ATOM 3137 C C . PHE A 1 384 ? 16.254 -7.522 5.792 1.00 93.75 384 PHE A C 1
ATOM 3139 O O . PHE A 1 384 ? 16.495 -6.604 5.016 1.00 93.75 384 PHE A O 1
ATOM 3146 N N . LEU A 1 385 ? 15.775 -8.692 5.377 1.00 94.38 385 LEU A N 1
ATOM 3147 C CA . LEU A 1 385 ? 15.342 -8.934 4.001 1.00 94.38 385 LEU A CA 1
ATOM 3148 C C . LEU A 1 385 ? 13.821 -8.853 3.947 1.00 94.38 385 LEU A C 1
ATOM 3150 O O . LEU A 1 385 ? 13.156 -9.240 4.912 1.00 94.38 385 LEU A O 1
ATOM 3154 N N . SER A 1 386 ? 13.271 -8.437 2.809 1.00 95.81 386 SER A N 1
ATOM 3155 C CA . SER A 1 386 ? 11.872 -8.743 2.508 1.00 95.81 386 SER A CA 1
ATOM 3156 C C . SER A 1 386 ? 11.688 -10.261 2.448 1.00 95.81 386 SER A C 1
ATOM 3158 O O . SER A 1 386 ? 12.472 -10.949 1.790 1.00 95.81 386 SER A O 1
ATOM 3160 N N . ASP A 1 387 ? 10.709 -10.790 3.180 1.00 97.00 387 ASP A N 1
ATOM 3161 C CA . ASP A 1 387 ? 10.617 -12.220 3.489 1.00 97.00 387 ASP A CA 1
ATOM 3162 C C . ASP A 1 387 ? 9.164 -12.705 3.632 1.00 97.00 387 ASP A C 1
ATOM 3164 O O . ASP A 1 387 ? 8.270 -11.966 4.051 1.00 97.00 387 ASP A O 1
ATOM 3168 N N . HIS A 1 388 ? 8.927 -13.971 3.281 1.00 98.00 388 HIS A N 1
ATOM 3169 C CA . HIS A 1 388 ? 7.598 -14.581 3.179 1.00 98.00 388 HIS A CA 1
ATOM 3170 C C . HIS A 1 388 ? 6.632 -13.759 2.307 1.00 98.00 388 HIS A C 1
ATOM 3172 O O . HIS A 1 388 ? 5.518 -13.424 2.717 1.00 98.00 388 HIS A O 1
ATOM 3178 N N . ILE A 1 389 ? 7.071 -13.421 1.094 1.00 98.50 389 ILE A N 1
ATOM 3179 C CA . ILE A 1 389 ? 6.282 -12.653 0.124 1.00 98.50 389 ILE A CA 1
ATOM 3180 C C . ILE A 1 389 ? 5.669 -13.592 -0.914 1.00 98.50 389 ILE A C 1
ATOM 3182 O O . ILE A 1 389 ? 6.346 -14.473 -1.435 1.00 98.50 389 ILE A O 1
ATOM 3186 N N . VAL A 1 390 ? 4.395 -13.391 -1.245 1.00 98.62 390 VAL A N 1
ATOM 3187 C CA . VAL A 1 390 ? 3.703 -14.121 -2.315 1.00 98.62 390 VAL A CA 1
ATOM 3188 C C . VAL A 1 390 ? 3.214 -13.129 -3.362 1.00 98.62 390 VAL A C 1
ATOM 3190 O O . VAL A 1 390 ? 2.426 -12.239 -3.053 1.00 98.62 390 VAL A O 1
ATOM 3193 N N . ILE A 1 391 ? 3.645 -13.294 -4.609 1.00 98.69 391 ILE A N 1
ATOM 3194 C CA . ILE A 1 391 ? 3.198 -12.489 -5.747 1.00 98.69 391 ILE A CA 1
ATOM 3195 C C . ILE A 1 391 ? 2.578 -13.433 -6.765 1.00 98.69 391 ILE A C 1
ATOM 3197 O O . ILE A 1 391 ? 3.288 -14.176 -7.443 1.00 98.69 391 ILE A O 1
ATOM 3201 N N . LYS A 1 392 ? 1.248 -13.445 -6.866 1.00 98.44 392 LYS A N 1
ATOM 3202 C CA . LYS A 1 392 ? 0.559 -14.437 -7.691 1.00 98.44 392 LYS A CA 1
ATOM 3203 C C . LYS A 1 392 ? -0.595 -13.898 -8.515 1.00 98.44 392 LYS A C 1
ATOM 3205 O O . LYS A 1 392 ? -1.307 -13.001 -8.082 1.00 98.44 392 LYS A O 1
ATOM 3210 N N . ASN A 1 393 ? -0.820 -14.483 -9.686 1.00 98.44 393 ASN A N 1
ATOM 3211 C CA . ASN A 1 393 ? -1.954 -14.159 -10.557 1.00 98.44 393 ASN A CA 1
ATOM 3212 C C . ASN A 1 393 ? -2.067 -12.664 -10.918 1.00 98.44 393 ASN A C 1
ATOM 3214 O O . ASN A 1 393 ? -3.169 -12.153 -11.120 1.00 98.44 393 ASN A O 1
ATOM 3218 N N . ASN A 1 394 ? -0.947 -11.939 -10.968 1.00 98.81 394 ASN A N 1
ATOM 3219 C CA . ASN A 1 394 ? -0.905 -10.555 -11.438 1.00 98.81 394 ASN A CA 1
ATOM 3220 C C . ASN A 1 394 ? -0.632 -10.509 -12.947 1.00 98.81 394 ASN A C 1
ATOM 3222 O O . ASN A 1 394 ? -0.118 -11.459 -13.536 1.00 98.81 394 ASN A O 1
ATOM 3226 N N . GLN A 1 395 ? -0.952 -9.379 -13.571 1.00 98.56 395 GLN A N 1
ATOM 3227 C CA . GLN A 1 395 ? -0.702 -9.127 -14.989 1.00 98.56 395 GLN A CA 1
ATOM 3228 C C . GLN A 1 395 ? 0.220 -7.919 -15.158 1.00 98.56 395 GLN A C 1
ATOM 3230 O O . GLN A 1 395 ? -0.076 -6.841 -14.646 1.00 98.56 395 GLN A O 1
ATOM 3235 N N . PHE A 1 396 ? 1.295 -8.075 -15.923 1.00 97.50 396 PHE A N 1
ATOM 3236 C CA . PHE A 1 396 ? 2.265 -7.039 -16.262 1.00 97.50 396 PHE A CA 1
ATOM 3237 C C . PHE A 1 396 ? 2.212 -6.811 -17.768 1.00 97.50 396 PHE A C 1
ATOM 3239 O O . PHE A 1 396 ? 2.736 -7.590 -18.557 1.00 97.50 396 PHE A O 1
ATOM 3246 N N . LEU A 1 397 ? 1.510 -5.761 -18.176 1.00 96.81 397 LEU A N 1
ATOM 3247 C CA . LEU A 1 397 ? 1.070 -5.565 -19.551 1.00 96.81 397 LEU A CA 1
ATOM 3248 C C . LEU A 1 397 ? 1.695 -4.310 -20.160 1.00 96.81 397 LEU A C 1
ATOM 3250 O O . LEU A 1 397 ? 1.889 -3.309 -19.461 1.00 96.81 397 LEU A O 1
ATOM 3254 N N . PRO A 1 398 ? 1.931 -4.294 -21.478 1.00 95.25 398 PRO A N 1
ATOM 3255 C CA . PRO A 1 398 ? 2.340 -3.091 -22.168 1.00 95.25 398 PRO A CA 1
ATOM 3256 C C . PRO A 1 398 ? 1.171 -2.112 -22.269 1.00 95.25 398 PRO A C 1
ATOM 3258 O O . PRO A 1 398 ? -0.006 -2.476 -22.197 1.00 95.25 398 PRO A O 1
ATOM 3261 N N . PHE A 1 399 ? 1.491 -0.851 -22.535 1.00 95.94 399 PHE A N 1
ATOM 3262 C CA . PHE A 1 399 ? 0.508 0.106 -23.014 1.00 95.94 399 PHE A CA 1
ATOM 3263 C C . PHE A 1 399 ? 0.596 0.205 -24.537 1.00 95.94 399 PHE A C 1
ATOM 3265 O O . PHE A 1 399 ? 1.577 0.705 -25.086 1.00 95.94 399 PHE A O 1
ATOM 3272 N N . ILE A 1 400 ? -0.443 -0.275 -25.218 1.00 93.44 400 ILE A N 1
ATOM 3273 C CA . ILE A 1 400 ? -0.589 -0.223 -26.674 1.00 93.44 400 ILE A CA 1
ATOM 3274 C C . ILE A 1 400 ? -1.682 0.801 -26.999 1.00 93.44 400 ILE A C 1
ATOM 3276 O O . ILE A 1 400 ? -2.735 0.820 -26.357 1.00 93.44 400 ILE A O 1
ATOM 3280 N N . ASN A 1 401 ? -1.426 1.697 -27.953 1.00 89.56 401 ASN A N 1
ATOM 3281 C CA . ASN A 1 401 ? -2.427 2.678 -28.372 1.00 89.56 401 ASN A CA 1
ATOM 3282 C C . ASN A 1 401 ? -3.490 2.058 -29.301 1.00 89.56 401 ASN A C 1
ATOM 3284 O O . ASN A 1 401 ? -3.413 0.899 -29.695 1.00 89.56 401 ASN A O 1
ATOM 3288 N N . HIS A 1 402 ? -4.484 2.856 -29.688 1.00 89.88 402 HIS A N 1
ATOM 3289 C CA . HIS A 1 402 ? -5.582 2.414 -30.553 1.00 89.88 402 HIS A CA 1
ATOM 3290 C C . HIS A 1 402 ? -5.146 2.026 -31.978 1.00 89.88 402 HIS A C 1
ATOM 3292 O O . HIS A 1 402 ? -5.890 1.336 -32.661 1.00 89.88 402 HIS A O 1
ATOM 3298 N N . GLN A 1 403 ? -3.950 2.428 -32.423 1.00 93.12 403 GLN A N 1
ATOM 3299 C CA . GLN A 1 403 ? -3.344 1.987 -33.685 1.00 93.12 403 GLN A CA 1
ATOM 3300 C C . GLN A 1 403 ? -2.531 0.688 -33.557 1.00 93.12 403 GLN A C 1
ATOM 3302 O O . GLN A 1 403 ? -1.877 0.290 -34.515 1.00 93.12 403 GLN A O 1
ATOM 3307 N N . GLY A 1 404 ? -2.487 0.053 -32.382 1.00 91.38 404 GLY A N 1
ATOM 3308 C CA . GLY A 1 404 ? -1.655 -1.133 -32.158 1.00 91.38 404 GLY A CA 1
ATOM 3309 C C . GLY A 1 404 ? -0.168 -0.831 -31.925 1.00 91.38 404 GLY A C 1
ATOM 3310 O O . GLY A 1 404 ? 0.636 -1.756 -31.812 1.00 91.38 404 GLY A O 1
ATOM 3311 N N . LYS A 1 405 ? 0.228 0.445 -31.808 1.00 91.44 405 LYS A N 1
ATOM 3312 C CA . LYS A 1 405 ? 1.616 0.838 -31.528 1.00 91.44 405 LYS A CA 1
ATOM 3313 C C . LYS A 1 405 ? 1.924 0.707 -30.036 1.00 91.44 405 LYS A C 1
ATOM 3315 O O . LYS A 1 405 ? 1.178 1.213 -29.195 1.00 91.44 405 LYS A O 1
ATOM 3320 N N . LEU A 1 406 ? 3.069 0.099 -29.724 1.00 90.94 406 LEU A N 1
ATOM 3321 C CA . LEU A 1 406 ? 3.635 0.067 -28.377 1.00 90.94 406 LEU A CA 1
ATOM 3322 C C . LEU A 1 406 ? 4.002 1.488 -27.918 1.00 90.94 406 LEU A C 1
ATOM 3324 O O . LEU A 1 406 ? 4.783 2.174 -28.576 1.00 90.94 406 LEU A O 1
ATOM 3328 N N . ILE A 1 407 ? 3.422 1.925 -26.801 1.00 92.62 407 ILE A N 1
ATOM 3329 C CA . ILE A 1 407 ? 3.709 3.214 -26.155 1.00 92.62 407 ILE A CA 1
ATOM 3330 C C . ILE A 1 407 ? 4.568 3.028 -24.912 1.00 92.62 407 ILE A C 1
ATOM 3332 O O . ILE A 1 407 ? 5.384 3.891 -24.631 1.00 92.62 407 ILE A O 1
ATOM 3336 N N . ALA A 1 408 ? 4.398 1.924 -24.187 1.00 93.38 408 ALA A N 1
ATOM 3337 C CA . ALA A 1 408 ? 5.228 1.555 -23.045 1.00 93.38 408 ALA A CA 1
ATOM 3338 C C . ALA A 1 408 ? 5.232 0.032 -22.877 1.00 93.38 408 ALA A C 1
ATOM 3340 O O . ALA A 1 408 ? 4.233 -0.618 -23.188 1.00 93.38 408 ALA A O 1
ATOM 3341 N N . TYR A 1 409 ? 6.337 -0.524 -22.393 1.00 93.19 409 TYR A N 1
ATOM 3342 C CA . TYR A 1 409 ? 6.544 -1.965 -22.222 1.00 93.19 409 TYR A CA 1
ATOM 3343 C C . TYR A 1 409 ? 5.759 -2.532 -21.032 1.00 93.19 409 TYR A C 1
ATOM 3345 O O . TYR A 1 409 ? 5.209 -1.775 -20.235 1.00 93.19 409 TYR A O 1
ATOM 3353 N N . GLY A 1 410 ? 5.694 -3.855 -20.901 1.00 93.38 410 GLY A N 1
ATOM 3354 C CA . GLY A 1 410 ? 5.313 -4.496 -19.643 1.00 93.38 410 GLY A CA 1
ATOM 3355 C C . GLY A 1 410 ? 6.374 -4.262 -18.562 1.00 93.38 410 GLY A C 1
ATOM 3356 O O . GLY A 1 410 ? 7.571 -4.211 -18.859 1.00 93.38 410 GLY A O 1
ATOM 3357 N N . ALA A 1 411 ? 5.932 -4.098 -17.316 1.00 93.00 411 ALA A N 1
ATOM 3358 C CA . ALA A 1 411 ? 6.819 -4.039 -16.156 1.00 93.00 411 ALA A CA 1
ATOM 3359 C C . ALA A 1 411 ? 7.312 -5.446 -15.748 1.00 93.00 411 ALA A C 1
ATOM 3361 O O . ALA A 1 411 ? 6.922 -6.453 -16.345 1.00 93.00 411 ALA A O 1
ATOM 3362 N N . SER A 1 412 ? 8.173 -5.504 -14.740 1.00 92.88 412 SER A N 1
ATOM 3363 C CA . SER A 1 412 ? 8.758 -6.712 -14.156 1.00 92.88 412 SER A CA 1
ATOM 3364 C C . SER A 1 412 ? 8.546 -6.745 -12.634 1.00 92.88 412 SER A C 1
ATOM 3366 O O . SER A 1 412 ? 8.025 -5.800 -12.024 1.00 92.88 412 SER A O 1
ATOM 3368 N N . ILE A 1 413 ? 8.963 -7.850 -12.024 1.00 94.25 413 ILE A N 1
ATOM 3369 C CA . ILE A 1 413 ? 9.168 -8.000 -10.583 1.00 94.25 413 ILE A CA 1
ATOM 3370 C C . ILE A 1 413 ? 10.656 -8.238 -10.372 1.00 94.25 413 ILE A C 1
ATOM 3372 O O . ILE A 1 413 ? 11.240 -9.065 -11.079 1.00 94.25 413 ILE A O 1
ATOM 3376 N N . GLY A 1 414 ? 11.255 -7.619 -9.361 1.00 91.25 414 GLY A N 1
ATOM 3377 C CA . GLY A 1 414 ? 12.611 -8.016 -9.044 1.00 91.25 414 GLY A CA 1
ATOM 3378 C C . GLY A 1 414 ? 13.290 -7.307 -7.900 1.00 91.25 414 GLY A C 1
ATOM 3379 O O . GLY A 1 414 ? 12.665 -6.714 -7.017 1.00 91.25 414 GLY A O 1
ATOM 3380 N N . GLN A 1 415 ? 14.597 -7.513 -7.903 1.00 87.38 415 GLN A N 1
ATOM 3381 C CA . GLN A 1 415 ? 15.562 -6.861 -7.053 1.00 87.38 415 GLN A CA 1
ATOM 3382 C C . GLN A 1 415 ? 16.962 -7.047 -7.649 1.00 87.38 415 GLN A C 1
ATOM 3384 O O . GLN A 1 415 ? 17.366 -8.164 -7.981 1.00 87.38 415 GLN A O 1
ATOM 3389 N N . HIS A 1 416 ? 17.749 -5.975 -7.676 1.00 81.56 416 HIS A N 1
ATOM 3390 C CA . HIS A 1 416 ? 19.112 -5.940 -8.195 1.00 81.56 416 HIS A CA 1
ATOM 3391 C C . HIS A 1 416 ? 20.160 -5.344 -7.226 1.00 81.56 416 HIS A C 1
ATOM 3393 O O . HIS A 1 416 ? 21.357 -5.422 -7.508 1.00 81.56 416 HIS A O 1
ATOM 3399 N N . SER A 1 417 ? 19.756 -4.795 -6.074 1.00 80.38 417 SER A N 1
ATOM 3400 C CA . SER A 1 417 ? 20.646 -4.140 -5.098 1.00 80.38 417 SER A CA 1
ATOM 3401 C C . SER A 1 417 ? 20.939 -4.986 -3.845 1.00 80.38 417 SER A C 1
ATOM 3403 O O . SER A 1 417 ? 21.912 -4.738 -3.126 1.00 80.38 417 SER A O 1
ATOM 3405 N N . SER A 1 418 ? 20.123 -6.009 -3.559 1.00 84.00 418 SER A N 1
ATOM 3406 C CA . SER A 1 418 ? 20.215 -6.779 -2.315 1.00 84.00 418 SER A CA 1
ATOM 3407 C C . SER A 1 418 ? 19.633 -8.203 -2.433 1.00 84.00 418 SER A C 1
ATOM 3409 O O . SER A 1 418 ? 18.988 -8.547 -3.416 1.00 84.00 418 SER A O 1
ATOM 3411 N N . LYS A 1 419 ? 19.885 -9.081 -1.446 1.00 88.75 419 LYS A N 1
ATOM 3412 C CA . LYS A 1 419 ? 19.211 -10.400 -1.362 1.00 88.75 419 LYS A CA 1
ATOM 3413 C C . LYS A 1 419 ? 17.767 -10.265 -0.863 1.00 88.75 419 LYS A C 1
ATOM 3415 O O . LYS A 1 419 ? 17.489 -9.365 -0.079 1.00 88.75 419 LYS A O 1
ATOM 3420 N N . VAL A 1 420 ? 16.923 -11.245 -1.187 1.00 91.75 420 VAL A N 1
ATOM 3421 C CA . VAL A 1 420 ? 15.574 -11.421 -0.615 1.00 91.75 420 VAL A CA 1
ATOM 3422 C C . VAL A 1 420 ? 15.473 -12.721 0.190 1.00 91.75 420 VAL A C 1
ATOM 3424 O O . VAL A 1 420 ? 16.281 -13.636 0.002 1.00 91.75 420 VAL A O 1
ATOM 3427 N N . GLY A 1 421 ? 14.515 -12.774 1.116 1.00 94.00 421 GLY A N 1
ATOM 3428 C CA . GLY A 1 421 ? 14.132 -13.979 1.850 1.00 94.00 421 GLY A CA 1
ATOM 3429 C C . GLY A 1 421 ? 13.296 -14.932 0.991 1.00 94.00 421 GLY A C 1
ATOM 3430 O O . GLY A 1 421 ? 13.488 -15.014 -0.219 1.00 94.00 421 GLY A O 1
ATOM 3431 N N . HIS A 1 422 ? 12.376 -15.662 1.617 1.00 96.12 422 HIS A N 1
ATOM 3432 C CA . HIS A 1 422 ? 11.437 -16.553 0.948 1.00 96.12 422 HIS A CA 1
ATOM 3433 C C . HIS A 1 422 ? 10.408 -15.762 0.127 1.00 96.12 422 HIS A C 1
ATOM 3435 O O . HIS A 1 422 ? 9.568 -15.049 0.684 1.00 96.12 422 HIS A O 1
ATOM 3441 N N . VAL A 1 423 ? 10.446 -15.919 -1.195 1.00 97.19 423 VAL A N 1
ATOM 3442 C CA . VAL A 1 423 ? 9.508 -15.275 -2.126 1.00 97.19 423 VAL A CA 1
ATOM 3443 C C . VAL A 1 423 ? 8.887 -16.326 -3.041 1.00 97.19 423 VAL A C 1
ATOM 3445 O O . VAL A 1 423 ? 9.599 -17.124 -3.639 1.00 97.19 423 VAL A O 1
ATOM 3448 N N . VAL A 1 424 ? 7.563 -16.323 -3.183 1.00 98.00 424 VAL A N 1
ATOM 3449 C CA . VAL A 1 424 ? 6.830 -17.198 -4.110 1.00 98.00 424 VAL A CA 1
ATOM 3450 C C . VAL A 1 424 ? 6.223 -16.354 -5.218 1.00 98.00 424 VAL A C 1
ATOM 3452 O O . VAL A 1 424 ? 5.475 -15.416 -4.941 1.00 98.00 424 VAL A O 1
ATOM 3455 N N . ILE A 1 425 ? 6.521 -16.699 -6.468 1.00 97.94 425 ILE A N 1
ATOM 3456 C CA . ILE A 1 425 ? 6.035 -15.998 -7.657 1.00 97.94 425 ILE A CA 1
ATOM 3457 C C . ILE A 1 425 ? 5.327 -16.997 -8.555 1.00 97.94 425 ILE A C 1
ATOM 3459 O O . ILE A 1 425 ? 5.969 -17.848 -9.174 1.00 97.94 425 ILE A O 1
ATOM 3463 N N . GLU A 1 426 ? 4.001 -16.901 -8.621 1.00 97.94 426 GLU A N 1
ATOM 3464 C CA . GLU A 1 426 ? 3.179 -17.945 -9.231 1.00 97.94 426 GLU A CA 1
ATOM 3465 C C . GLU A 1 426 ? 2.052 -17.421 -10.122 1.00 97.94 426 GLU A C 1
ATOM 3467 O O . GLU A 1 426 ? 1.297 -16.538 -9.730 1.00 97.94 426 GLU A O 1
ATOM 3472 N N . GLY A 1 427 ? 1.872 -18.004 -11.309 1.00 97.81 427 GLY A N 1
ATOM 3473 C CA . GLY A 1 427 ? 0.669 -17.748 -12.112 1.00 97.81 427 GLY A CA 1
ATOM 3474 C C . GLY A 1 427 ? 0.562 -16.324 -12.664 1.00 97.81 427 GLY A C 1
ATOM 3475 O O . GLY A 1 427 ? -0.516 -15.908 -13.082 1.00 97.81 427 GLY A O 1
ATOM 3476 N N . ASN A 1 428 ? 1.642 -15.539 -12.637 1.00 98.50 428 ASN A N 1
ATOM 3477 C CA . ASN A 1 428 ? 1.643 -14.188 -13.188 1.00 98.50 428 ASN A CA 1
ATOM 3478 C C . ASN A 1 428 ? 1.811 -14.229 -14.714 1.00 98.50 428 ASN A C 1
ATOM 3480 O O . ASN A 1 428 ? 2.420 -15.147 -15.264 1.00 98.50 428 ASN A O 1
ATOM 3484 N N . TYR A 1 429 ? 1.295 -13.203 -15.385 1.00 98.06 429 TYR A N 1
ATOM 3485 C CA . TYR A 1 429 ? 1.402 -13.024 -16.831 1.00 98.06 429 TYR A CA 1
ATOM 3486 C C . TYR A 1 429 ? 2.213 -11.767 -17.155 1.00 98.06 429 TYR A C 1
ATOM 3488 O O . TYR A 1 429 ? 1.852 -10.680 -16.703 1.00 98.06 429 TYR A O 1
ATOM 3496 N N . PHE A 1 430 ? 3.281 -11.907 -17.937 1.00 96.06 430 PHE A N 1
ATOM 3497 C CA . PHE A 1 430 ? 4.166 -10.825 -18.368 1.00 96.06 430 PHE A CA 1
ATOM 3498 C C . PHE A 1 430 ? 4.142 -10.716 -19.883 1.00 96.06 430 PHE A C 1
ATOM 3500 O O . PHE A 1 430 ? 4.563 -11.656 -20.546 1.00 96.06 430 PHE A O 1
ATOM 3507 N N . HIS A 1 431 ? 3.716 -9.561 -20.395 1.00 93.69 431 HIS A N 1
ATOM 3508 C CA . HIS A 1 431 ? 3.606 -9.310 -21.827 1.00 93.69 431 HIS A CA 1
ATOM 3509 C C . HIS A 1 431 ? 4.487 -8.160 -22.286 1.00 93.69 431 HIS A C 1
ATOM 3511 O O . HIS A 1 431 ? 4.425 -7.056 -21.734 1.00 93.69 431 HIS A O 1
ATOM 3517 N N . LYS A 1 432 ? 5.277 -8.392 -23.344 1.00 88.50 432 LYS A N 1
ATOM 3518 C CA . LYS A 1 432 ? 6.164 -7.391 -23.963 1.00 88.50 432 LYS A CA 1
ATOM 3519 C C . LYS A 1 432 ? 6.977 -6.619 -22.923 1.00 88.50 432 LYS A C 1
ATOM 3521 O O . LYS A 1 432 ? 7.035 -5.384 -22.960 1.00 88.50 432 LYS A O 1
ATOM 3526 N N . SER A 1 433 ? 7.566 -7.332 -21.968 1.00 85.94 433 SER A N 1
ATOM 3527 C CA . SER A 1 433 ? 8.436 -6.723 -20.965 1.00 85.94 433 SER A CA 1
ATOM 3528 C C . SER A 1 433 ? 9.677 -6.111 -21.629 1.00 85.94 433 SER A C 1
ATOM 3530 O O . SER A 1 433 ? 10.181 -6.624 -22.631 1.00 85.94 433 SER A O 1
ATOM 3532 N N . LEU A 1 434 ? 10.168 -4.995 -21.075 1.00 77.25 434 LEU A N 1
ATOM 3533 C CA . LEU A 1 434 ? 11.275 -4.189 -21.631 1.00 77.25 434 LEU A CA 1
ATOM 3534 C C . LEU A 1 434 ? 12.535 -5.013 -21.955 1.00 77.25 434 LEU A C 1
ATOM 3536 O O . LEU A 1 434 ? 13.279 -4.704 -22.885 1.00 77.25 434 LEU A O 1
ATOM 3540 N N . VAL A 1 435 ? 12.731 -6.086 -21.199 1.00 65.19 435 VAL A N 1
ATOM 3541 C CA . VAL A 1 435 ? 13.850 -7.026 -21.258 1.00 65.19 435 VAL A CA 1
ATOM 3542 C C . VAL A 1 435 ? 14.099 -7.651 -22.638 1.00 65.19 435 VAL A C 1
ATOM 3544 O O . VAL A 1 435 ? 15.244 -7.931 -22.978 1.00 65.19 435 VAL A O 1
ATOM 3547 N N . ASN A 1 436 ? 13.070 -7.761 -23.487 1.00 56.69 436 ASN A N 1
ATOM 3548 C CA . ASN A 1 436 ? 13.184 -8.326 -24.839 1.00 56.69 436 ASN A CA 1
ATOM 3549 C C . ASN A 1 436 ? 13.536 -7.280 -25.919 1.00 56.69 436 ASN A C 1
ATOM 3551 O O . ASN A 1 436 ? 13.701 -7.625 -27.088 1.00 56.69 436 ASN A O 1
ATOM 3555 N N . GLY A 1 437 ? 13.616 -5.992 -25.563 1.00 57.09 437 GLY A N 1
ATOM 3556 C CA . GLY A 1 437 ? 13.701 -4.886 -26.525 1.00 57.09 437 GLY A CA 1
ATOM 3557 C C . GLY A 1 437 ? 15.109 -4.502 -26.989 1.00 57.09 437 GLY A C 1
ATOM 3558 O O . GLY A 1 437 ? 15.239 -3.759 -27.962 1.00 57.09 437 GLY A O 1
ATOM 3559 N N . PHE A 1 438 ? 16.169 -4.977 -26.326 1.00 65.56 438 PHE A N 1
ATOM 3560 C CA . PHE A 1 438 ? 17.536 -4.512 -26.586 1.00 65.56 438 PHE A CA 1
ATOM 3561 C C . PHE A 1 438 ? 18.503 -5.661 -26.856 1.00 65.56 438 PHE A C 1
ATOM 3563 O O . PHE A 1 438 ? 18.567 -6.617 -26.091 1.00 65.56 438 PHE A O 1
ATOM 3570 N N . ALA A 1 439 ? 19.338 -5.529 -27.889 1.00 55.19 439 ALA A N 1
ATOM 3571 C CA . ALA A 1 439 ? 20.458 -6.440 -28.121 1.00 55.19 439 ALA A CA 1
ATOM 3572 C C . ALA A 1 439 ? 21.549 -6.207 -27.059 1.00 55.19 439 ALA A C 1
ATOM 3574 O O . ALA A 1 439 ? 22.375 -5.304 -27.196 1.00 55.19 439 ALA A O 1
ATOM 3575 N N . HIS A 1 440 ? 21.536 -6.995 -25.987 1.00 60.72 440 HIS A N 1
ATOM 3576 C CA . HIS A 1 440 ? 22.553 -6.999 -24.937 1.00 60.72 440 HIS A CA 1
ATOM 3577 C C . HIS A 1 440 ? 22.946 -8.446 -24.600 1.00 60.72 440 HIS A C 1
ATOM 3579 O O . HIS A 1 440 ? 22.221 -9.385 -24.928 1.00 60.72 440 HIS A O 1
ATOM 3585 N N . LYS A 1 441 ? 24.118 -8.644 -23.979 1.00 57.66 441 LYS A N 1
ATOM 3586 C CA . LYS A 1 441 ? 24.460 -9.945 -23.378 1.00 57.66 441 LYS A CA 1
ATOM 3587 C C . LYS A 1 441 ? 23.411 -10.249 -22.313 1.00 57.66 441 LYS A C 1
ATOM 3589 O O . LYS A 1 441 ? 23.186 -9.377 -21.485 1.00 57.66 441 LYS A O 1
ATOM 3594 N N . GLN A 1 442 ? 22.818 -11.444 -22.324 1.00 63.25 442 GLN A N 1
ATOM 3595 C CA . GLN A 1 442 ? 21.871 -11.873 -21.289 1.00 63.25 442 GLN A CA 1
ATOM 3596 C C . GLN A 1 442 ? 22.446 -11.585 -19.896 1.00 63.25 442 GLN A C 1
ATOM 3598 O O . GLN A 1 442 ? 23.521 -12.079 -19.546 1.00 63.25 442 GLN A O 1
ATOM 3603 N N . THR A 1 443 ? 21.746 -10.759 -19.123 1.00 73.56 443 THR A N 1
ATOM 3604 C CA . THR A 1 443 ? 22.027 -10.526 -17.709 1.00 73.56 443 THR A CA 1
ATOM 3605 C C . THR A 1 443 ? 20.778 -10.874 -16.916 1.00 73.56 443 THR A C 1
ATOM 3607 O O . THR A 1 443 ? 19.670 -10.538 -17.319 1.00 73.56 443 THR A O 1
ATOM 3610 N N . TRP A 1 444 ? 20.958 -11.529 -15.769 1.00 80.62 444 TRP A N 1
ATOM 3611 C CA . TRP A 1 444 ? 19.842 -11.962 -14.922 1.00 80.62 444 TRP A CA 1
ATOM 3612 C C . TRP A 1 444 ? 18.961 -10.791 -14.453 1.00 80.62 444 TRP A C 1
ATOM 3614 O O . TRP A 1 444 ? 17.784 -10.985 -14.205 1.00 80.62 444 TRP A O 1
ATOM 3624 N N . VAL A 1 445 ? 19.515 -9.572 -14.354 1.00 80.69 445 VAL A N 1
ATOM 3625 C CA . VAL A 1 445 ? 18.795 -8.339 -13.967 1.00 80.69 445 VAL A CA 1
ATOM 3626 C C . VAL A 1 445 ? 17.844 -7.816 -15.047 1.00 80.69 445 VAL A C 1
ATOM 3628 O O . VAL A 1 445 ? 17.050 -6.919 -14.789 1.00 80.69 445 VAL A O 1
ATOM 3631 N N . LEU A 1 446 ? 17.931 -8.339 -16.269 1.00 80.81 446 LEU A N 1
ATOM 3632 C CA . LEU A 1 446 ? 17.061 -7.978 -17.382 1.00 80.81 446 LEU A CA 1
ATOM 3633 C C . LEU A 1 446 ? 16.164 -9.168 -17.729 1.00 80.8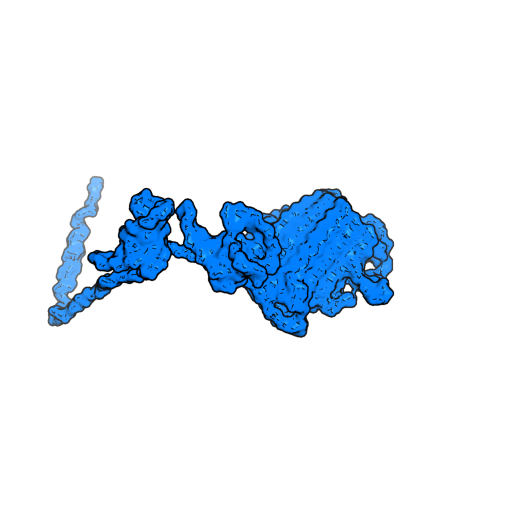1 446 LEU A C 1
ATOM 3635 O O . LEU A 1 446 ? 16.068 -9.572 -18.881 1.00 80.81 446 LEU A O 1
ATOM 3639 N N . GLU A 1 447 ? 15.474 -9.699 -16.718 1.00 87.31 447 GLU A N 1
ATOM 3640 C CA . GLU A 1 447 ? 14.411 -10.700 -16.860 1.00 87.31 447 GLU A CA 1
ATOM 3641 C C . GLU A 1 447 ? 13.088 -10.177 -16.260 1.00 87.31 447 GLU A C 1
ATOM 3643 O O . GLU A 1 447 ? 13.109 -9.348 -15.345 1.00 87.31 447 GLU A O 1
ATOM 3648 N N . PRO A 1 448 ? 11.904 -10.616 -16.741 1.00 90.38 448 PRO A N 1
ATOM 3649 C CA . PRO A 1 448 ? 10.613 -10.148 -16.211 1.00 90.38 448 PRO A CA 1
ATOM 3650 C C . PRO A 1 448 ? 10.410 -10.490 -14.731 1.00 90.38 448 PRO A C 1
ATOM 3652 O O . PRO A 1 448 ? 9.643 -9.827 -14.036 1.00 90.38 448 PRO A O 1
ATOM 3655 N N . ILE A 1 449 ? 11.108 -11.523 -14.266 1.00 93.06 449 ILE A N 1
ATOM 3656 C CA . ILE A 1 449 ? 11.252 -11.892 -12.866 1.00 93.06 449 ILE A CA 1
ATOM 3657 C C . ILE A 1 449 ? 12.751 -12.020 -12.627 1.00 93.06 449 ILE A C 1
ATOM 3659 O O . ILE A 1 449 ? 13.367 -12.905 -13.212 1.00 93.06 449 ILE A O 1
ATOM 3663 N N . HIS A 1 450 ? 13.337 -11.174 -11.785 1.00 90.81 450 HIS A N 1
ATOM 3664 C CA . HIS A 1 450 ? 14.773 -11.237 -11.521 1.00 90.81 450 HIS A CA 1
ATOM 3665 C C . HIS A 1 450 ? 15.108 -11.031 -10.049 1.00 90.81 450 HIS A C 1
ATOM 3667 O O . HIS A 1 450 ? 14.716 -10.057 -9.419 1.00 90.81 450 HIS A O 1
ATOM 3673 N N . PHE A 1 451 ? 15.895 -11.952 -9.509 1.00 89.94 451 PHE A N 1
ATOM 3674 C CA . PHE A 1 451 ? 16.484 -11.857 -8.179 1.00 89.94 451 PHE A CA 1
ATOM 3675 C C . PHE A 1 451 ? 17.930 -12.330 -8.262 1.00 89.94 451 PHE A C 1
ATOM 3677 O O . PHE A 1 451 ? 18.264 -13.101 -9.169 1.00 89.94 451 PHE A O 1
ATOM 3684 N N . PRO A 1 452 ? 18.803 -11.932 -7.318 1.00 86.50 452 PRO A N 1
ATOM 3685 C CA . PRO A 1 452 ? 20.153 -12.466 -7.282 1.00 86.50 452 PRO A CA 1
ATOM 3686 C C . PRO A 1 452 ? 20.108 -14.002 -7.284 1.00 86.50 452 PRO A C 1
ATOM 3688 O O . PRO A 1 452 ? 19.323 -14.561 -6.520 1.00 86.50 452 PRO A O 1
ATOM 3691 N N . PRO A 1 453 ? 20.980 -14.711 -8.024 1.00 80.69 453 PRO A N 1
ATOM 3692 C CA . PRO A 1 453 ? 20.914 -16.176 -8.156 1.00 80.69 453 PRO A CA 1
ATOM 3693 C C . PRO A 1 453 ? 20.966 -16.981 -6.844 1.00 80.69 453 PRO A C 1
ATOM 3695 O O . PRO A 1 453 ? 20.680 -18.170 -6.830 1.00 80.69 453 PRO A O 1
ATOM 3698 N N . SER A 1 454 ? 21.356 -16.345 -5.734 1.00 81.50 454 SER A N 1
ATOM 3699 C CA . SER A 1 454 ? 21.376 -16.943 -4.390 1.00 81.50 454 SER A CA 1
ATOM 3700 C C . SER A 1 454 ? 20.131 -16.629 -3.546 1.00 81.50 454 SER A C 1
ATOM 3702 O O . SER A 1 454 ? 20.137 -16.878 -2.340 1.00 81.50 454 SER A O 1
ATOM 3704 N N . ALA A 1 455 ? 19.104 -16.018 -4.140 1.00 84.88 455 ALA A N 1
ATOM 3705 C CA . ALA A 1 455 ? 17.844 -15.698 -3.484 1.00 84.88 455 ALA A CA 1
ATOM 3706 C C . ALA A 1 455 ? 17.003 -16.956 -3.234 1.00 84.88 455 ALA A C 1
ATOM 3708 O O . ALA A 1 455 ? 17.011 -17.899 -4.022 1.00 84.88 455 ALA A O 1
ATOM 3709 N N . ASN A 1 456 ? 16.240 -16.947 -2.141 1.00 86.31 456 ASN A N 1
ATOM 3710 C CA . ASN A 1 456 ? 15.305 -18.018 -1.805 1.00 86.31 456 ASN A CA 1
ATOM 3711 C C . ASN A 1 456 ? 13.943 -17.770 -2.477 1.00 86.31 456 ASN A C 1
ATOM 3713 O O . ASN A 1 456 ? 12.942 -17.498 -1.817 1.00 86.31 456 ASN A O 1
ATOM 3717 N N . SER A 1 457 ? 13.921 -17.799 -3.807 1.00 89.62 457 SER A N 1
ATOM 3718 C CA . SER A 1 457 ? 12.715 -17.558 -4.601 1.00 89.62 457 SER A CA 1
ATOM 3719 C C . SER A 1 457 ? 12.208 -18.832 -5.274 1.00 89.62 457 SER A C 1
ATOM 3721 O O . SER A 1 457 ? 12.972 -19.525 -5.944 1.00 89.62 457 SER A O 1
ATOM 3723 N N . LEU A 1 458 ? 10.908 -19.091 -5.165 1.00 93.19 458 LEU A N 1
ATOM 3724 C CA . LEU A 1 458 ? 10.195 -20.132 -5.898 1.00 93.19 458 LEU A CA 1
ATOM 3725 C C . LEU A 1 458 ? 9.402 -19.484 -7.038 1.00 93.19 458 LEU A C 1
ATOM 3727 O O . LEU A 1 458 ? 8.490 -18.700 -6.780 1.00 93.19 458 LEU A O 1
ATOM 3731 N N . VAL A 1 459 ? 9.734 -19.813 -8.287 1.00 93.38 459 VAL A N 1
ATOM 3732 C CA . VAL A 1 459 ? 9.121 -19.221 -9.487 1.00 93.38 459 VAL A CA 1
ATOM 3733 C C . VAL A 1 459 ? 8.450 -20.318 -10.305 1.00 93.38 459 VAL A C 1
ATOM 3735 O O . VAL A 1 459 ? 9.133 -21.099 -10.958 1.00 93.38 459 VAL A O 1
ATOM 3738 N N . ASN A 1 460 ? 7.115 -20.369 -10.293 1.00 94.44 460 ASN A N 1
ATOM 3739 C CA . ASN A 1 460 ? 6.349 -21.463 -10.899 1.00 94.44 460 ASN A CA 1
ATOM 3740 C C . ASN A 1 460 ? 5.185 -20.940 -11.750 1.00 94.44 460 ASN A C 1
ATOM 3742 O O . ASN A 1 460 ? 4.564 -19.941 -11.409 1.00 94.44 460 ASN A O 1
ATOM 3746 N N . ASN A 1 461 ? 4.824 -21.647 -12.823 1.00 94.19 461 ASN A N 1
ATOM 3747 C CA . ASN A 1 461 ? 3.581 -21.413 -13.576 1.00 94.19 461 ASN A CA 1
ATOM 3748 C C . ASN A 1 461 ? 3.372 -19.967 -14.086 1.00 94.19 461 ASN A C 1
ATOM 3750 O O . ASN A 1 461 ? 2.235 -19.556 -14.299 1.00 94.19 461 ASN A O 1
ATOM 3754 N N . ASN A 1 462 ? 4.437 -19.179 -14.263 1.00 95.50 462 ASN A N 1
ATOM 3755 C CA . ASN A 1 462 ? 4.340 -17.838 -14.844 1.00 95.50 462 ASN A CA 1
ATOM 3756 C C . ASN A 1 462 ? 4.378 -17.932 -16.373 1.00 95.50 462 ASN A C 1
ATOM 3758 O O . ASN A 1 462 ? 5.102 -18.757 -16.931 1.00 95.50 462 ASN A O 1
ATOM 3762 N N . VAL A 1 463 ? 3.621 -17.069 -17.044 1.00 95.88 463 VAL A N 1
ATOM 3763 C CA . VAL A 1 463 ? 3.607 -16.954 -18.505 1.00 95.88 463 VAL A CA 1
ATOM 3764 C C . VAL A 1 463 ? 4.336 -15.672 -18.895 1.00 95.88 463 VAL A C 1
ATOM 3766 O O . VAL A 1 463 ? 3.998 -14.600 -18.397 1.00 95.88 463 VAL A O 1
ATOM 3769 N N . ILE A 1 464 ? 5.338 -15.790 -19.765 1.00 92.31 464 ILE A N 1
ATOM 3770 C CA . ILE A 1 464 ? 6.167 -14.685 -20.258 1.00 92.31 464 ILE A CA 1
ATOM 3771 C C . ILE A 1 464 ? 6.111 -14.707 -21.790 1.00 92.31 464 ILE A C 1
ATOM 3773 O O . ILE A 1 464 ? 6.542 -15.701 -22.378 1.00 92.31 464 ILE A O 1
ATOM 3777 N N . ASP A 1 465 ? 5.590 -13.648 -22.419 1.00 85.44 465 ASP A N 1
ATOM 3778 C CA . ASP A 1 465 ? 5.407 -13.542 -23.879 1.00 85.44 465 ASP A CA 1
ATOM 3779 C C . ASP A 1 465 ? 5.872 -12.221 -24.530 1.00 85.44 465 ASP A C 1
ATOM 3781 O O . ASP A 1 465 ? 5.888 -11.134 -23.893 1.00 85.44 465 ASP A O 1
#

Sequence (465 aa):
MISNKKKRAVLFLVFFICVLSFCLKPNNFYQSIKIKNIPTKIKQSYSVGDKVTFNFKNSSPKLGTIYKIRRAHRKIHYSIFYRTGMHIVETEVEQSHIKNLTGHSAFKKNELVTIKDKAVINDGKISYFSSHQLYKIKNVQIFLKQGKVYTTYHLLAKNNKKTKVIDEEQLCKTYFVHFHSKTNQKANNKILNKAFSYANKHKQTDIFLPMGEYMIGSKYPKKDYFILPSNSSIIGNHTQLIIDNFSYWFGLATGPSPRDGVSNFELSHIQFRANNLKLGAQLLIMADHGNNWYIHHNTFKLVQKKGNHIFDLGSLQNSIFEYNQFVGYAPELTSIAKITADKNLHDYYAEAIQLDAAEKNGIWDAGLIKAIEPNYSIYNNFRFLSDHIVIKNNQFLPFINHQGKLIAYGASIGQHSSKVGHVVIEGNYFHKSLVNGFAHKQTWVLEPIHFPPSANSLVNNNVID